Protein AF-L0K8F5-F1 (afdb_monomer)

Sequence (472 aa):
MKKFLSLSLVFLLSLVVLTGCGGNQPATNQGQPKKEADTVTAASITGKEAVFRKAVSEKGTWIVAALNDLTFDEELVIAGTFHDKGKASNEVYRKIAPYTQDDSYNVTERYTITAPKFIVKSPNAKFQGGIFAGDVYVKAKGFTIDDATVKGNVYFAKEEYKSSFTTEAGGKVTGVTKVKGKADVVTAASITGKEAVFRKAVSEKGTWIVAALNDLTFDEELVIAGTFHDKGKASNEVYRKIAPYTQDDSYNVTERYTITAPKFIVKSPNTKFQGGIFAGDVYVKAKGFTIDDATVKGNVYFAKEEYKSSFTTEAGGKVTGVTKVKGKADVVTAASITGKEAVFRKAVSEKGTWIVAALNDLTFDEELVIAGTFHDKGKASNEVYRKIAPYTQDDSYNVTERYTITAPKFIVKSPNAKFQGGIFAGDVYVKAKGFTIDDATVKGNVYFAKEEYKSSFTTEAGGKVTGVSKVK

Nearest PDB structures (foldseek):
  4z06-assembly2_B  TM=2.001E-01  e=6.310E-01  Caldicellulosiruptor bescii DSM 6725

Foldseek 3Di:
DDDDDDDDDDDDDDPPPPDDDDDDDYDDDDDDDPPPPPPQPVQQEEQDPVSVLCQQDQNHAQEHEHPEAEEDAAERERDHWAAVVRDPVHDTGHEYHQFDADRVRHTPGAYEYEHQEYEYHYELYEYERYEYEHEYEYDYANYEYANYEYNYEYEYCDVRRLVRYYYYPPGYYPDYYYYPYPLPPQPPQQEEQDPVSPLQQQDQNHAQEHEHPEAAEDAAERERDHWAAVSRDPPHDTGHEYHDFDADPVRHTDGAYEYEHQEYEAHYEQYEYDDYEYEHEYEYDYANYEYELYEYNYEYEYCDVRRLVRYYYYPNGYYPDYYYYPYLQRPPDPLQEEQDQVSQLCQQDQNHAQHHEYPEAAEDAAERERDHWAAVSRDPPHDTGHEYHQFDADPVRHTPGGYEYEHQEYEYHGELYEYDDYEYEHEYEYDYANYEYELYEYNYEYEYCDVRRVVRYYYYVNGYYPDYYYYD

pLDDT: mean 84.97, std 19.73, range [24.66, 98.69]

Radius of gyration: 35.35 Å; Cα contacts (8 Å, |Δi|>4): 1238; chains: 1; bounding box: 83×71×99 Å

Structure (mmCIF, N/CA/C/O backbone):
data_AF-L0K8F5-F1
#
_entry.id   AF-L0K8F5-F1
#
loop_
_atom_site.group_PDB
_atom_site.id
_atom_site.type_symbol
_atom_site.label_atom_id
_atom_site.label_alt_id
_atom_site.label_comp_id
_atom_site.label_asym_id
_atom_site.label_entity_id
_atom_site.label_seq_id
_atom_site.pdbx_PDB_ins_code
_atom_site.Cartn_x
_atom_site.Cartn_y
_atom_site.Cartn_z
_atom_site.occupancy
_atom_site.B_iso_or_equiv
_atom_site.auth_seq_id
_atom_site.auth_comp_id
_atom_site.auth_asym_id
_atom_site.auth_atom_id
_atom_site.pdbx_PDB_model_num
ATOM 1 N N . MET A 1 1 ? 46.676 8.777 -36.368 1.00 32.06 1 MET A N 1
ATOM 2 C CA . MET A 1 1 ? 45.720 7.971 -37.159 1.00 32.06 1 MET A CA 1
ATOM 3 C C . MET A 1 1 ? 46.067 6.500 -36.962 1.00 32.06 1 MET A C 1
ATOM 5 O O . MET A 1 1 ? 47.099 6.069 -37.457 1.00 32.06 1 MET A O 1
ATOM 9 N N . LYS A 1 2 ? 45.293 5.749 -36.172 1.00 28.39 2 LYS A N 1
ATOM 10 C CA . LYS A 1 2 ? 45.454 4.292 -36.025 1.00 28.39 2 LYS A CA 1
ATOM 11 C C . LYS A 1 2 ? 44.223 3.637 -36.650 1.00 28.39 2 LYS A C 1
ATOM 13 O O . LYS A 1 2 ? 43.108 3.924 -36.231 1.00 28.39 2 LYS A O 1
ATOM 18 N N . LYS A 1 3 ? 44.437 2.858 -37.713 1.00 29.25 3 LYS A N 1
ATOM 19 C CA . LYS A 1 3 ? 43.394 2.138 -38.453 1.00 29.25 3 LYS A CA 1
ATOM 20 C C . LYS A 1 3 ? 42.916 0.959 -37.597 1.00 29.25 3 LYS A C 1
ATOM 22 O O . LYS A 1 3 ? 43.733 0.117 -37.237 1.00 29.25 3 LYS A O 1
ATOM 27 N N . PHE A 1 4 ? 41.626 0.913 -37.268 1.00 31.33 4 PHE A N 1
ATOM 28 C CA . PHE A 1 4 ? 40.992 -0.263 -36.671 1.00 31.33 4 PHE A CA 1
ATOM 29 C C . PHE A 1 4 ? 40.824 -1.329 -37.758 1.00 31.33 4 PHE A C 1
ATOM 31 O O . PHE A 1 4 ? 40.082 -1.132 -38.718 1.00 31.33 4 PHE A O 1
ATOM 38 N N . LEU A 1 5 ? 41.555 -2.435 -37.633 1.00 28.19 5 LEU A N 1
ATOM 39 C CA . LEU A 1 5 ? 41.425 -3.598 -38.503 1.00 28.19 5 LEU A CA 1
ATOM 40 C C . LEU A 1 5 ? 40.322 -4.496 -37.915 1.00 28.19 5 LEU A C 1
ATOM 42 O O . LEU A 1 5 ? 40.576 -5.275 -37.002 1.00 28.19 5 LEU A O 1
ATOM 46 N N . SER A 1 6 ? 39.083 -4.338 -38.385 1.00 31.80 6 SER A N 1
ATOM 47 C CA . SER A 1 6 ? 37.978 -5.244 -38.043 1.00 31.80 6 SER A CA 1
ATOM 48 C C . SER A 1 6 ? 38.183 -6.573 -38.779 1.00 31.80 6 SER A C 1
ATOM 50 O O . SER A 1 6 ? 38.250 -6.583 -40.007 1.00 31.80 6 SER A O 1
ATOM 52 N N . LEU A 1 7 ? 38.336 -7.683 -38.048 1.00 33.34 7 LEU A N 1
ATOM 53 C CA . LEU A 1 7 ? 38.609 -9.010 -38.618 1.00 33.34 7 LEU A CA 1
ATOM 54 C C . LEU A 1 7 ? 37.530 -10.031 -38.199 1.00 33.34 7 LEU A C 1
ATOM 56 O O . LEU A 1 7 ? 37.705 -10.800 -37.246 1.00 33.34 7 LEU A O 1
ATOM 60 N N . SER A 1 8 ? 36.418 -10.015 -38.941 1.00 35.62 8 SER A N 1
ATOM 61 C CA . SER A 1 8 ? 35.193 -10.818 -38.770 1.00 35.62 8 SER A CA 1
ATOM 62 C C . SER A 1 8 ? 35.363 -12.322 -39.055 1.00 35.62 8 SER A C 1
ATOM 64 O O . SER A 1 8 ? 36.197 -12.726 -39.864 1.00 35.62 8 SER A O 1
ATOM 66 N N . LEU A 1 9 ? 34.553 -13.157 -38.387 1.00 37.41 9 LEU A N 1
ATOM 67 C CA . LEU A 1 9 ? 34.466 -14.618 -38.552 1.00 37.41 9 LEU A CA 1
ATOM 68 C C . LEU A 1 9 ? 33.145 -14.991 -39.264 1.00 37.41 9 LEU A C 1
ATOM 70 O O . LEU A 1 9 ? 32.086 -14.521 -38.852 1.00 37.41 9 LEU A O 1
ATOM 74 N N . VAL A 1 10 ? 33.227 -15.827 -40.309 1.00 34.16 10 VAL A N 1
ATOM 75 C CA . VAL A 1 10 ? 32.106 -16.326 -41.140 1.00 34.16 10 VAL A CA 1
ATOM 76 C C . VAL A 1 10 ? 31.280 -17.364 -40.366 1.00 34.16 10 VAL A C 1
ATOM 78 O O . VAL A 1 10 ? 31.868 -18.298 -39.821 1.00 34.16 10 VAL A O 1
ATOM 81 N N . PHE A 1 11 ? 29.945 -17.277 -40.396 1.00 39.38 11 PHE A N 1
ATOM 82 C CA . PHE A 1 11 ? 29.061 -18.407 -40.076 1.00 39.38 11 PHE A CA 1
ATOM 83 C C . PHE A 1 11 ? 28.100 -18.683 -41.229 1.00 39.38 11 PHE A C 1
ATOM 85 O O . PHE A 1 11 ? 27.258 -17.856 -41.555 1.00 39.38 11 PHE A O 1
ATOM 92 N N . LEU A 1 12 ? 28.276 -19.861 -41.830 1.00 35.03 12 LEU A N 1
ATOM 93 C CA . LEU A 1 12 ? 27.494 -20.399 -42.936 1.00 35.03 12 LEU A CA 1
ATOM 94 C C . LEU A 1 12 ? 26.280 -21.143 -42.359 1.00 35.03 12 LEU A C 1
ATOM 96 O O . LEU A 1 12 ? 26.468 -22.119 -41.629 1.00 35.03 12 LEU A O 1
ATOM 100 N N . LEU A 1 13 ? 25.056 -20.729 -42.689 1.00 37.00 13 LEU A N 1
ATOM 101 C CA . LEU A 1 13 ? 23.860 -21.546 -42.465 1.00 37.00 13 LEU A CA 1
ATOM 102 C C . LEU A 1 13 ? 23.379 -22.059 -43.823 1.00 37.00 13 LEU A C 1
ATOM 104 O O . LEU A 1 13 ? 22.570 -21.427 -44.495 1.00 37.00 13 LEU A O 1
ATOM 108 N N . SER A 1 14 ? 23.901 -23.215 -44.237 1.00 32.62 14 SER A N 1
ATOM 109 C CA . SER A 1 14 ? 23.313 -23.946 -45.357 1.00 32.62 14 SER A CA 1
ATOM 110 C C . SER A 1 14 ? 21.975 -24.520 -44.897 1.00 32.62 14 SER A C 1
ATOM 112 O O . SER A 1 14 ? 21.906 -25.398 -44.035 1.00 32.62 14 SER A O 1
ATOM 114 N N . LEU A 1 15 ? 20.894 -23.980 -45.454 1.00 34.47 15 LEU A N 1
ATOM 115 C CA . LEU A 1 15 ? 19.552 -24.516 -45.297 1.00 34.47 15 LEU A CA 1
ATOM 116 C C . LEU A 1 15 ? 19.506 -25.865 -46.033 1.00 34.47 15 LEU A C 1
ATOM 118 O O . LEU A 1 15 ? 19.235 -25.926 -47.231 1.00 34.47 15 LEU A O 1
ATOM 122 N N . VAL A 1 16 ? 19.830 -26.962 -45.344 1.00 34.06 16 VAL A N 1
ATOM 123 C CA . VAL A 1 16 ? 19.588 -28.303 -45.888 1.00 34.06 16 VAL A CA 1
ATOM 124 C C . VAL A 1 16 ? 18.085 -28.540 -45.824 1.00 34.06 16 VAL A C 1
ATOM 126 O O . VAL A 1 16 ? 17.541 -28.984 -44.813 1.00 34.06 16 VAL A O 1
ATOM 129 N N . VAL A 1 17 ? 17.403 -28.209 -46.917 1.00 33.00 17 VAL A N 1
ATOM 130 C CA . VAL A 1 17 ? 16.063 -28.716 -47.189 1.00 33.00 17 VAL A CA 1
ATOM 131 C C . VAL A 1 17 ? 16.218 -30.221 -47.393 1.00 33.00 17 VAL A C 1
ATOM 133 O O . VAL A 1 17 ? 16.761 -30.668 -48.400 1.00 33.00 17 VAL A O 1
ATOM 136 N N . LEU A 1 18 ? 15.787 -31.011 -46.409 1.00 33.53 18 LEU A N 1
ATOM 137 C CA . LEU A 1 18 ? 15.623 -32.457 -46.546 1.00 33.53 18 LEU A CA 1
ATOM 138 C C . LEU A 1 18 ? 14.453 -32.725 -47.505 1.00 33.53 18 LEU A C 1
ATOM 140 O O . LEU A 1 18 ? 13.334 -33.008 -47.084 1.00 33.53 18 LEU A O 1
ATOM 144 N N . THR A 1 19 ? 14.708 -32.616 -48.807 1.00 36.28 19 THR A N 1
ATOM 145 C CA . THR A 1 19 ? 13.893 -33.263 -49.833 1.00 36.28 19 THR A CA 1
ATOM 146 C C . THR A 1 19 ? 14.273 -34.738 -49.867 1.00 36.28 19 THR A C 1
ATOM 148 O O . THR A 1 19 ? 15.375 -35.123 -50.252 1.00 36.28 19 THR A O 1
ATOM 151 N N . GLY A 1 20 ? 13.353 -35.585 -49.410 1.00 36.91 20 GLY A N 1
ATOM 152 C CA . GLY A 1 20 ? 13.457 -37.020 -49.613 1.00 36.91 20 GLY A CA 1
ATOM 153 C C . GLY A 1 20 ? 13.320 -37.359 -51.095 1.00 36.91 20 GLY A C 1
ATOM 154 O O . GLY A 1 20 ? 12.358 -36.940 -51.727 1.00 36.91 20 GLY A O 1
ATOM 155 N N . CYS A 1 21 ? 14.260 -38.145 -51.615 1.00 35.00 21 CYS A N 1
ATOM 156 C CA . CYS A 1 21 ? 14.068 -39.043 -52.751 1.00 35.00 21 CYS A CA 1
ATOM 157 C C . CYS A 1 21 ? 15.104 -40.172 -52.656 1.00 35.00 21 CYS A C 1
ATOM 159 O O . CYS A 1 21 ? 16.285 -39.926 -52.420 1.00 35.00 21 CYS A O 1
ATOM 161 N N . GLY A 1 22 ? 14.630 -41.414 -52.771 1.00 34.22 22 GLY A N 1
ATOM 162 C CA . GLY A 1 22 ? 15.439 -42.626 -52.677 1.00 34.22 22 GLY A CA 1
ATOM 163 C C . GLY A 1 22 ? 16.281 -42.911 -53.924 1.00 34.22 22 GLY A C 1
ATOM 164 O O . GLY A 1 22 ? 15.987 -42.431 -55.015 1.00 34.22 22 GLY A O 1
ATOM 165 N N . GLY A 1 23 ? 17.308 -43.747 -53.746 1.00 29.72 23 GLY A N 1
ATOM 166 C CA . GLY A 1 23 ? 18.130 -44.305 -54.823 1.00 29.72 23 GLY A CA 1
ATOM 167 C C . GLY A 1 23 ? 19.450 -44.894 -54.308 1.00 29.72 23 GLY A C 1
ATOM 168 O O . GLY A 1 23 ? 20.193 -44.222 -53.606 1.00 29.72 23 GLY A O 1
ATOM 169 N N . ASN A 1 24 ? 19.706 -46.163 -54.631 1.00 32.47 24 ASN A N 1
ATOM 170 C CA . ASN A 1 24 ? 20.779 -47.040 -54.137 1.00 32.47 24 ASN A CA 1
ATOM 171 C C . ASN A 1 24 ? 22.193 -46.780 -54.727 1.00 32.47 24 ASN A C 1
ATOM 173 O O . ASN A 1 24 ? 22.315 -46.504 -55.917 1.00 32.47 24 ASN A O 1
ATOM 177 N N . GLN A 1 25 ? 23.219 -47.133 -53.921 1.00 33.38 25 GLN A N 1
ATOM 178 C CA . GLN A 1 25 ? 24.598 -47.607 -54.250 1.00 33.38 25 GLN A CA 1
ATOM 179 C C . GLN A 1 25 ? 25.789 -46.608 -54.419 1.00 33.38 25 GLN A C 1
ATOM 181 O O . GLN A 1 25 ? 25.560 -45.417 -54.587 1.00 33.38 25 GLN A O 1
ATOM 186 N N . PRO A 1 26 ? 27.074 -47.043 -54.227 1.00 39.16 26 PRO A N 1
ATOM 187 C CA . PRO A 1 26 ? 27.934 -46.484 -53.170 1.00 39.16 26 PRO A CA 1
ATOM 188 C C . PRO A 1 26 ? 29.347 -45.990 -53.589 1.00 39.16 26 PRO A C 1
ATOM 190 O O . PRO A 1 26 ? 29.873 -46.341 -54.637 1.00 39.16 26 PRO A O 1
ATOM 193 N N . ALA A 1 27 ? 29.976 -45.283 -52.636 1.00 31.06 27 ALA A N 1
ATOM 194 C CA . ALA A 1 27 ? 31.413 -45.065 -52.381 1.00 31.06 27 ALA A CA 1
ATOM 195 C C . ALA A 1 27 ? 32.285 -44.285 -53.395 1.00 31.06 27 ALA A C 1
ATOM 197 O O . ALA A 1 27 ? 32.564 -44.728 -54.499 1.00 31.06 27 ALA A O 1
ATOM 198 N N . THR A 1 28 ? 32.899 -43.191 -52.924 1.00 24.66 28 THR A N 1
ATOM 199 C CA . THR A 1 28 ? 34.352 -43.111 -52.639 1.00 24.66 28 THR A CA 1
ATOM 200 C C . THR A 1 28 ? 34.673 -41.823 -51.869 1.00 24.66 28 THR A C 1
ATOM 202 O O . THR A 1 28 ? 34.264 -40.730 -52.244 1.00 24.66 28 THR A O 1
ATOM 205 N N . ASN A 1 29 ? 35.405 -41.967 -50.762 1.00 32.75 29 ASN A N 1
ATOM 206 C CA . ASN A 1 29 ? 36.006 -40.870 -50.005 1.00 32.75 29 ASN A CA 1
ATOM 207 C C . ASN A 1 29 ? 37.335 -40.468 -50.658 1.00 32.75 29 ASN A C 1
ATOM 209 O O . ASN A 1 29 ? 38.213 -41.318 -50.804 1.00 32.75 29 ASN A O 1
ATOM 213 N N . GLN A 1 30 ? 37.536 -39.176 -50.920 1.00 27.94 30 GLN A N 1
ATOM 214 C CA . GLN A 1 30 ? 38.863 -38.559 -50.879 1.00 27.94 30 GLN A CA 1
ATOM 215 C C . GLN A 1 30 ? 38.801 -37.282 -50.041 1.00 27.94 30 GLN A C 1
ATOM 217 O O . GLN A 1 30 ? 37.888 -36.470 -50.168 1.00 27.94 30 GLN A O 1
ATOM 222 N N . GLY A 1 31 ? 39.739 -37.192 -49.099 1.00 37.56 31 GLY A N 1
ATOM 223 C CA . GLY A 1 31 ? 39.738 -36.233 -48.008 1.00 37.56 31 GLY A CA 1
ATOM 224 C C . GLY A 1 31 ? 40.053 -34.803 -48.430 1.00 37.56 31 GLY A C 1
ATOM 225 O O . GLY A 1 31 ? 40.933 -34.542 -49.244 1.00 37.56 31 GLY A O 1
ATOM 226 N N . GLN A 1 32 ? 39.381 -33.875 -47.757 1.00 26.03 32 GLN A N 1
ATOM 227 C CA . GLN A 1 32 ? 39.765 -32.474 -47.645 1.00 26.03 32 GLN A CA 1
ATOM 228 C C . GLN A 1 32 ? 39.726 -32.114 -46.150 1.00 26.03 32 GLN A C 1
ATOM 230 O O . GLN A 1 32 ? 38.902 -32.682 -45.424 1.00 26.03 32 GLN A O 1
ATOM 235 N N . PRO A 1 33 ? 40.607 -31.231 -45.640 1.00 25.98 33 PRO A N 1
ATOM 236 C CA . PRO A 1 33 ? 40.715 -30.993 -44.210 1.00 25.98 33 PRO A CA 1
ATOM 237 C C . PRO A 1 33 ? 39.393 -30.424 -43.708 1.00 25.98 33 PRO A C 1
ATOM 239 O O . PRO A 1 33 ? 38.963 -29.345 -44.122 1.00 25.98 33 PRO A O 1
ATOM 242 N N . LYS A 1 34 ? 38.748 -31.160 -42.804 1.00 28.14 34 LYS A N 1
ATOM 243 C CA . LYS A 1 34 ? 37.608 -30.679 -42.036 1.00 28.14 34 LYS A CA 1
ATOM 244 C C . LYS A 1 34 ? 38.109 -29.494 -41.213 1.00 28.14 34 LYS A C 1
ATOM 246 O O . LYS A 1 34 ? 38.757 -29.688 -40.189 1.00 28.14 34 LYS A O 1
ATOM 251 N N . LYS A 1 35 ? 37.845 -28.264 -41.674 1.00 33.16 35 LYS A N 1
ATOM 252 C CA . LYS A 1 35 ? 37.829 -27.099 -40.782 1.00 33.16 35 LYS A CA 1
ATOM 253 C C . LYS A 1 35 ? 36.958 -27.509 -39.601 1.00 33.16 35 LYS A C 1
ATOM 255 O O . LYS A 1 35 ? 35.814 -27.911 -39.817 1.00 33.16 35 LYS A O 1
ATOM 260 N N . GLU A 1 36 ? 37.511 -27.469 -38.393 1.00 31.83 36 GLU A N 1
ATOM 261 C CA . GLU A 1 36 ? 36.726 -27.577 -37.168 1.00 31.83 36 GLU A CA 1
ATOM 262 C C . GLU A 1 36 ? 35.616 -26.528 -37.244 1.00 31.83 36 GLU A C 1
ATOM 264 O O . GLU A 1 36 ? 35.841 -25.332 -37.067 1.00 31.83 36 GLU A O 1
ATOM 269 N N . ALA A 1 37 ? 34.416 -26.976 -37.606 1.00 34.50 37 ALA A N 1
ATOM 270 C CA . ALA A 1 37 ? 33.214 -26.208 -37.394 1.00 34.50 37 ALA A CA 1
ATOM 271 C C . ALA A 1 37 ? 33.019 -26.175 -35.880 1.00 34.50 37 ALA A C 1
ATOM 273 O O . ALA A 1 37 ? 32.789 -27.208 -35.252 1.00 34.50 37 ALA A O 1
ATOM 274 N N . ASP A 1 38 ? 33.201 -24.987 -35.316 1.00 35.50 38 ASP A N 1
ATOM 275 C CA . ASP A 1 38 ? 33.094 -24.702 -33.895 1.00 35.50 38 ASP A CA 1
ATOM 276 C C . ASP A 1 38 ? 31.719 -25.170 -33.376 1.00 35.50 38 ASP A C 1
ATOM 278 O O . ASP A 1 38 ? 30.670 -24.604 -33.708 1.00 35.50 38 ASP A O 1
ATOM 282 N N . THR A 1 39 ? 31.713 -26.250 -32.590 1.00 35.44 39 THR A N 1
ATOM 283 C CA . THR A 1 39 ? 30.531 -26.961 -32.058 1.00 35.44 39 THR A CA 1
ATOM 284 C C . THR A 1 39 ? 29.604 -26.099 -31.188 1.00 35.44 39 THR A C 1
ATOM 286 O O . THR A 1 39 ? 28.535 -26.548 -30.780 1.00 35.44 39 THR A O 1
ATOM 289 N N . VAL A 1 40 ? 29.978 -24.851 -30.906 1.00 48.41 40 VAL A N 1
ATOM 290 C CA . VAL A 1 40 ? 29.267 -23.916 -30.018 1.00 48.41 40 VAL A CA 1
ATOM 291 C C . VAL A 1 40 ? 28.122 -23.170 -30.733 1.00 48.41 40 VAL A C 1
ATOM 293 O O . VAL A 1 40 ? 27.312 -22.494 -30.103 1.00 48.41 40 VAL A O 1
ATOM 296 N N . THR A 1 41 ? 28.012 -23.301 -32.054 1.00 52.81 41 THR A N 1
ATOM 297 C CA . THR A 1 41 ? 27.264 -22.355 -32.904 1.00 52.81 41 THR A CA 1
ATOM 298 C C . THR A 1 41 ? 25.776 -22.628 -33.033 1.00 52.81 41 THR A C 1
ATOM 300 O O . THR A 1 41 ? 24.988 -21.690 -33.120 1.00 52.81 41 THR A O 1
ATOM 303 N N . ALA A 1 42 ? 25.353 -23.885 -32.910 1.00 55.62 42 ALA A N 1
ATOM 304 C CA . ALA A 1 42 ? 23.930 -24.219 -32.899 1.00 55.62 42 ALA A CA 1
ATOM 305 C C . ALA A 1 42 ? 23.218 -23.779 -31.603 1.00 55.62 42 ALA A C 1
ATOM 307 O O . ALA A 1 42 ? 22.015 -23.541 -31.609 1.00 55.62 42 ALA A O 1
ATOM 308 N N . ALA A 1 43 ? 23.935 -23.673 -30.477 1.00 59.22 43 ALA A N 1
ATOM 309 C CA . ALA A 1 43 ? 23.327 -23.358 -29.180 1.00 59.22 43 ALA A CA 1
ATOM 310 C C . ALA A 1 43 ? 23.052 -21.860 -28.981 1.00 59.22 43 ALA A C 1
ATOM 312 O O . ALA A 1 43 ? 22.251 -21.493 -28.119 1.00 59.22 43 ALA A O 1
ATOM 313 N N . SER A 1 44 ? 23.721 -21.000 -29.750 1.00 77.12 44 SER A N 1
ATOM 314 C CA . SER A 1 44 ? 23.612 -19.553 -29.613 1.00 77.12 44 SER A CA 1
ATOM 315 C C . SER A 1 44 ? 22.884 -18.862 -30.759 1.00 77.12 44 SER A C 1
ATOM 317 O O . SER A 1 44 ? 22.583 -17.679 -30.647 1.00 77.12 44 SER A O 1
ATOM 319 N N . ILE A 1 45 ? 22.544 -19.595 -31.816 1.00 88.88 45 ILE A N 1
ATOM 320 C CA . ILE A 1 45 ? 21.673 -19.152 -32.903 1.00 88.88 45 ILE A CA 1
ATOM 321 C C . ILE A 1 45 ? 20.334 -19.865 -32.714 1.00 88.88 45 ILE A C 1
ATOM 323 O O . ILE A 1 45 ? 20.271 -21.092 -32.757 1.00 88.88 45 ILE A O 1
ATOM 327 N N . THR A 1 46 ? 19.258 -19.135 -32.423 1.00 91.94 46 THR A N 1
ATOM 328 C CA . THR A 1 46 ? 18.003 -19.775 -32.007 1.00 91.94 46 THR A CA 1
ATOM 329 C C . THR A 1 46 ? 16.762 -18.953 -32.321 1.00 91.94 46 THR A C 1
ATOM 331 O O . THR A 1 46 ? 16.788 -17.730 -32.257 1.00 91.94 46 THR A O 1
ATOM 334 N N . GLY A 1 47 ? 15.652 -19.640 -32.598 1.00 91.56 47 GLY A N 1
ATOM 335 C CA . GLY A 1 47 ? 14.315 -19.042 -32.651 1.00 91.56 47 GLY A CA 1
ATOM 336 C C . GLY A 1 47 ? 13.423 -19.387 -31.451 1.00 91.56 47 GLY A C 1
ATOM 337 O O . GLY A 1 47 ? 12.202 -19.308 -31.541 1.00 91.56 47 GLY A O 1
ATOM 338 N N . LYS A 1 48 ? 14.012 -19.868 -30.343 1.00 93.44 48 LYS A N 1
ATOM 339 C CA . LYS A 1 48 ? 13.284 -20.287 -29.132 1.00 93.44 48 LYS A CA 1
ATOM 340 C C . LYS A 1 48 ? 13.668 -19.422 -27.936 1.00 93.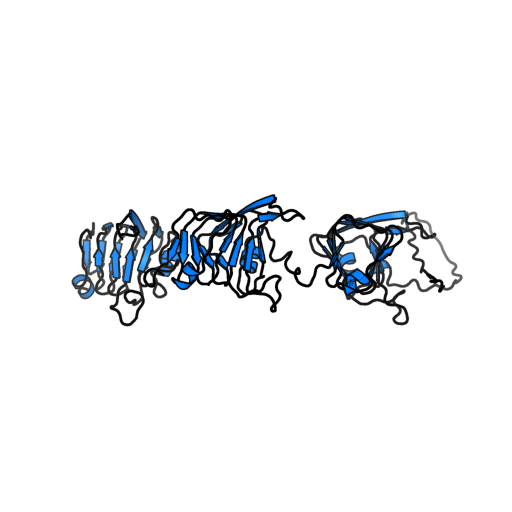44 48 LYS A C 1
ATOM 342 O O . LYS A 1 48 ? 14.829 -19.398 -27.529 1.00 93.44 48 LYS A O 1
ATOM 347 N N . GLU A 1 49 ? 12.676 -18.816 -27.294 1.00 93.19 49 GLU A N 1
ATOM 348 C CA . GLU A 1 49 ? 12.836 -17.897 -26.156 1.00 93.19 49 GLU A CA 1
ATOM 349 C C . GLU A 1 49 ? 13.648 -18.489 -24.995 1.00 93.19 49 GLU A C 1
ATOM 351 O O . GLU A 1 49 ? 14.590 -17.864 -24.508 1.00 93.19 49 GLU A O 1
ATOM 356 N N . ALA A 1 50 ? 13.345 -19.720 -24.570 1.00 91.44 50 ALA A N 1
ATOM 357 C CA . ALA A 1 50 ? 14.056 -20.371 -23.466 1.00 91.44 50 ALA A CA 1
ATOM 358 C C . ALA A 1 50 ? 15.550 -20.596 -23.771 1.00 91.44 50 ALA A C 1
ATOM 360 O O . ALA A 1 50 ? 16.406 -20.433 -22.896 1.00 91.44 50 ALA A O 1
ATOM 361 N N . VAL A 1 51 ? 15.871 -20.938 -25.023 1.00 93.19 51 VAL A N 1
ATOM 362 C CA . VAL A 1 51 ? 17.254 -21.132 -25.479 1.00 93.19 51 VAL A CA 1
ATOM 363 C C . VAL A 1 51 ? 17.962 -19.786 -25.552 1.00 93.19 51 VAL A C 1
ATOM 365 O O . VAL A 1 51 ? 19.061 -19.655 -25.014 1.00 93.19 51 VAL A O 1
ATOM 368 N N . PHE A 1 52 ? 17.305 -18.769 -26.116 1.00 95.44 52 PHE A N 1
ATOM 369 C CA . PHE A 1 52 ? 17.831 -17.410 -26.189 1.00 95.44 52 PHE A CA 1
ATOM 370 C C . PHE A 1 52 ? 18.154 -16.871 -24.792 1.00 95.44 52 PHE A C 1
ATOM 372 O O . PHE A 1 52 ? 19.279 -16.445 -24.534 1.00 95.44 52 PHE A O 1
ATOM 379 N N . ARG A 1 53 ? 17.212 -16.983 -23.845 1.00 93.69 53 ARG A N 1
ATOM 380 C CA . ARG A 1 53 ? 17.388 -16.550 -22.450 1.00 93.69 53 ARG A CA 1
ATOM 381 C C . ARG A 1 53 ? 18.590 -17.225 -21.787 1.00 93.69 53 ARG A C 1
ATOM 383 O O . ARG A 1 53 ? 19.366 -16.570 -21.093 1.00 93.69 53 ARG A O 1
ATOM 390 N N . LYS A 1 54 ? 18.772 -18.528 -22.007 1.00 92.31 54 LYS A N 1
ATOM 391 C CA . LYS A 1 54 ? 19.935 -19.259 -21.492 1.00 92.31 54 LYS A CA 1
ATOM 392 C C . LYS A 1 54 ? 21.230 -18.774 -22.145 1.00 92.31 54 LYS A C 1
ATOM 394 O O . LYS A 1 54 ? 22.205 -18.523 -21.436 1.00 92.31 54 LYS A O 1
ATOM 399 N N . ALA A 1 55 ? 21.232 -18.607 -23.465 1.00 94.12 55 ALA A N 1
ATOM 400 C CA . ALA A 1 55 ? 22.395 -18.183 -24.233 1.00 94.12 55 ALA A CA 1
ATOM 401 C C . ALA A 1 55 ? 22.860 -16.772 -23.859 1.00 94.12 55 ALA A C 1
ATOM 403 O O . ALA A 1 55 ? 24.062 -16.519 -23.872 1.00 94.12 55 ALA A O 1
ATOM 404 N N . VAL A 1 56 ? 21.954 -15.865 -23.477 1.00 94.94 56 VAL A N 1
ATOM 405 C CA . VAL A 1 56 ? 22.309 -14.502 -23.043 1.00 94.94 56 VAL A CA 1
ATOM 406 C C . VAL A 1 56 ? 22.767 -14.375 -21.586 1.00 94.94 56 VAL A C 1
ATOM 408 O O . VAL A 1 56 ? 23.302 -13.338 -21.194 1.00 94.94 56 VAL A O 1
ATOM 411 N N . SER A 1 57 ? 22.593 -15.425 -20.785 1.00 93.38 57 SER A N 1
ATOM 412 C CA . SER A 1 57 ? 22.983 -15.439 -19.373 1.00 93.38 57 SER A CA 1
ATOM 413 C C . SER A 1 57 ? 24.506 -15.488 -19.164 1.00 93.38 57 SER A C 1
ATOM 415 O O . SER A 1 57 ? 25.284 -15.677 -20.099 1.00 93.38 57 SER A O 1
ATOM 417 N N . GLU A 1 58 ? 24.933 -15.404 -17.900 1.00 93.00 58 GLU A N 1
ATOM 418 C CA . GLU A 1 58 ? 26.340 -15.514 -17.486 1.00 93.00 58 GLU A CA 1
ATOM 419 C C . GLU A 1 58 ? 27.014 -16.827 -17.915 1.00 93.00 58 GLU A C 1
ATOM 421 O O . GLU A 1 58 ? 28.212 -16.846 -18.173 1.00 93.00 58 GLU A O 1
ATOM 426 N N . LYS A 1 59 ? 26.239 -17.909 -18.061 1.00 90.25 59 LYS A N 1
ATOM 427 C CA . LYS A 1 59 ? 26.714 -19.220 -18.547 1.00 90.25 59 LYS A CA 1
ATOM 428 C C . LYS A 1 59 ? 26.580 -19.379 -20.069 1.00 90.25 59 LYS A C 1
ATOM 430 O O . LYS A 1 59 ? 26.572 -20.497 -20.576 1.00 90.25 59 LYS A O 1
ATOM 435 N N . GLY A 1 60 ? 26.354 -18.270 -20.764 1.00 91.75 60 GLY A N 1
ATOM 436 C CA . GLY A 1 60 ? 26.045 -18.202 -22.182 1.00 91.75 60 GLY A CA 1
ATOM 437 C C . GLY A 1 60 ? 27.260 -18.255 -23.107 1.00 91.75 60 GLY A C 1
ATOM 438 O O . GLY A 1 60 ? 28.288 -18.838 -22.780 1.00 91.75 60 GLY A O 1
ATOM 439 N N . THR A 1 61 ? 27.138 -17.620 -24.274 1.00 92.00 61 THR A N 1
ATOM 440 C CA . THR A 1 61 ? 28.145 -17.640 -25.354 1.00 92.00 61 THR A CA 1
ATOM 441 C C . THR A 1 61 ? 28.445 -16.246 -25.891 1.00 92.00 61 THR A C 1
ATOM 443 O O . THR A 1 61 ? 27.569 -15.397 -25.950 1.00 92.00 61 THR A O 1
ATOM 446 N N . TRP A 1 62 ? 29.665 -16.001 -26.365 1.00 92.81 62 TRP A N 1
ATOM 447 C CA . TRP A 1 62 ? 30.116 -14.668 -26.791 1.00 92.81 62 TRP A CA 1
ATOM 448 C C . TRP A 1 62 ? 29.271 -14.010 -27.915 1.00 92.81 62 TRP A C 1
ATOM 450 O O . TRP A 1 62 ? 29.129 -12.788 -27.920 1.00 92.81 62 TRP A O 1
ATOM 460 N N . ILE A 1 63 ? 28.647 -14.794 -28.805 1.00 93.38 63 ILE A N 1
ATOM 461 C CA . ILE A 1 63 ? 27.594 -14.350 -29.745 1.00 93.38 63 ILE A CA 1
ATOM 462 C C . ILE A 1 63 ? 26.294 -15.069 -29.419 1.00 93.38 63 ILE A C 1
ATOM 464 O O . ILE A 1 63 ? 26.330 -16.271 -29.157 1.00 93.38 63 ILE A O 1
ATOM 468 N N . VAL A 1 64 ? 25.171 -14.353 -29.507 1.00 95.56 64 VAL A N 1
ATOM 469 C CA . VAL A 1 64 ? 23.811 -14.908 -29.535 1.00 95.56 64 VAL A CA 1
ATOM 470 C C . VAL A 1 64 ? 23.027 -14.268 -30.679 1.00 95.56 64 VAL A C 1
ATOM 472 O O . VAL A 1 64 ? 22.969 -13.042 -30.743 1.00 95.56 64 VAL A O 1
ATOM 475 N N . ALA A 1 65 ? 22.418 -15.065 -31.554 1.00 93.88 65 ALA A N 1
ATOM 476 C CA . ALA A 1 65 ? 21.607 -14.596 -32.673 1.00 93.88 65 ALA A CA 1
ATOM 477 C C . ALA A 1 65 ? 20.169 -15.125 -32.598 1.00 93.88 65 ALA A C 1
ATOM 479 O O . ALA A 1 65 ? 19.948 -16.285 -32.237 1.00 93.88 65 ALA A O 1
ATOM 480 N N . ALA A 1 66 ? 19.201 -14.271 -32.933 1.00 95.31 66 ALA A N 1
ATOM 481 C CA . ALA A 1 66 ? 17.801 -14.670 -33.063 1.00 95.31 66 ALA A CA 1
ATOM 482 C C . ALA A 1 66 ? 17.481 -14.982 -34.532 1.00 95.31 66 ALA A C 1
ATOM 484 O O . ALA A 1 66 ? 17.988 -14.297 -35.417 1.00 95.31 66 ALA A O 1
ATOM 485 N N . LEU A 1 67 ? 16.657 -16.005 -34.771 1.00 95.00 67 LEU A N 1
ATOM 486 C CA . LEU A 1 67 ? 16.209 -16.424 -36.112 1.00 95.00 67 LEU A CA 1
ATOM 487 C C . LEU A 1 67 ? 14.767 -15.997 -36.437 1.00 95.00 67 LEU A C 1
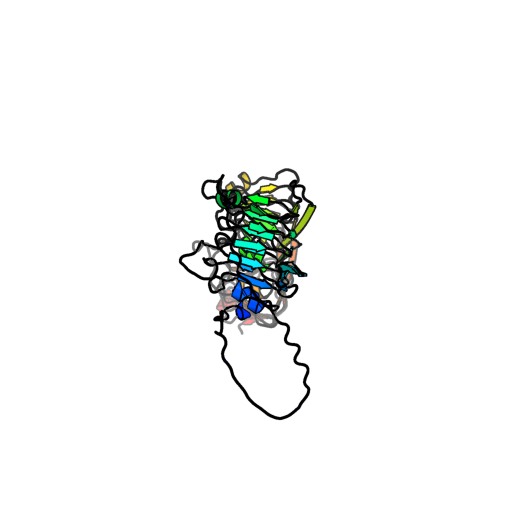ATOM 489 O O . LEU A 1 67 ? 14.227 -16.371 -37.471 1.00 95.00 67 LEU A O 1
ATOM 493 N N . ASN A 1 68 ? 14.113 -15.304 -35.512 1.00 96.69 68 ASN A N 1
ATOM 494 C CA . ASN A 1 68 ? 12.751 -14.799 -35.615 1.00 96.69 68 ASN A CA 1
ATOM 495 C C . ASN A 1 68 ? 12.519 -13.754 -34.514 1.00 96.69 68 ASN A C 1
ATOM 497 O O . ASN A 1 68 ? 13.380 -13.523 -33.656 1.00 96.69 68 ASN A O 1
ATOM 501 N N . ASP A 1 69 ? 11.336 -13.147 -34.529 1.00 98.25 69 ASP A N 1
ATOM 502 C CA . ASP A 1 69 ? 10.869 -12.314 -33.428 1.00 98.25 69 ASP A CA 1
ATOM 503 C C . ASP A 1 69 ? 10.689 -13.154 -32.153 1.00 98.25 69 ASP A C 1
ATOM 505 O O . ASP A 1 69 ? 10.184 -14.277 -32.196 1.00 98.25 69 ASP A O 1
ATOM 509 N N . LEU A 1 70 ? 11.086 -12.595 -31.008 1.00 97.06 70 LEU A N 1
ATOM 510 C CA . LEU A 1 70 ? 10.995 -13.241 -29.694 1.00 97.06 70 LEU A CA 1
ATOM 511 C C . LEU A 1 70 ? 10.289 -12.314 -28.708 1.00 97.06 70 LEU A C 1
ATOM 513 O O . LEU A 1 70 ? 10.600 -11.122 -28.663 1.00 97.06 70 LEU A O 1
ATOM 517 N N . THR A 1 71 ? 9.393 -12.849 -27.878 1.00 96.25 71 THR A N 1
ATOM 518 C CA . THR A 1 71 ? 8.670 -12.064 -26.866 1.00 96.25 71 THR A CA 1
ATOM 519 C C . THR A 1 71 ? 8.904 -12.633 -25.472 1.00 96.25 71 THR A C 1
ATOM 521 O O . THR A 1 71 ? 8.997 -13.833 -25.274 1.00 96.25 71 THR A O 1
ATOM 524 N N . PHE A 1 72 ? 9.050 -11.775 -24.470 1.00 91.81 72 PHE A N 1
ATOM 525 C CA . PHE A 1 72 ? 9.289 -12.205 -23.098 1.00 91.81 72 PHE A CA 1
ATOM 526 C C . PHE A 1 72 ? 8.401 -11.423 -22.135 1.00 91.81 72 PHE A C 1
ATOM 528 O O . PHE A 1 72 ? 8.430 -10.194 -22.122 1.00 91.81 72 PHE A O 1
ATOM 535 N N . ASP A 1 73 ? 7.692 -12.141 -21.263 1.00 85.19 73 ASP A N 1
ATOM 536 C CA . ASP A 1 73 ? 6.881 -11.539 -20.191 1.00 85.19 73 ASP A CA 1
ATOM 537 C C . ASP A 1 73 ? 7.732 -10.953 -19.051 1.00 85.19 73 ASP A C 1
ATOM 539 O O . ASP A 1 73 ? 7.264 -10.159 -18.235 1.00 85.19 73 ASP A O 1
ATOM 543 N N . GLU A 1 74 ? 9.006 -11.341 -18.984 1.00 79.06 74 GLU A N 1
ATOM 544 C CA . GLU A 1 74 ? 9.941 -10.943 -17.935 1.00 79.06 74 GLU A CA 1
ATOM 545 C C . GLU A 1 74 ? 11.158 -10.215 -18.507 1.00 79.06 74 GLU A C 1
ATOM 547 O O . GLU A 1 74 ? 11.434 -10.237 -19.707 1.00 79.06 74 GLU A O 1
ATOM 552 N N . GLU A 1 75 ? 11.932 -9.587 -17.622 1.00 89.88 75 GLU A N 1
ATOM 553 C CA . GLU A 1 75 ? 13.179 -8.936 -18.006 1.00 89.88 75 GLU A CA 1
ATOM 554 C C . GLU A 1 75 ? 14.226 -9.920 -18.553 1.00 89.88 75 GLU A C 1
ATOM 556 O O . GLU A 1 75 ? 14.412 -11.030 -18.051 1.00 89.88 75 GLU A O 1
ATOM 561 N N . LEU A 1 76 ? 14.968 -9.472 -19.564 1.00 93.69 76 LEU A N 1
ATOM 562 C CA . LEU A 1 76 ? 16.138 -10.158 -20.094 1.00 93.69 76 LEU A CA 1
ATOM 563 C C . LEU A 1 76 ? 17.402 -9.597 -19.452 1.00 93.69 76 LEU A C 1
ATOM 565 O O . LEU A 1 76 ? 17.617 -8.386 -19.425 1.00 93.69 76 LEU A O 1
ATOM 569 N N . VAL A 1 77 ? 18.273 -10.481 -18.969 1.00 94.62 77 VAL A N 1
ATOM 570 C CA . VAL A 1 77 ? 19.548 -10.100 -18.354 1.00 94.62 77 VAL A CA 1
ATOM 571 C C . VAL A 1 77 ? 20.694 -10.649 -19.188 1.00 94.62 77 VAL A C 1
ATOM 573 O O . VAL A 1 77 ? 20.875 -11.862 -19.269 1.00 94.62 77 VAL A O 1
ATOM 576 N N . ILE A 1 78 ? 21.488 -9.748 -19.766 1.00 94.75 78 ILE A N 1
ATOM 577 C CA . ILE A 1 78 ? 22.685 -10.092 -20.536 1.00 94.75 78 ILE A CA 1
ATOM 578 C C . ILE A 1 78 ? 23.889 -9.974 -19.616 1.00 94.75 78 ILE A C 1
ATOM 580 O O . ILE A 1 78 ? 24.217 -8.871 -19.166 1.00 94.75 78 ILE A O 1
ATOM 584 N N . ALA A 1 79 ? 24.502 -11.102 -19.274 1.00 92.31 79 ALA A N 1
ATOM 585 C CA . ALA A 1 79 ? 25.521 -11.172 -18.232 1.00 92.31 79 ALA A CA 1
ATOM 586 C C . ALA A 1 79 ? 26.704 -12.069 -18.613 1.00 92.31 79 ALA A C 1
ATOM 588 O O . ALA A 1 79 ? 26.648 -12.834 -19.570 1.00 92.31 79 ALA A O 1
ATOM 589 N N . GLY A 1 80 ? 27.775 -11.963 -17.823 1.00 92.94 80 GLY A N 1
ATOM 590 C CA . GLY A 1 80 ? 29.044 -12.662 -18.019 1.00 92.94 80 GLY A CA 1
ATOM 591 C C . GLY A 1 80 ? 30.042 -11.881 -18.877 1.00 92.94 80 GLY A C 1
ATOM 592 O O . GLY A 1 80 ? 29.676 -10.947 -19.599 1.00 92.94 80 GLY A O 1
ATOM 593 N N . THR A 1 81 ? 31.310 -12.273 -18.775 1.00 96.12 81 THR A N 1
ATOM 594 C CA . THR A 1 81 ? 32.438 -11.687 -19.508 1.00 96.12 81 THR A CA 1
ATOM 595 C C . THR A 1 81 ? 32.908 -12.686 -20.550 1.00 96.12 81 THR A C 1
ATOM 597 O O . THR A 1 81 ? 33.263 -13.813 -20.217 1.00 96.12 81 THR A O 1
ATOM 600 N N . PHE A 1 82 ? 32.890 -12.271 -21.811 1.00 95.00 82 PHE A N 1
ATOM 601 C CA . PHE A 1 82 ? 33.222 -13.110 -22.954 1.00 95.00 82 PHE A CA 1
ATOM 602 C C . PHE A 1 82 ? 34.281 -12.425 -23.799 1.00 95.00 82 PHE A C 1
ATOM 604 O O . PHE A 1 82 ? 34.454 -11.212 -23.708 1.00 95.00 82 PHE A O 1
ATOM 611 N N . HIS A 1 83 ? 34.982 -13.210 -24.606 1.00 93.88 83 HIS A N 1
ATOM 612 C CA . HIS A 1 83 ? 36.060 -12.730 -25.455 1.00 93.88 83 HIS A CA 1
ATOM 613 C C . HIS A 1 83 ? 35.749 -13.033 -26.915 1.00 93.88 83 HIS A C 1
ATOM 615 O O . HIS A 1 83 ? 35.078 -14.029 -27.212 1.00 93.88 83 HIS A O 1
ATOM 621 N N . ASP A 1 84 ? 36.234 -12.183 -27.818 1.00 89.25 84 ASP A N 1
ATOM 622 C CA . ASP A 1 84 ? 36.025 -12.360 -29.254 1.00 89.25 84 ASP A CA 1
ATOM 623 C C . ASP A 1 84 ? 36.482 -13.755 -29.708 1.00 89.25 84 ASP A C 1
ATOM 625 O O . ASP A 1 84 ? 37.526 -14.265 -29.283 1.00 89.25 84 ASP A O 1
ATOM 629 N N . LYS A 1 85 ? 35.675 -14.404 -30.551 1.00 85.50 85 LYS A N 1
ATOM 630 C CA . LYS A 1 85 ? 35.884 -15.789 -31.019 1.00 85.50 85 LYS A CA 1
ATOM 631 C C . LYS A 1 85 ? 35.978 -16.820 -29.886 1.00 85.50 85 LYS A C 1
ATOM 633 O O . LYS A 1 85 ? 36.552 -17.885 -30.080 1.00 85.50 85 LYS A O 1
ATOM 638 N N . GLY A 1 86 ? 35.469 -16.498 -28.694 1.00 85.69 86 GLY A N 1
ATOM 639 C CA . GLY A 1 86 ? 35.511 -17.370 -27.519 1.00 85.69 86 GLY A CA 1
ATOM 640 C C . GLY A 1 86 ? 36.914 -17.606 -26.946 1.00 85.69 86 GLY A C 1
ATOM 641 O O . GLY A 1 86 ? 37.078 -18.492 -26.111 1.00 85.69 86 GLY A O 1
ATOM 642 N N . LYS A 1 87 ? 37.933 -16.844 -27.370 1.00 87.44 87 LYS A N 1
ATOM 643 C CA . LYS A 1 87 ? 39.330 -17.053 -26.953 1.00 87.44 87 LYS A CA 1
ATOM 644 C C . LYS A 1 87 ? 39.736 -16.046 -25.890 1.00 87.44 87 LYS A C 1
ATOM 646 O O . LYS A 1 87 ? 39.753 -14.854 -26.162 1.00 87.44 87 LYS A O 1
ATOM 651 N N . ALA A 1 88 ? 40.153 -16.519 -24.716 1.00 89.38 88 ALA A N 1
ATOM 652 C CA . ALA A 1 88 ? 40.552 -15.658 -23.595 1.00 89.38 88 ALA A CA 1
ATOM 653 C C . ALA A 1 88 ? 41.702 -14.677 -23.918 1.00 89.38 88 ALA A C 1
ATOM 655 O O . ALA A 1 88 ? 41.818 -13.642 -23.271 1.00 89.38 88 ALA A O 1
ATOM 656 N N . SER A 1 89 ? 42.536 -14.981 -24.923 1.00 91.50 89 SER A N 1
ATOM 657 C CA . SER A 1 89 ? 43.596 -14.088 -25.415 1.00 91.50 89 SER A CA 1
ATOM 658 C C . SER A 1 89 ? 43.080 -12.857 -26.163 1.00 91.50 89 SER A C 1
ATOM 660 O O . SER A 1 89 ? 43.847 -11.927 -26.399 1.00 91.50 89 SER A O 1
ATOM 662 N N . ASN A 1 90 ? 41.819 -12.869 -26.597 1.00 92.06 90 ASN A N 1
ATOM 663 C CA . ASN A 1 90 ? 41.225 -11.802 -27.390 1.00 92.06 90 ASN A CA 1
ATOM 664 C C . ASN A 1 90 ? 40.542 -10.759 -26.498 1.00 92.06 90 ASN A C 1
ATOM 666 O O . ASN A 1 90 ? 40.330 -10.962 -25.301 1.00 92.06 90 ASN A O 1
ATOM 670 N N . GLU A 1 91 ? 40.170 -9.629 -27.096 1.00 93.94 91 GLU A N 1
ATOM 671 C CA . GLU A 1 91 ? 39.471 -8.557 -26.392 1.00 93.94 91 GLU A CA 1
ATOM 672 C C . GLU A 1 91 ? 38.110 -9.010 -25.850 1.00 93.94 91 GLU A C 1
ATOM 674 O O . GLU A 1 91 ? 37.438 -9.879 -26.415 1.00 93.94 91 GLU A O 1
ATOM 679 N N . VAL A 1 92 ? 37.702 -8.389 -24.741 1.00 95.75 92 VAL A N 1
ATOM 680 C CA . VAL A 1 92 ? 36.385 -8.606 -24.141 1.00 95.75 92 VAL A CA 1
ATOM 681 C C . VAL A 1 92 ? 35.312 -8.118 -25.108 1.00 95.75 92 VAL A C 1
ATOM 683 O O . VAL A 1 92 ? 35.303 -6.944 -25.483 1.00 95.75 92 VAL A O 1
ATOM 686 N N . TYR A 1 93 ? 34.406 -9.012 -25.490 1.00 94.12 93 TYR A N 1
ATOM 687 C CA . TYR A 1 93 ? 33.410 -8.772 -26.521 1.00 94.12 93 TYR A CA 1
ATOM 688 C C . TYR A 1 93 ? 32.175 -9.653 -26.327 1.00 94.12 93 TYR A C 1
ATOM 690 O O . TYR A 1 93 ? 32.278 -10.849 -26.032 1.00 94.12 93 TYR A O 1
ATOM 698 N N . ARG A 1 94 ? 30.991 -9.071 -26.537 1.00 96.62 94 ARG A N 1
ATOM 699 C CA . ARG A 1 94 ? 29.717 -9.792 -26.484 1.00 96.62 94 ARG A CA 1
ATOM 700 C C . ARG A 1 94 ? 28.761 -9.266 -27.554 1.00 96.62 94 ARG A C 1
ATOM 702 O O . ARG A 1 94 ? 28.498 -8.073 -27.572 1.00 96.62 94 ARG A O 1
ATOM 709 N N . LYS A 1 95 ? 28.182 -10.125 -28.401 1.00 96.38 95 LYS A N 1
ATOM 710 C CA . LYS A 1 95 ? 27.206 -9.722 -29.437 1.00 96.38 95 LYS A CA 1
ATOM 711 C C . LYS A 1 95 ? 25.836 -10.360 -29.225 1.00 96.38 95 LYS A C 1
ATOM 713 O O . LYS A 1 95 ? 25.745 -11.568 -29.018 1.00 96.38 95 LYS A O 1
ATOM 718 N N . ILE A 1 96 ? 24.789 -9.549 -29.350 1.00 97.81 96 ILE A N 1
ATOM 719 C CA . ILE A 1 96 ? 23.386 -9.951 -29.462 1.00 97.81 96 ILE A CA 1
ATOM 720 C C . ILE A 1 96 ? 22.880 -9.502 -30.839 1.00 97.81 96 ILE A C 1
ATOM 722 O O . ILE A 1 96 ? 22.892 -8.308 -31.135 1.00 97.81 96 ILE A O 1
ATOM 726 N N . ALA A 1 97 ? 22.484 -10.454 -31.680 1.00 96.31 97 ALA A N 1
ATOM 727 C CA . ALA A 1 97 ? 22.248 -10.267 -33.109 1.00 96.31 97 ALA A CA 1
ATOM 728 C C . ALA A 1 97 ? 20.860 -10.780 -33.540 1.00 96.31 97 ALA A C 1
ATOM 730 O O . ALA A 1 97 ? 20.735 -11.909 -34.009 1.00 96.31 97 ALA A O 1
ATOM 731 N N . PRO A 1 98 ? 19.786 -9.995 -33.376 1.00 96.75 98 PRO A N 1
ATOM 732 C CA . PRO A 1 98 ? 18.482 -10.315 -33.955 1.00 96.75 98 PRO A CA 1
ATOM 733 C C . PRO A 1 98 ? 18.430 -10.009 -35.461 1.00 96.75 98 PRO A C 1
ATOM 735 O O . PRO A 1 98 ? 17.670 -9.151 -35.902 1.00 96.75 98 PRO A O 1
ATOM 738 N N . TYR A 1 99 ? 19.272 -10.680 -36.243 1.00 95.06 99 TYR A N 1
ATOM 739 C CA . TYR A 1 99 ? 19.287 -10.599 -37.702 1.00 95.06 99 TYR A CA 1
ATOM 740 C C . TYR A 1 99 ? 19.930 -11.848 -38.311 1.00 95.06 99 TYR A C 1
ATOM 742 O O . TYR A 1 99 ? 20.759 -12.504 -37.671 1.00 95.06 99 TYR A O 1
ATOM 750 N N . THR A 1 100 ? 19.594 -12.135 -39.565 1.00 93.00 100 THR A N 1
ATOM 751 C CA . THR A 1 100 ? 20.336 -13.069 -40.425 1.00 93.00 100 THR A CA 1
ATOM 752 C C . THR A 1 100 ? 21.107 -12.310 -41.493 1.00 93.00 100 THR A C 1
ATOM 754 O O . THR A 1 100 ? 20.811 -11.155 -41.800 1.00 93.00 100 THR A O 1
ATOM 757 N N . GLN A 1 101 ? 22.108 -12.963 -42.073 1.00 87.25 101 GLN A N 1
ATOM 758 C CA . GLN A 1 101 ? 22.919 -12.407 -43.149 1.00 87.25 101 GLN A CA 1
ATOM 759 C C . GLN A 1 101 ? 23.267 -13.486 -44.177 1.00 87.25 101 GLN A C 1
ATOM 761 O O . GLN A 1 101 ? 23.211 -14.677 -43.860 1.00 87.25 101 GLN A O 1
ATOM 766 N N . ASP A 1 102 ? 23.633 -13.065 -45.383 1.00 87.25 102 ASP A N 1
ATOM 767 C CA . ASP A 1 102 ? 24.169 -13.940 -46.425 1.00 87.25 102 ASP A CA 1
ATOM 768 C C . ASP A 1 102 ? 25.686 -14.181 -46.267 1.00 87.25 102 ASP A C 1
ATOM 770 O O . ASP A 1 102 ? 26.346 -13.651 -45.365 1.00 87.25 102 ASP A O 1
ATOM 774 N N . ASP A 1 103 ? 26.254 -14.970 -47.181 1.00 83.75 103 ASP A N 1
ATOM 775 C CA . ASP A 1 103 ? 27.685 -15.308 -47.210 1.00 83.75 103 ASP A CA 1
ATOM 776 C C . ASP A 1 103 ? 28.600 -14.097 -47.464 1.00 83.75 103 ASP A C 1
ATOM 778 O O . ASP A 1 103 ? 29.800 -14.145 -47.186 1.00 83.75 103 ASP A O 1
ATOM 782 N N . SER A 1 104 ? 28.040 -13.003 -47.984 1.00 87.94 104 SER A N 1
ATOM 783 C CA . SER A 1 104 ? 28.730 -11.733 -48.220 1.00 87.94 104 SER A CA 1
ATOM 784 C C . SER A 1 104 ? 28.544 -10.737 -47.070 1.00 87.94 104 SER A C 1
ATOM 786 O O . SER A 1 104 ? 28.993 -9.598 -47.186 1.00 87.94 104 SER A O 1
ATOM 788 N N . TYR A 1 105 ? 27.957 -11.168 -45.946 1.00 79.88 105 TYR A N 1
ATOM 789 C CA . TYR A 1 105 ? 27.655 -10.355 -44.761 1.00 79.88 105 TYR A CA 1
ATOM 790 C C . TYR A 1 105 ? 26.606 -9.267 -44.988 1.00 79.88 105 TYR A C 1
ATOM 792 O O . TYR A 1 105 ? 26.505 -8.325 -44.195 1.00 79.88 105 TYR A O 1
ATOM 800 N N . ASN A 1 106 ? 25.799 -9.388 -46.038 1.00 86.88 106 ASN A N 1
ATOM 801 C CA . ASN A 1 106 ? 24.650 -8.517 -46.198 1.00 86.88 106 ASN A CA 1
ATOM 802 C C . ASN A 1 106 ? 23.552 -9.001 -45.260 1.00 86.88 106 ASN A C 1
ATOM 804 O O . ASN A 1 106 ? 23.194 -10.178 -45.274 1.00 86.88 106 ASN A O 1
ATOM 808 N N . VAL A 1 107 ? 23.007 -8.095 -44.449 1.00 91.56 107 VAL A N 1
ATOM 809 C CA . VAL A 1 107 ? 21.845 -8.394 -43.606 1.00 91.56 107 VAL A CA 1
ATOM 810 C C . VAL A 1 107 ? 20.669 -8.774 -44.508 1.00 91.56 107 VAL A C 1
ATOM 812 O O . VAL A 1 107 ? 20.266 -7.981 -45.358 1.00 91.56 107 VAL A O 1
ATOM 815 N N . THR A 1 108 ? 20.127 -9.976 -44.321 1.00 93.44 108 THR A N 1
ATOM 816 C CA . THR A 1 108 ? 19.010 -10.513 -45.112 1.00 93.44 108 THR A CA 1
ATOM 817 C C . THR A 1 108 ? 17.672 -10.328 -44.411 1.00 93.44 108 THR A C 1
ATOM 819 O O . THR A 1 108 ? 16.691 -9.977 -45.060 1.00 93.44 108 THR A O 1
ATOM 822 N N . GLU A 1 109 ? 17.631 -10.491 -43.086 1.00 94.62 109 GLU A N 1
ATOM 823 C CA . GLU A 1 109 ? 16.430 -10.287 -42.270 1.00 94.62 109 GLU A CA 1
ATOM 824 C C . GLU A 1 109 ? 16.793 -9.657 -40.927 1.00 94.62 109 GLU A C 1
ATOM 826 O O . GLU A 1 109 ? 17.900 -9.836 -40.424 1.00 94.62 109 GLU A O 1
ATOM 831 N N . ARG A 1 110 ? 15.850 -8.921 -40.334 1.00 97.38 110 ARG A N 1
ATOM 832 C CA . ARG A 1 110 ? 15.986 -8.270 -39.025 1.00 97.38 110 ARG A CA 1
ATOM 833 C C . ARG A 1 110 ? 14.786 -8.631 -38.171 1.00 97.38 110 ARG A C 1
ATOM 835 O O . ARG A 1 110 ? 13.661 -8.569 -38.658 1.00 97.38 110 ARG A O 1
ATOM 842 N N . TYR A 1 111 ? 15.021 -8.923 -36.901 1.00 98.06 111 TYR A N 1
ATOM 843 C CA . TYR A 1 111 ? 13.981 -9.367 -35.979 1.00 98.06 111 TYR A CA 1
ATOM 844 C C . TYR A 1 111 ? 13.809 -8.417 -34.797 1.00 98.06 111 TYR A C 1
ATOM 846 O O . TYR A 1 111 ? 14.692 -7.622 -34.452 1.00 98.06 111 TYR A O 1
ATOM 854 N N . THR A 1 112 ? 12.651 -8.525 -34.159 1.00 98.44 112 THR A N 1
ATOM 855 C CA . THR A 1 112 ? 12.275 -7.800 -32.952 1.00 98.44 112 THR A CA 1
ATOM 856 C C . THR A 1 112 ? 12.370 -8.707 -31.732 1.00 98.44 112 THR A C 1
ATOM 858 O O . THR A 1 112 ? 11.726 -9.749 -31.652 1.00 98.44 112 THR A O 1
ATOM 861 N N . ILE A 1 113 ? 13.133 -8.273 -30.734 1.00 98.25 113 ILE A N 1
ATOM 862 C CA . ILE A 1 113 ? 13.100 -8.843 -29.388 1.00 98.25 113 ILE A CA 1
ATOM 863 C C . ILE A 1 113 ? 12.246 -7.924 -28.515 1.00 98.25 113 ILE A C 1
ATOM 865 O O . ILE A 1 113 ? 12.617 -6.774 -28.277 1.00 98.25 113 ILE A O 1
ATOM 869 N N . THR A 1 114 ? 11.125 -8.433 -28.017 1.00 97.38 114 THR A N 1
ATOM 870 C CA . THR A 1 114 ? 10.199 -7.712 -27.137 1.00 97.38 114 THR A CA 1
ATOM 871 C C . THR A 1 114 ? 10.356 -8.204 -25.705 1.00 97.38 114 THR A C 1
ATOM 873 O O . THR A 1 114 ? 10.177 -9.387 -25.433 1.00 97.38 114 THR A O 1
ATOM 876 N N . ALA A 1 115 ? 10.683 -7.314 -24.772 1.00 90.25 115 ALA A N 1
ATOM 877 C CA . ALA A 1 115 ? 10.716 -7.627 -23.342 1.00 90.25 115 ALA A CA 1
ATOM 878 C C . ALA A 1 115 ? 10.494 -6.349 -22.521 1.00 90.25 115 ALA A C 1
ATOM 880 O O . ALA A 1 115 ? 10.944 -5.283 -22.941 1.00 90.25 115 ALA A O 1
ATOM 881 N N . PRO A 1 116 ? 9.903 -6.411 -21.313 1.00 79.50 116 PRO A N 1
ATOM 882 C CA . PRO A 1 116 ? 9.704 -5.219 -20.488 1.00 79.50 116 PRO A CA 1
ATOM 883 C C . PRO A 1 116 ? 11.022 -4.500 -20.161 1.00 79.50 116 PRO A C 1
ATOM 885 O O . PRO A 1 116 ? 11.046 -3.273 -20.064 1.00 79.50 116 PRO A O 1
ATOM 888 N N . LYS A 1 117 ? 12.126 -5.248 -19.987 1.00 88.56 117 LYS A N 1
ATOM 889 C CA . LYS A 1 117 ? 13.466 -4.688 -19.751 1.00 88.56 117 LYS A CA 1
ATOM 890 C C . LYS A 1 117 ? 14.578 -5.527 -20.369 1.00 88.56 117 LYS A C 1
ATOM 892 O O . LYS A 1 117 ? 14.534 -6.754 -20.310 1.00 88.56 117 LYS A O 1
ATOM 897 N N . PHE A 1 118 ? 15.633 -4.854 -20.817 1.00 95.12 118 PHE A N 1
ATOM 898 C CA . PHE A 1 118 ? 16.907 -5.444 -21.231 1.00 95.12 118 PHE A CA 1
ATOM 899 C C . PHE A 1 118 ? 18.047 -4.930 -20.353 1.00 95.12 118 PHE A C 1
ATOM 901 O O . PHE A 1 118 ? 18.479 -3.783 -20.467 1.00 95.12 118 PHE A O 1
ATOM 908 N N . ILE A 1 119 ? 18.528 -5.760 -19.430 1.00 95.31 119 ILE A N 1
ATOM 909 C CA . ILE A 1 119 ? 19.556 -5.394 -18.455 1.00 95.31 119 ILE A CA 1
ATOM 910 C C . ILE A 1 119 ? 20.929 -5.824 -18.966 1.00 95.31 119 ILE A C 1
ATOM 912 O O . ILE A 1 119 ? 21.258 -7.010 -18.977 1.00 95.31 119 ILE A O 1
ATOM 916 N N . VAL A 1 120 ? 21.769 -4.849 -19.305 1.00 97.50 120 VAL A N 1
ATOM 917 C CA . VAL A 1 120 ? 23.120 -5.072 -19.829 1.00 97.50 120 VAL A CA 1
ATOM 918 C C . VAL A 1 120 ? 24.126 -5.062 -18.680 1.00 97.50 120 VAL A C 1
ATOM 920 O O . VAL A 1 120 ? 24.467 -4.004 -18.150 1.00 97.50 120 VAL A O 1
ATOM 923 N N . LYS A 1 121 ? 24.599 -6.243 -18.278 1.00 96.50 121 LYS A N 1
ATOM 924 C CA . LYS A 1 121 ? 25.677 -6.432 -17.288 1.00 96.50 121 LYS A CA 1
ATOM 925 C C . LYS A 1 121 ? 26.988 -6.908 -17.915 1.00 96.50 121 LYS A C 1
ATOM 927 O O . LYS A 1 121 ? 28.021 -6.818 -17.260 1.00 96.50 121 LYS A O 1
ATOM 932 N N . SER A 1 122 ? 26.957 -7.414 -19.146 1.00 97.38 122 SER A N 1
ATOM 933 C CA . SER A 1 122 ? 28.167 -7.804 -19.872 1.00 97.38 122 SER A CA 1
ATOM 934 C C . SER A 1 122 ? 28.959 -6.576 -20.343 1.00 97.38 122 SER A C 1
ATOM 936 O O . SER A 1 122 ? 28.371 -5.694 -20.975 1.00 97.38 122 SER A O 1
ATOM 938 N N . PRO A 1 123 ? 30.273 -6.498 -20.065 1.00 96.62 123 PRO A N 1
ATOM 939 C CA . PRO A 1 123 ? 31.140 -5.466 -20.630 1.00 96.62 123 PRO A CA 1
ATOM 940 C C . PRO A 1 123 ? 31.253 -5.612 -22.152 1.00 96.62 123 PRO A C 1
ATOM 942 O O . PRO A 1 123 ? 31.245 -6.730 -22.667 1.00 96.62 123 PRO A O 1
ATOM 945 N N . ASN A 1 124 ? 31.373 -4.485 -22.859 1.00 97.25 124 ASN A N 1
ATOM 946 C CA . ASN A 1 124 ? 31.515 -4.419 -24.320 1.00 97.25 124 ASN A CA 1
ATOM 947 C C . ASN A 1 124 ? 30.415 -5.181 -25.083 1.00 97.25 124 ASN A C 1
ATOM 949 O O . ASN A 1 124 ? 30.664 -5.814 -26.113 1.00 97.25 124 ASN A O 1
ATOM 953 N N . ALA A 1 125 ? 29.197 -5.175 -24.535 1.00 97.94 125 ALA A N 1
ATOM 954 C CA . ALA A 1 125 ? 28.050 -5.787 -25.182 1.00 97.94 125 ALA A CA 1
ATOM 955 C C . ALA A 1 125 ? 27.580 -4.944 -26.372 1.00 97.94 125 ALA A C 1
ATOM 957 O O . ALA A 1 125 ? 27.378 -3.740 -26.255 1.00 97.94 125 ALA A O 1
ATOM 958 N N . LYS A 1 126 ? 27.342 -5.596 -27.503 1.00 98.12 126 LYS A N 1
ATOM 959 C CA . LYS A 1 126 ? 26.862 -5.001 -28.744 1.00 98.12 126 LYS A CA 1
ATOM 960 C C . LYS A 1 126 ? 25.500 -5.590 -29.096 1.00 98.12 126 LYS A C 1
ATOM 962 O O . LYS A 1 126 ? 25.370 -6.808 -29.220 1.00 98.12 126 LYS A O 1
ATOM 967 N N . PHE A 1 127 ? 24.498 -4.734 -29.258 1.00 98.38 127 PHE A N 1
ATOM 968 C CA . PHE A 1 127 ? 23.203 -5.083 -29.837 1.00 98.38 127 PHE A CA 1
ATOM 969 C C . PHE A 1 127 ? 23.208 -4.658 -31.304 1.00 98.38 127 PHE A C 1
ATOM 971 O O . PHE A 1 127 ? 23.349 -3.467 -31.582 1.00 98.38 127 PHE A O 1
ATOM 978 N N . GLN A 1 128 ? 23.118 -5.620 -32.224 1.00 97.75 128 GLN A N 1
ATOM 979 C CA . GLN A 1 128 ? 23.350 -5.376 -33.645 1.00 97.75 128 GLN A CA 1
ATOM 980 C C . GLN A 1 128 ? 22.188 -5.848 -34.519 1.00 97.75 128 GLN A C 1
ATOM 982 O O . GLN A 1 128 ? 21.670 -6.940 -34.312 1.00 97.75 128 GLN A O 1
ATOM 987 N N . GLY A 1 129 ? 21.830 -5.059 -35.528 1.00 94.56 129 GLY A N 1
ATOM 988 C CA . GLY A 1 129 ? 21.056 -5.509 -36.681 1.00 94.56 129 GLY A CA 1
ATOM 989 C C . GLY A 1 129 ? 19.528 -5.572 -36.542 1.00 94.56 129 GLY A C 1
ATOM 990 O O . GLY A 1 129 ? 18.857 -5.638 -37.561 1.00 94.56 129 GLY A O 1
ATOM 991 N N . GLY A 1 130 ? 18.924 -5.526 -35.356 1.00 96.94 130 GLY A N 1
ATOM 992 C CA . GLY A 1 130 ? 17.458 -5.646 -35.234 1.00 96.94 130 GLY A CA 1
ATOM 993 C C . GLY A 1 130 ? 16.814 -4.618 -34.319 1.00 96.94 130 GLY A C 1
ATOM 994 O O . GLY A 1 130 ? 17.343 -3.524 -34.106 1.00 96.94 130 GLY A O 1
ATOM 995 N N . ILE A 1 131 ? 15.638 -4.959 -33.797 1.00 98.38 131 ILE A N 1
ATOM 996 C CA . ILE A 1 131 ? 14.835 -4.077 -32.947 1.00 98.38 131 ILE A CA 1
ATOM 997 C C . ILE A 1 131 ? 14.750 -4.669 -31.543 1.00 98.38 131 ILE A C 1
ATOM 999 O O . ILE A 1 131 ? 14.435 -5.842 -31.372 1.00 98.38 131 ILE A O 1
ATOM 1003 N N . PHE A 1 132 ? 14.992 -3.856 -30.520 1.00 98.31 132 PHE A N 1
ATOM 1004 C CA . PHE A 1 132 ? 14.569 -4.173 -29.160 1.00 98.31 132 PHE A CA 1
ATOM 1005 C C . PHE A 1 132 ? 13.349 -3.323 -28.803 1.00 98.31 132 PHE A C 1
ATOM 1007 O O . PHE A 1 132 ? 13.431 -2.097 -28.858 1.00 98.31 132 PHE A O 1
ATOM 1014 N N . ALA A 1 133 ? 12.224 -3.948 -28.458 1.00 94.88 133 ALA A N 1
ATOM 1015 C CA . ALA A 1 133 ? 11.009 -3.273 -28.007 1.00 94.88 133 ALA A CA 1
ATOM 1016 C C . ALA A 1 133 ? 10.883 -3.386 -26.482 1.00 94.88 133 ALA A C 1
ATOM 1018 O O . ALA A 1 133 ? 10.595 -4.459 -25.950 1.00 94.88 133 ALA A O 1
ATOM 1019 N N . GLY A 1 134 ? 11.124 -2.269 -25.793 1.00 89.06 134 GLY A N 1
ATOM 1020 C CA . GLY A 1 134 ? 11.213 -2.183 -24.337 1.00 89.06 134 GLY A CA 1
ATOM 1021 C C . GLY A 1 134 ? 12.340 -1.261 -23.867 1.00 89.06 134 GLY A C 1
ATOM 1022 O O . GLY A 1 134 ? 13.091 -0.701 -24.667 1.00 89.06 134 GLY A O 1
ATOM 1023 N N . ASP A 1 135 ? 12.496 -1.135 -22.548 1.00 92.56 135 ASP A N 1
ATOM 1024 C CA . ASP A 1 135 ? 13.527 -0.281 -21.953 1.00 92.56 135 ASP A CA 1
ATOM 1025 C C . ASP A 1 135 ? 14.854 -1.022 -21.721 1.00 92.56 135 ASP A C 1
ATOM 1027 O O . ASP A 1 135 ? 14.899 -2.137 -21.197 1.00 92.56 135 ASP A O 1
ATOM 1031 N N . VAL A 1 136 ? 15.972 -0.363 -22.015 1.00 96.88 136 VAL A N 1
ATOM 1032 C CA . VAL A 1 136 ? 17.331 -0.869 -21.795 1.00 96.88 136 VAL A CA 1
ATOM 1033 C C . VAL A 1 136 ? 17.936 -0.258 -20.531 1.00 96.88 136 VAL A C 1
ATOM 1035 O O . VAL A 1 136 ? 17.911 0.953 -20.321 1.00 96.88 136 VAL A O 1
ATOM 1038 N N . TYR A 1 137 ? 18.543 -1.096 -19.693 1.00 94.12 137 TYR A N 1
ATOM 1039 C CA . TYR A 1 137 ? 19.203 -0.714 -18.445 1.00 94.12 137 TYR A CA 1
ATOM 1040 C C . TYR A 1 137 ? 20.669 -1.145 -18.461 1.00 94.12 137 TYR A C 1
ATOM 1042 O O . TYR A 1 137 ? 20.998 -2.313 -18.246 1.00 94.12 137 TYR A O 1
ATOM 1050 N N . VAL A 1 138 ? 21.567 -0.188 -18.657 1.00 96.56 138 VAL A N 1
ATOM 1051 C CA . VAL A 1 138 ? 23.003 -0.409 -18.813 1.00 96.56 138 VAL A CA 1
ATOM 1052 C C . VAL A 1 138 ? 23.721 -0.327 -17.466 1.00 96.56 138 VAL A C 1
ATOM 1054 O O . VAL A 1 138 ? 23.679 0.688 -16.761 1.00 96.56 138 VAL A O 1
ATOM 1057 N N . LYS A 1 139 ? 24.393 -1.423 -17.102 1.00 93.75 139 LYS A N 1
ATOM 1058 C CA . LYS A 1 139 ? 25.134 -1.625 -15.845 1.00 93.75 139 LYS A CA 1
ATOM 1059 C C . LYS A 1 139 ? 26.593 -2.051 -16.074 1.00 93.75 139 LYS A C 1
ATOM 1061 O O . LYS A 1 139 ? 27.236 -2.520 -15.139 1.00 93.75 139 LYS A O 1
ATOM 1066 N N . ALA A 1 140 ? 27.109 -1.889 -17.291 1.00 94.44 140 ALA A N 1
ATOM 1067 C CA . ALA A 1 140 ? 28.486 -2.196 -17.667 1.00 94.44 140 ALA A CA 1
ATOM 1068 C C . ALA A 1 140 ? 29.022 -1.171 -18.679 1.00 94.44 140 ALA A C 1
ATOM 1070 O O . ALA A 1 140 ? 28.250 -0.421 -19.275 1.00 94.44 140 ALA A O 1
ATOM 1071 N N . LYS A 1 141 ? 30.350 -1.118 -18.840 1.00 96.62 141 LYS A N 1
ATOM 1072 C CA . LYS A 1 141 ? 31.020 -0.222 -19.796 1.00 96.62 141 LYS A CA 1
ATOM 1073 C C . LYS A 1 141 ? 30.968 -0.780 -21.217 1.00 96.62 141 LYS A C 1
ATOM 1075 O O . LYS A 1 141 ? 30.966 -1.999 -21.390 1.00 96.62 141 LYS A O 1
ATOM 1080 N N . GLY A 1 142 ? 30.986 0.117 -22.202 1.00 96.75 142 GLY A N 1
ATOM 1081 C CA . GLY A 1 142 ? 31.160 -0.237 -23.614 1.00 96.75 142 GLY A CA 1
ATOM 1082 C C . GLY A 1 142 ? 29.916 -0.818 -24.283 1.00 96.75 142 GLY A C 1
ATOM 1083 O O . GLY A 1 142 ? 30.047 -1.618 -25.200 1.00 96.75 142 GLY A O 1
ATOM 1084 N N . PHE A 1 143 ? 28.709 -0.498 -23.803 1.00 98.38 143 PHE A N 1
ATOM 1085 C CA . PHE A 1 143 ? 27.497 -0.948 -24.490 1.00 98.38 143 PHE A CA 1
ATOM 1086 C C . PHE A 1 143 ? 27.343 -0.215 -25.832 1.00 98.38 143 PHE A C 1
ATOM 1088 O O . PHE A 1 143 ? 27.416 1.013 -25.866 1.00 98.38 143 PHE A O 1
ATOM 1095 N N . THR A 1 144 ? 27.089 -0.954 -26.910 1.00 98.38 144 THR A N 1
ATOM 1096 C CA . THR A 1 144 ? 26.958 -0.401 -28.264 1.00 98.38 144 THR A CA 1
ATOM 1097 C C . THR A 1 144 ? 25.651 -0.834 -28.921 1.00 98.38 144 THR A C 1
ATOM 1099 O O . THR A 1 144 ? 25.299 -2.015 -28.889 1.00 98.38 144 THR A O 1
ATOM 1102 N N . ILE A 1 145 ? 24.955 0.109 -29.559 1.00 98.25 145 ILE A N 1
ATOM 1103 C CA . ILE A 1 145 ? 23.842 -0.165 -30.484 1.00 98.25 145 ILE A CA 1
ATOM 1104 C C . ILE A 1 145 ? 24.362 0.055 -31.903 1.00 98.25 145 ILE A C 1
ATOM 1106 O O . ILE A 1 145 ? 24.706 1.178 -32.259 1.00 98.25 145 ILE A O 1
ATOM 1110 N N . ASP A 1 146 ? 24.433 -1.005 -32.697 1.00 97.50 146 ASP A N 1
ATOM 1111 C CA . ASP A 1 146 ? 25.084 -1.017 -34.011 1.00 97.50 146 ASP A CA 1
ATOM 1112 C C . ASP A 1 146 ? 24.073 -1.405 -35.093 1.00 97.50 146 ASP A C 1
ATOM 1114 O O . ASP A 1 146 ? 23.575 -2.530 -35.082 1.00 97.50 146 ASP A O 1
ATOM 1118 N N . ASP A 1 147 ? 23.713 -0.479 -35.987 1.00 97.00 147 ASP A N 1
ATOM 1119 C CA . ASP A 1 147 ? 22.721 -0.732 -37.049 1.00 97.00 147 ASP A CA 1
ATOM 1120 C C . ASP A 1 147 ? 21.430 -1.395 -36.505 1.00 97.00 147 ASP A C 1
ATOM 1122 O O . ASP A 1 147 ? 20.915 -2.395 -37.004 1.00 97.00 147 ASP A O 1
ATOM 1126 N N . ALA A 1 148 ? 20.958 -0.889 -35.365 1.00 98.00 148 ALA A N 1
ATOM 1127 C CA . ALA A 1 148 ? 19.855 -1.457 -34.600 1.00 98.00 148 ALA A CA 1
ATOM 1128 C C . ALA A 1 148 ? 18.986 -0.358 -33.986 1.00 98.00 148 ALA A C 1
ATOM 1130 O O . ALA A 1 148 ? 19.428 0.777 -33.801 1.00 98.00 148 ALA A O 1
ATOM 1131 N N . THR A 1 149 ? 17.745 -0.687 -33.632 1.00 97.81 149 THR A N 1
ATOM 1132 C CA . THR A 1 149 ? 16.813 0.264 -33.009 1.00 97.81 149 THR A CA 1
ATOM 1133 C C . THR A 1 149 ? 16.343 -0.218 -31.643 1.00 97.81 149 THR A C 1
ATOM 1135 O O . THR A 1 149 ? 15.809 -1.313 -31.513 1.00 97.81 149 THR A O 1
ATOM 1138 N N . VAL A 1 150 ? 16.449 0.634 -30.627 1.00 98.00 150 VAL A N 1
ATOM 1139 C CA . VAL A 1 150 ? 15.751 0.468 -29.346 1.00 98.00 150 VAL A CA 1
ATOM 1140 C C . VAL A 1 150 ? 14.461 1.285 -29.387 1.00 98.00 150 VAL A C 1
ATOM 1142 O O . VAL A 1 150 ? 14.495 2.518 -29.363 1.00 98.00 150 VAL A O 1
ATOM 1145 N N . LYS A 1 151 ? 13.321 0.592 -29.450 1.00 93.75 151 LYS A N 1
ATOM 1146 C CA . LYS A 1 151 ? 11.974 1.143 -29.275 1.00 93.75 151 LYS A CA 1
ATOM 1147 C C . LYS A 1 151 ? 11.638 1.221 -27.782 1.00 93.75 151 LYS A C 1
ATOM 1149 O O . LYS A 1 151 ? 10.923 0.375 -27.252 1.00 93.75 151 LYS A O 1
ATOM 1154 N N . GLY A 1 152 ? 12.201 2.220 -27.113 1.00 85.88 152 GLY A N 1
ATOM 1155 C CA . GLY A 1 152 ? 12.078 2.439 -25.672 1.00 85.88 152 GLY A CA 1
ATOM 1156 C C . GLY A 1 152 ? 13.187 3.346 -25.152 1.00 85.88 152 GLY A C 1
ATOM 1157 O O . GLY A 1 152 ? 13.873 4.013 -25.933 1.00 85.88 152 GLY A O 1
ATOM 1158 N N . ASN A 1 153 ? 13.364 3.390 -23.837 1.00 90.75 153 ASN A N 1
ATOM 1159 C CA . ASN A 1 153 ? 14.351 4.246 -23.183 1.00 90.75 153 ASN A CA 1
ATOM 1160 C C . ASN A 1 153 ? 15.669 3.503 -22.928 1.00 90.75 153 ASN A C 1
ATOM 1162 O O . ASN A 1 153 ? 15.678 2.295 -22.714 1.00 90.75 153 ASN A O 1
ATOM 1166 N N . VAL A 1 154 ? 16.788 4.230 -22.875 1.00 95.44 154 VAL A N 1
ATOM 1167 C CA . VAL A 1 154 ? 18.096 3.711 -22.448 1.00 95.44 154 VAL A CA 1
ATOM 1168 C C . VAL A 1 154 ? 18.542 4.422 -21.171 1.00 95.44 154 VAL A C 1
ATOM 1170 O O . VAL A 1 154 ? 18.789 5.632 -21.135 1.00 95.44 154 VAL A O 1
ATOM 1173 N N . TYR A 1 155 ? 18.683 3.645 -20.104 1.00 91.81 155 TYR A N 1
ATOM 1174 C CA . TYR A 1 155 ? 19.055 4.111 -18.776 1.00 91.81 155 TYR A CA 1
ATOM 1175 C C . TYR A 1 155 ? 20.427 3.595 -18.367 1.00 91.81 155 TYR A C 1
ATOM 1177 O O . TYR A 1 155 ? 20.670 2.393 -18.377 1.00 91.81 155 TYR A O 1
ATOM 1185 N N . PHE A 1 156 ? 21.300 4.481 -17.894 1.00 91.88 156 PHE A N 1
ATOM 1186 C CA . PHE A 1 156 ? 22.618 4.096 -17.378 1.00 91.88 156 PHE A CA 1
ATOM 1187 C C . PHE A 1 156 ? 22.641 4.154 -15.859 1.00 91.88 156 PHE A C 1
ATOM 1189 O O . PHE A 1 156 ? 22.298 5.182 -15.284 1.00 91.88 156 PHE A O 1
ATOM 1196 N N . ALA A 1 157 ? 23.094 3.087 -15.201 1.00 82.69 157 ALA A N 1
ATOM 1197 C CA . ALA A 1 157 ? 23.193 3.052 -13.738 1.00 82.69 157 ALA A CA 1
ATOM 1198 C C . ALA A 1 157 ? 24.267 4.000 -13.168 1.00 82.69 157 ALA A C 1
ATOM 1200 O O . ALA A 1 157 ? 24.261 4.298 -11.972 1.00 82.69 157 ALA A O 1
ATOM 1201 N N . LYS A 1 158 ? 25.212 4.445 -14.004 1.00 83.44 158 LYS A N 1
ATOM 1202 C CA . LYS A 1 158 ? 26.282 5.386 -13.662 1.00 83.44 158 LYS A CA 1
ATOM 1203 C C . LYS A 1 158 ? 26.685 6.198 -14.892 1.00 83.44 158 LYS A C 1
ATOM 1205 O O . LYS A 1 158 ? 26.577 5.698 -16.010 1.00 83.44 158 LYS A O 1
ATOM 1210 N N . GLU A 1 159 ? 27.234 7.393 -14.668 1.00 84.88 159 GLU A N 1
ATOM 1211 C CA . GLU A 1 159 ? 27.787 8.232 -15.743 1.00 84.88 159 GLU A CA 1
ATOM 1212 C C . GLU A 1 159 ? 28.885 7.506 -16.518 1.00 84.88 159 GLU A C 1
ATOM 1214 O O . GLU A 1 159 ? 28.851 7.509 -17.738 1.00 84.88 159 GLU A O 1
ATOM 1219 N N . GLU A 1 160 ? 29.755 6.746 -15.845 1.00 88.38 160 GLU A N 1
ATOM 1220 C CA . GLU A 1 160 ? 30.808 5.968 -16.518 1.00 88.38 160 GLU A CA 1
ATOM 1221 C C . GLU A 1 160 ? 30.282 4.966 -17.568 1.00 88.38 160 GLU A C 1
ATOM 1223 O O . GLU A 1 160 ? 30.978 4.655 -18.536 1.00 88.38 160 GLU A O 1
ATOM 1228 N N . TYR A 1 161 ? 29.057 4.457 -17.406 1.00 94.75 161 TYR A N 1
ATOM 1229 C CA . TYR A 1 161 ? 28.435 3.564 -18.387 1.00 94.75 161 TYR A CA 1
ATOM 1230 C C . TYR A 1 161 ? 27.852 4.349 -19.562 1.00 94.75 161 TYR A C 1
ATOM 1232 O O . TYR A 1 161 ? 27.960 3.899 -20.695 1.00 94.75 161 TYR A O 1
ATOM 1240 N N . LYS A 1 162 ? 27.295 5.540 -19.309 1.00 94.00 162 LYS A N 1
ATOM 1241 C CA . LYS A 1 162 ? 26.821 6.440 -20.369 1.00 94.00 162 LYS A CA 1
ATOM 1242 C C . LYS A 1 162 ? 27.978 7.010 -21.180 1.00 94.00 162 LYS A C 1
ATOM 1244 O O . LYS A 1 162 ? 27.900 7.051 -22.396 1.00 94.00 162 LYS A O 1
ATOM 1249 N N . SER A 1 163 ? 29.065 7.416 -20.530 1.00 94.31 163 SER A N 1
ATOM 1250 C CA . SER A 1 163 ? 30.243 7.959 -21.214 1.00 94.31 163 SER A CA 1
ATOM 1251 C C . SER A 1 163 ? 30.938 6.933 -22.110 1.00 94.31 163 SER A C 1
ATOM 1253 O O . SER A 1 163 ? 31.642 7.320 -23.031 1.00 94.31 163 SER A O 1
ATOM 1255 N N . SER A 1 164 ? 30.761 5.636 -21.837 1.00 96.31 164 SER A N 1
ATOM 1256 C CA . SER A 1 164 ? 31.296 4.546 -22.665 1.00 96.31 164 SER A CA 1
ATOM 1257 C C . SER A 1 164 ? 30.265 3.943 -23.622 1.00 96.31 164 SER A C 1
ATOM 1259 O O . SER A 1 164 ? 30.575 2.969 -24.300 1.00 96.31 164 SER A O 1
ATOM 1261 N N . PHE A 1 165 ? 29.048 4.485 -23.667 1.00 97.44 165 PHE A N 1
ATOM 1262 C CA . PHE A 1 165 ? 28.002 4.030 -24.572 1.00 97.44 165 PHE A CA 1
ATOM 1263 C C . PHE A 1 165 ? 28.172 4.640 -25.959 1.00 97.44 165 PHE A C 1
ATOM 1265 O O . PHE A 1 165 ? 28.408 5.842 -26.082 1.00 97.44 165 PHE A O 1
ATOM 1272 N N . THR A 1 166 ? 28.001 3.824 -26.997 1.00 96.62 166 THR A N 1
ATOM 1273 C CA . THR A 1 166 ? 28.113 4.270 -28.390 1.00 96.62 166 THR A CA 1
ATOM 1274 C C . THR A 1 166 ? 26.940 3.799 -29.248 1.00 96.62 166 THR A C 1
ATOM 1276 O O . THR A 1 166 ? 26.332 2.755 -29.010 1.00 96.62 166 THR A O 1
ATOM 1279 N N . THR A 1 167 ? 26.627 4.579 -30.282 1.00 95.81 167 THR A N 1
ATOM 1280 C CA . THR A 1 167 ? 25.752 4.167 -31.385 1.00 95.81 167 THR A CA 1
ATOM 1281 C C . THR A 1 167 ? 26.574 4.139 -32.668 1.00 95.81 167 THR A C 1
ATOM 1283 O O . THR A 1 167 ? 27.234 5.124 -32.995 1.00 95.81 167 THR A O 1
ATOM 1286 N N . GLU A 1 168 ? 26.541 3.025 -33.389 1.00 94.38 168 GLU A N 1
ATOM 1287 C CA . GLU A 1 168 ? 27.315 2.781 -34.611 1.00 94.38 168 GLU A CA 1
ATOM 1288 C C . GLU A 1 168 ? 26.377 2.469 -35.785 1.00 94.38 168 GLU A C 1
ATOM 1290 O O . GLU A 1 168 ? 25.231 2.070 -35.579 1.00 94.38 168 GLU A O 1
ATOM 1295 N N . ALA A 1 169 ? 26.846 2.712 -37.015 1.00 93.19 169 ALA A N 1
ATOM 1296 C CA . ALA A 1 169 ? 26.166 2.351 -38.266 1.00 93.19 169 ALA A CA 1
ATOM 1297 C C . ALA A 1 169 ? 24.652 2.675 -38.319 1.00 93.19 169 ALA A C 1
ATOM 1299 O O . ALA A 1 169 ? 23.856 1.899 -38.833 1.00 93.19 169 ALA A O 1
ATOM 1300 N N . GLY A 1 170 ? 24.238 3.828 -37.780 1.00 89.69 170 GLY A N 1
ATOM 1301 C CA . GLY A 1 170 ? 22.828 4.247 -37.774 1.00 89.69 170 GLY A CA 1
ATOM 1302 C C . GLY A 1 170 ? 21.995 3.739 -36.590 1.00 89.69 170 GLY A C 1
ATOM 1303 O O . GLY A 1 170 ? 20.773 3.879 -36.608 1.00 89.69 170 GLY A O 1
ATOM 1304 N N . GLY A 1 171 ? 22.632 3.193 -35.548 1.00 96.56 171 GLY A N 1
ATOM 1305 C CA . GLY A 1 171 ? 21.976 2.785 -34.308 1.00 96.56 171 GLY A CA 1
ATOM 1306 C C . GLY A 1 171 ? 21.107 3.894 -33.699 1.00 96.56 171 GLY A C 1
ATOM 1307 O O . GLY A 1 171 ? 21.545 5.037 -33.561 1.00 96.56 171 GLY A O 1
ATOM 1308 N N . LYS A 1 172 ? 19.867 3.558 -33.324 1.00 93.81 172 LYS A N 1
ATOM 1309 C CA . LYS A 1 172 ? 18.839 4.523 -32.905 1.00 93.81 172 LYS A CA 1
ATOM 1310 C C . LYS A 1 172 ? 18.170 4.130 -31.589 1.00 93.81 172 LYS A C 1
ATOM 1312 O O . LYS A 1 172 ? 17.857 2.967 -31.357 1.00 93.81 172 LYS A O 1
ATOM 1317 N N . VAL A 1 173 ? 17.871 5.126 -30.759 1.00 95.50 173 VAL A N 1
ATOM 1318 C CA . VAL A 1 173 ? 17.006 5.008 -29.574 1.00 95.50 173 VAL A CA 1
ATOM 1319 C C . VAL A 1 173 ? 15.804 5.921 -29.790 1.00 95.50 173 VAL A C 1
ATOM 1321 O O . VAL A 1 173 ? 15.986 7.089 -30.129 1.00 95.50 173 VAL A O 1
ATOM 1324 N N . THR A 1 174 ? 14.581 5.406 -29.656 1.00 88.88 174 THR A N 1
ATOM 1325 C CA . THR A 1 174 ? 13.367 6.218 -29.865 1.00 88.88 174 THR A CA 1
ATOM 1326 C C . THR A 1 174 ? 12.919 6.966 -28.613 1.00 88.88 174 THR A C 1
ATOM 1328 O O . THR A 1 174 ? 12.219 7.963 -28.739 1.00 88.88 174 THR A O 1
ATOM 1331 N N . GLY A 1 175 ? 13.272 6.472 -27.424 1.00 80.12 175 GLY A N 1
ATOM 1332 C CA . GLY A 1 175 ? 12.967 7.101 -26.140 1.00 80.12 175 GLY A CA 1
ATOM 1333 C C . GLY A 1 175 ? 14.139 7.899 -25.567 1.00 80.12 175 GLY A C 1
ATOM 1334 O O . GLY A 1 175 ? 15.076 8.290 -26.267 1.00 80.12 175 GLY A O 1
ATOM 1335 N N . VAL A 1 176 ? 14.107 8.139 -24.256 1.00 82.81 176 VAL A N 1
ATOM 1336 C CA . VAL A 1 176 ? 15.124 8.948 -23.577 1.00 82.81 176 VAL A CA 1
ATOM 1337 C C . VAL A 1 176 ? 16.416 8.171 -23.350 1.00 82.81 176 VAL A C 1
ATOM 1339 O O . VAL A 1 176 ? 16.400 6.998 -22.988 1.00 82.81 176 VAL A O 1
ATOM 1342 N N . THR A 1 177 ? 17.552 8.855 -23.483 1.00 90.81 177 THR A N 1
ATOM 1343 C CA . THR A 1 177 ? 18.883 8.320 -23.159 1.00 90.81 177 THR A CA 1
ATOM 1344 C C . THR A 1 177 ? 19.473 9.119 -21.999 1.00 90.81 177 THR A C 1
ATOM 1346 O O . THR A 1 177 ? 19.925 10.251 -22.185 1.00 90.81 177 THR A O 1
ATOM 1349 N N . LYS A 1 178 ? 19.461 8.579 -20.773 1.00 84.94 178 LYS A N 1
ATOM 1350 C CA . LYS A 1 178 ? 19.928 9.324 -19.585 1.00 84.94 178 LYS A CA 1
ATOM 1351 C C . LYS A 1 178 ? 20.588 8.454 -18.528 1.00 84.94 178 LYS A C 1
ATOM 1353 O O . LYS A 1 178 ? 20.299 7.267 -18.391 1.00 84.94 178 LYS A O 1
ATOM 1358 N N . VAL A 1 179 ? 21.462 9.070 -17.731 1.00 81.31 179 VAL A N 1
ATOM 1359 C CA . VAL A 1 179 ? 21.921 8.432 -16.497 1.00 81.31 179 VAL A CA 1
ATOM 1360 C C . VAL A 1 179 ? 20.762 8.407 -15.535 1.00 81.31 179 VAL A C 1
ATOM 1362 O O . VAL A 1 179 ? 20.258 9.433 -15.081 1.00 81.31 179 VAL A O 1
ATOM 1365 N N . LYS A 1 180 ? 20.356 7.192 -15.218 1.00 63.84 180 LYS A N 1
ATOM 1366 C CA . LYS A 1 180 ? 19.482 6.903 -14.110 1.00 63.84 180 LYS A CA 1
ATOM 1367 C C . LYS A 1 180 ? 20.401 6.938 -12.895 1.00 63.84 180 LYS A C 1
ATOM 1369 O O . LYS A 1 180 ? 21.022 5.938 -12.541 1.00 63.84 180 LYS A O 1
ATOM 1374 N N . GLY A 1 181 ? 20.606 8.147 -12.354 1.00 44.66 181 GLY A N 1
ATOM 1375 C CA . GLY A 1 181 ? 21.434 8.355 -11.165 1.00 44.66 181 GLY A CA 1
ATOM 1376 C C . GLY A 1 181 ? 21.032 7.352 -10.085 1.00 44.66 181 GLY A C 1
ATOM 1377 O O . GLY A 1 181 ? 19.915 6.845 -10.119 1.00 44.66 181 GLY A O 1
ATOM 1378 N N . LYS A 1 182 ? 21.909 7.060 -9.116 1.00 40.53 182 LYS A N 1
ATOM 1379 C CA . LYS A 1 182 ? 21.699 6.077 -8.020 1.00 40.53 182 LYS A CA 1
ATOM 1380 C C . LYS A 1 182 ? 20.334 6.126 -7.288 1.00 40.53 182 LYS A C 1
ATOM 1382 O O . LYS A 1 182 ? 20.069 5.273 -6.454 1.00 40.53 182 LYS A O 1
ATOM 1387 N N . ALA A 1 183 ? 19.486 7.095 -7.594 1.00 36.00 183 ALA A N 1
ATOM 1388 C CA . ALA A 1 183 ? 18.109 7.239 -7.180 1.00 36.00 183 ALA A CA 1
ATOM 1389 C C . ALA A 1 183 ? 17.097 6.807 -8.258 1.00 36.00 183 ALA A C 1
ATOM 1391 O O . ALA A 1 183 ? 16.234 7.603 -8.601 1.00 36.00 183 ALA A O 1
ATOM 1392 N N . ASP A 1 184 ? 17.178 5.586 -8.800 1.00 36.12 184 ASP A N 1
ATOM 1393 C CA . ASP A 1 184 ? 16.007 5.008 -9.479 1.00 36.12 184 ASP A CA 1
ATOM 1394 C C . ASP A 1 184 ? 16.081 3.474 -9.696 1.00 36.12 184 ASP A C 1
ATOM 1396 O O . ASP A 1 184 ? 15.753 2.925 -10.746 1.00 36.12 184 ASP A O 1
ATOM 1400 N N . VAL A 1 185 ? 16.488 2.724 -8.669 1.00 36.53 185 VAL A N 1
ATOM 1401 C CA . VAL A 1 185 ? 16.170 1.278 -8.575 1.00 36.53 185 VAL A CA 1
ATOM 1402 C C . VAL A 1 185 ? 14.722 1.073 -8.076 1.00 36.53 185 VAL A C 1
ATOM 1404 O O . VAL A 1 185 ? 14.323 -0.015 -7.681 1.00 36.53 185 VAL A O 1
ATOM 1407 N N . VAL A 1 186 ? 13.891 2.1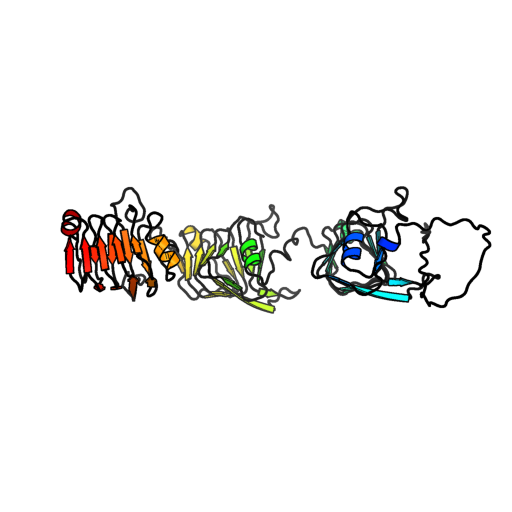18 -8.101 1.00 45.56 186 VAL A N 1
ATOM 1408 C CA . VAL A 1 186 ? 12.599 2.143 -7.400 1.00 45.56 186 VAL A CA 1
ATOM 1409 C C . VAL A 1 186 ? 11.412 1.862 -8.334 1.00 45.56 186 VAL A C 1
ATOM 1411 O O . VAL A 1 186 ? 10.313 1.562 -7.881 1.00 45.56 186 VAL A O 1
ATOM 1414 N N . THR A 1 187 ? 11.625 1.823 -9.646 1.00 47.53 187 THR A N 1
ATOM 1415 C CA . THR A 1 187 ? 10.547 1.966 -10.640 1.00 47.53 187 THR A CA 1
ATOM 1416 C C . THR A 1 187 ? 9.694 0.729 -10.946 1.00 47.53 187 THR A C 1
ATOM 1418 O O . THR A 1 187 ? 8.689 0.885 -11.617 1.00 47.53 187 THR A O 1
ATOM 1421 N N . ALA A 1 188 ? 10.007 -0.479 -10.454 1.00 48.22 188 ALA A N 1
ATOM 1422 C CA . ALA A 1 188 ? 9.121 -1.646 -10.673 1.00 48.22 188 ALA A CA 1
ATOM 1423 C C . ALA A 1 188 ? 8.469 -2.203 -9.403 1.00 48.22 188 ALA A C 1
ATOM 1425 O O . ALA A 1 188 ? 7.320 -2.622 -9.435 1.00 48.22 188 ALA A O 1
ATOM 1426 N N . ALA A 1 189 ? 9.186 -2.226 -8.275 1.00 53.25 189 ALA A N 1
ATOM 1427 C CA . ALA A 1 189 ? 8.638 -2.794 -7.042 1.00 53.25 189 ALA A CA 1
ATOM 1428 C C . ALA A 1 189 ? 7.740 -1.814 -6.274 1.00 53.25 189 ALA A C 1
ATOM 1430 O O . ALA A 1 189 ? 6.976 -2.243 -5.418 1.00 53.25 189 ALA A O 1
ATOM 1431 N N . SER A 1 190 ? 7.854 -0.512 -6.549 1.00 67.69 190 SER A N 1
ATOM 1432 C CA . SER A 1 190 ? 7.132 0.520 -5.806 1.00 67.69 190 SER A CA 1
ATOM 1433 C C . SER A 1 190 ? 6.084 1.263 -6.624 1.00 67.69 190 SER A C 1
ATOM 1435 O O . SER A 1 190 ? 5.217 1.888 -6.034 1.00 67.69 190 SER A O 1
ATOM 1437 N N . ILE A 1 191 ? 6.147 1.177 -7.954 1.00 82.31 191 ILE A N 1
ATOM 1438 C CA . ILE A 1 191 ? 5.122 1.677 -8.867 1.00 82.31 191 ILE A CA 1
ATOM 1439 C C . ILE A 1 191 ? 4.343 0.451 -9.323 1.00 82.31 191 ILE A C 1
ATOM 1441 O O . ILE A 1 191 ? 4.912 -0.436 -9.959 1.00 82.31 191 ILE A O 1
ATOM 1445 N N . THR A 1 192 ? 3.084 0.326 -8.918 1.00 84.75 192 THR A N 1
ATOM 1446 C CA . THR A 1 192 ? 2.352 -0.927 -9.108 1.00 84.75 192 THR A CA 1
ATOM 1447 C C . THR A 1 192 ? 0.847 -0.723 -9.174 1.00 84.75 192 THR A C 1
ATOM 1449 O O . THR A 1 192 ? 0.306 0.146 -8.501 1.00 84.75 192 THR A O 1
ATOM 1452 N N . GLY A 1 193 ? 0.174 -1.571 -9.952 1.00 84.50 193 GLY A N 1
ATOM 1453 C CA . GLY A 1 193 ? -1.280 -1.733 -9.904 1.00 84.50 193 GLY A CA 1
ATOM 1454 C C . GLY A 1 193 ? -1.737 -2.999 -9.169 1.00 84.50 193 GLY A C 1
ATOM 1455 O O . GLY A 1 193 ? -2.854 -3.463 -9.375 1.00 84.50 193 GLY A O 1
ATOM 1456 N N . LYS A 1 194 ? -0.850 -3.628 -8.378 1.00 85.19 194 LYS A N 1
ATOM 1457 C CA . LYS A 1 194 ? -1.122 -4.879 -7.650 1.00 85.19 194 LYS A CA 1
ATOM 1458 C C . LYS A 1 194 ? -1.071 -4.652 -6.140 1.00 85.19 194 LYS A C 1
ATOM 1460 O O . LYS A 1 194 ? -0.029 -4.282 -5.597 1.00 85.19 194 LYS A O 1
ATOM 1465 N N . GLU A 1 195 ? -2.152 -4.993 -5.445 1.00 86.19 195 GLU A N 1
ATOM 1466 C CA . GLU A 1 195 ? -2.318 -4.812 -3.994 1.00 86.19 195 GLU A CA 1
ATOM 1467 C C . GLU A 1 195 ? -1.191 -5.439 -3.161 1.00 86.19 195 GLU A C 1
ATOM 1469 O O . GLU A 1 195 ? -0.604 -4.781 -2.301 1.00 86.19 195 GLU A O 1
ATOM 1474 N N . ALA A 1 196 ? -0.831 -6.699 -3.431 1.00 83.31 196 ALA A N 1
ATOM 1475 C CA . ALA A 1 196 ? 0.214 -7.400 -2.679 1.00 83.31 196 ALA A CA 1
ATOM 1476 C C . ALA A 1 196 ? 1.590 -6.721 -2.806 1.00 83.31 196 ALA A C 1
ATOM 1478 O O . ALA A 1 196 ? 2.354 -6.643 -1.839 1.00 83.31 196 ALA A O 1
ATOM 1479 N N . VAL A 1 197 ? 1.896 -6.193 -3.995 1.00 86.12 197 VAL A N 1
ATOM 1480 C CA . VAL A 1 197 ? 3.140 -5.460 -4.257 1.00 86.12 197 VAL A CA 1
ATOM 1481 C C . VAL A 1 197 ? 3.105 -4.117 -3.536 1.00 86.12 197 VAL A C 1
ATOM 1483 O O . VAL A 1 197 ? 4.067 -3.782 -2.845 1.00 86.12 197 VAL A O 1
ATOM 1486 N N . PHE A 1 198 ? 1.980 -3.401 -3.605 1.00 93.44 198 PHE A N 1
ATOM 1487 C CA . PHE A 1 198 ? 1.792 -2.128 -2.913 1.00 93.44 198 PHE A CA 1
ATOM 1488 C C . PHE A 1 198 ? 1.949 -2.292 -1.395 1.00 93.44 198 PHE A C 1
ATOM 1490 O O . PHE A 1 198 ? 2.743 -1.585 -0.774 1.00 93.44 198 PHE A O 1
ATOM 1497 N N . ARG A 1 199 ? 1.283 -3.292 -0.800 1.00 90.25 199 ARG A N 1
ATOM 1498 C CA . ARG A 1 199 ? 1.371 -3.621 0.635 1.00 90.25 199 ARG A CA 1
ATOM 1499 C C . ARG A 1 199 ? 2.812 -3.894 1.067 1.00 90.25 199 ARG A C 1
ATOM 1501 O O . ARG A 1 199 ? 3.256 -3.406 2.105 1.00 90.25 199 ARG A O 1
ATOM 1508 N N . LYS A 1 200 ? 3.572 -4.639 0.261 1.00 87.88 200 LYS A N 1
ATOM 1509 C CA . LYS A 1 200 ? 4.996 -4.885 0.519 1.00 87.88 200 LYS A CA 1
ATOM 1510 C C . LYS A 1 200 ? 5.815 -3.598 0.415 1.00 87.88 200 LYS A C 1
ATOM 1512 O O . LYS A 1 200 ? 6.653 -3.344 1.280 1.00 87.88 200 LYS A O 1
ATOM 1517 N N . ALA A 1 201 ? 5.560 -2.783 -0.604 1.00 91.12 201 ALA A N 1
ATOM 1518 C CA . ALA A 1 201 ? 6.280 -1.542 -0.850 1.00 91.12 201 ALA A CA 1
ATOM 1519 C C . ALA A 1 201 ? 6.069 -0.507 0.262 1.00 91.12 201 ALA A C 1
ATOM 1521 O O . ALA A 1 201 ? 7.012 0.214 0.578 1.00 91.12 201 ALA A O 1
ATOM 1522 N N . VAL A 1 202 ? 4.891 -0.452 0.895 1.00 94.56 202 VAL A N 1
ATOM 1523 C CA . VAL A 1 202 ? 4.603 0.469 2.015 1.00 94.56 202 VAL A CA 1
ATOM 1524 C C . VAL A 1 202 ? 5.118 0.015 3.388 1.00 94.56 202 VAL A C 1
ATOM 1526 O O . VAL A 1 202 ? 5.154 0.809 4.326 1.00 94.56 202 VAL A O 1
ATOM 1529 N N . SER A 1 203 ? 5.558 -1.239 3.503 1.00 91.12 203 SER A N 1
ATOM 1530 C CA . SER A 1 203 ? 6.065 -1.819 4.752 1.00 91.12 203 SER A CA 1
ATOM 1531 C C . SER A 1 203 ? 7.457 -1.300 5.159 1.00 91.12 203 SER A C 1
ATOM 1533 O O . SER A 1 203 ? 8.136 -0.612 4.395 1.00 91.12 203 SER A O 1
ATOM 1535 N N . GLU A 1 204 ? 7.930 -1.718 6.341 1.00 89.69 204 GLU A N 1
ATOM 1536 C CA . GLU A 1 204 ? 9.270 -1.396 6.870 1.00 89.69 204 GLU A CA 1
ATOM 1537 C C . GLU A 1 204 ? 10.421 -1.795 5.937 1.00 89.69 204 GLU A C 1
ATOM 1539 O O . GLU A 1 204 ? 11.456 -1.136 5.919 1.00 89.69 204 GLU A O 1
ATOM 1544 N N . LYS A 1 205 ? 10.238 -2.854 5.138 1.00 85.81 205 LYS A N 1
ATOM 1545 C CA . LYS A 1 205 ? 11.223 -3.342 4.153 1.00 85.81 205 LYS A CA 1
ATOM 1546 C C . LYS A 1 205 ? 11.004 -2.750 2.754 1.00 85.81 205 LYS A C 1
ATOM 1548 O O . LYS A 1 205 ? 11.500 -3.291 1.768 1.00 85.81 205 LYS A O 1
ATOM 1553 N N . GLY A 1 206 ? 10.180 -1.712 2.674 1.00 89.00 206 GLY A N 1
ATOM 1554 C CA . GLY A 1 206 ? 9.716 -1.081 1.452 1.00 89.00 206 GLY A CA 1
ATOM 1555 C C . GLY A 1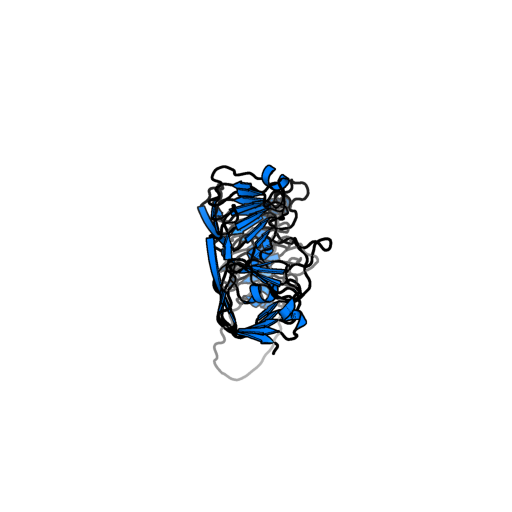 206 ? 10.719 -0.127 0.804 1.00 89.00 206 GLY A C 1
ATOM 1556 O O . GLY A 1 206 ? 11.932 -0.288 0.914 1.00 89.00 206 GLY A O 1
ATOM 1557 N N . THR A 1 207 ? 10.199 0.885 0.111 1.00 89.31 207 THR A N 1
ATOM 1558 C CA . THR A 1 207 ? 10.984 1.885 -0.634 1.00 89.31 207 THR A CA 1
ATOM 1559 C C . THR A 1 207 ? 10.555 3.306 -0.302 1.00 89.31 207 THR A C 1
ATOM 1561 O O . THR A 1 207 ? 9.395 3.545 -0.011 1.00 89.31 207 THR A O 1
ATOM 1564 N N . TRP A 1 208 ? 11.458 4.281 -0.412 1.00 91.88 208 TRP A N 1
ATOM 1565 C CA . TRP A 1 208 ? 11.178 5.676 -0.033 1.00 91.88 208 TRP A CA 1
ATOM 1566 C C . TRP A 1 208 ? 9.982 6.319 -0.768 1.00 91.88 208 TRP A C 1
ATOM 1568 O O . TRP A 1 208 ? 9.283 7.140 -0.183 1.00 91.88 208 TRP A O 1
ATOM 1578 N N . ILE A 1 209 ? 9.714 5.921 -2.015 1.00 92.06 209 ILE A N 1
ATOM 1579 C CA . ILE A 1 209 ? 8.529 6.307 -2.791 1.00 92.06 209 ILE A CA 1
ATOM 1580 C C . ILE A 1 209 ? 7.741 5.055 -3.173 1.00 92.06 209 ILE A C 1
ATOM 1582 O O . ILE A 1 209 ? 8.349 4.012 -3.415 1.00 92.06 209 ILE A O 1
ATOM 1586 N N . VAL A 1 210 ? 6.412 5.159 -3.195 1.00 94.56 210 VAL A N 1
ATOM 1587 C CA . VAL A 1 210 ? 5.469 4.132 -3.662 1.00 94.56 210 VAL A CA 1
ATOM 1588 C C . VAL A 1 210 ? 4.362 4.823 -4.450 1.00 94.56 210 VAL A C 1
ATOM 1590 O O . VAL A 1 210 ? 3.785 5.782 -3.944 1.00 94.56 210 VAL A O 1
ATOM 1593 N N . ALA A 1 211 ? 4.056 4.352 -5.654 1.00 91.88 211 ALA A N 1
ATOM 1594 C CA . ALA A 1 211 ? 3.004 4.885 -6.505 1.00 91.88 211 ALA A CA 1
ATOM 1595 C C . ALA A 1 211 ? 2.003 3.802 -6.929 1.00 91.88 211 ALA A C 1
ATOM 1597 O O . ALA A 1 211 ? 2.387 2.659 -7.194 1.00 91.88 211 ALA A O 1
ATOM 1598 N N . ALA A 1 212 ? 0.723 4.168 -6.988 1.00 93.06 212 ALA A N 1
ATOM 1599 C CA . ALA A 1 212 ? -0.321 3.310 -7.544 1.00 93.06 212 ALA A CA 1
ATOM 1600 C C . ALA A 1 212 ? -0.551 3.669 -9.019 1.00 93.06 212 ALA A C 1
ATOM 1602 O O . ALA A 1 212 ? -0.468 4.843 -9.372 1.00 93.06 212 ALA A O 1
ATOM 1603 N N . LEU A 1 213 ? -0.814 2.664 -9.857 1.00 90.62 213 LEU A N 1
ATOM 1604 C CA . LEU A 1 213 ? -1.129 2.826 -11.290 1.00 90.62 213 LEU A CA 1
ATOM 1605 C C . LEU A 1 213 ? -2.619 2.630 -11.610 1.00 90.62 213 LEU A C 1
ATOM 1607 O O . LEU A 1 213 ? -3.011 2.618 -12.770 1.00 90.62 213 LEU A O 1
ATOM 1611 N N . ASN A 1 214 ? -3.425 2.369 -10.589 1.00 90.62 214 ASN A N 1
ATOM 1612 C CA . ASN A 1 214 ? -4.862 2.165 -10.656 1.00 90.62 214 ASN A CA 1
ATOM 1613 C C . ASN A 1 214 ? -5.444 2.313 -9.244 1.00 90.62 214 ASN A C 1
ATOM 1615 O O . ASN A 1 214 ? -4.709 2.475 -8.260 1.00 90.62 214 ASN A O 1
ATOM 1619 N N . ASP A 1 215 ? -6.766 2.229 -9.151 1.00 96.88 215 ASP A N 1
ATOM 1620 C CA . ASP A 1 215 ? -7.445 2.103 -7.869 1.00 96.88 215 ASP A CA 1
ATOM 1621 C C . ASP A 1 215 ? -7.076 0.773 -7.197 1.00 96.88 215 ASP A C 1
ATOM 1623 O O . ASP A 1 215 ? -7.019 -0.276 -7.842 1.00 96.88 215 ASP A O 1
ATOM 1627 N N . LEU A 1 216 ? -6.839 0.816 -5.886 1.00 94.88 216 LEU A N 1
ATOM 1628 C CA . LEU A 1 216 ? -6.484 -0.349 -5.074 1.00 94.88 216 LEU A CA 1
ATOM 1629 C C . LEU A 1 216 ? -7.435 -0.455 -3.887 1.00 94.88 216 LEU A C 1
ATOM 1631 O O . LEU A 1 216 ? -7.665 0.538 -3.196 1.00 94.88 216 LEU A O 1
ATOM 1635 N N . THR A 1 217 ? -7.940 -1.655 -3.605 1.00 94.38 217 THR A N 1
ATOM 1636 C CA . THR A 1 217 ? -8.824 -1.906 -2.459 1.00 94.38 217 THR A CA 1
ATOM 1637 C C . THR A 1 217 ? -8.186 -2.917 -1.519 1.00 94.38 217 THR A C 1
ATOM 1639 O O . THR A 1 217 ? -7.536 -3.858 -1.942 1.00 94.38 217 THR A O 1
ATOM 1642 N N . PHE A 1 218 ? -8.322 -2.717 -0.214 1.00 90.06 218 PHE A N 1
ATOM 1643 C CA . PHE A 1 218 ? -7.756 -3.610 0.786 1.00 90.06 218 PHE A CA 1
ATOM 1644 C C . PHE A 1 218 ? -8.795 -3.913 1.861 1.00 90.06 218 PHE A C 1
ATOM 1646 O O . PHE A 1 218 ? -9.321 -2.998 2.486 1.00 90.06 218 PHE A O 1
ATOM 1653 N N . ASP A 1 219 ? -9.018 -5.195 2.155 1.00 85.50 219 ASP A N 1
ATOM 1654 C CA . ASP A 1 219 ? -9.940 -5.630 3.223 1.00 85.50 219 ASP A CA 1
ATOM 1655 C C . ASP A 1 219 ? -9.388 -5.426 4.644 1.00 85.50 219 ASP A C 1
ATOM 1657 O O . ASP A 1 219 ? -10.111 -5.547 5.644 1.00 85.50 219 ASP A O 1
ATOM 1661 N N . GLU A 1 220 ? -8.090 -5.138 4.727 1.00 82.44 220 GLU A N 1
ATOM 1662 C CA . GLU A 1 220 ? -7.316 -4.963 5.948 1.00 82.44 220 GLU A CA 1
ATOM 1663 C C . GLU A 1 220 ? -6.621 -3.604 5.973 1.00 82.44 220 GLU A C 1
ATOM 1665 O O . GLU A 1 220 ? -6.387 -2.973 4.942 1.00 82.44 220 GLU A O 1
ATOM 1670 N N . GLU A 1 221 ? -6.204 -3.188 7.168 1.00 88.44 221 GLU A N 1
ATOM 1671 C CA . GLU A 1 221 ? -5.416 -1.974 7.348 1.00 88.44 221 GLU A CA 1
ATOM 1672 C C . GLU A 1 221 ? -4.099 -1.984 6.552 1.00 88.44 221 GLU A C 1
ATOM 1674 O O . GLU A 1 221 ? -3.439 -3.015 6.377 1.00 88.44 221 GLU A O 1
ATOM 1679 N N . LEU A 1 222 ? -3.699 -0.802 6.088 1.00 93.69 222 LEU A N 1
ATOM 1680 C CA . LEU A 1 222 ? -2.398 -0.529 5.492 1.00 93.69 222 LEU A CA 1
ATOM 1681 C C . LEU A 1 222 ? -1.489 0.112 6.535 1.00 93.69 222 LEU A C 1
ATOM 1683 O O . LEU A 1 222 ? -1.837 1.120 7.148 1.00 93.69 222 LEU A O 1
ATOM 1687 N N . VAL A 1 223 ? -0.298 -0.454 6.716 1.00 93.56 223 VAL A N 1
ATOM 1688 C CA . VAL A 1 223 ? 0.700 0.057 7.660 1.00 93.56 223 VAL A CA 1
ATOM 1689 C C . VAL A 1 223 ? 1.869 0.636 6.878 1.00 93.56 223 VAL A C 1
ATOM 1691 O O . VAL A 1 223 ? 2.612 -0.101 6.234 1.00 93.56 223 VAL A O 1
ATOM 1694 N N . ILE A 1 224 ? 2.036 1.955 6.963 1.00 96.94 224 ILE A N 1
ATOM 1695 C CA . ILE A 1 224 ? 3.120 2.694 6.315 1.00 96.94 224 ILE A CA 1
ATOM 1696 C C . ILE A 1 224 ? 4.252 2.840 7.317 1.00 96.94 224 ILE A C 1
ATOM 1698 O O . ILE A 1 224 ? 4.120 3.576 8.297 1.00 96.94 224 ILE A O 1
ATOM 1702 N N . ALA A 1 225 ? 5.344 2.113 7.121 1.00 92.12 225 ALA A N 1
ATOM 1703 C CA . ALA A 1 225 ? 6.375 1.970 8.144 1.00 92.12 225 ALA A CA 1
ATOM 1704 C C . ALA A 1 225 ? 7.795 1.963 7.568 1.00 92.12 225 ALA A C 1
ATOM 1706 O O . ALA A 1 225 ? 7.990 1.895 6.358 1.00 92.12 225 ALA A O 1
ATOM 1707 N N . GLY A 1 226 ? 8.773 2.025 8.473 1.00 92.81 226 GLY A N 1
ATOM 1708 C CA . GLY A 1 226 ? 10.202 2.161 8.188 1.00 92.81 226 GLY A CA 1
ATOM 1709 C C . GLY A 1 226 ? 10.655 3.619 8.099 1.00 92.81 226 GLY A C 1
ATOM 1710 O O . GLY A 1 226 ? 9.837 4.535 8.097 1.00 92.81 226 GLY A O 1
ATOM 1711 N N . THR A 1 227 ? 11.969 3.823 8.047 1.00 94.69 227 THR A N 1
ATOM 1712 C CA . THR A 1 227 ? 12.597 5.144 7.917 1.00 94.69 227 THR A CA 1
ATOM 1713 C C . THR A 1 227 ? 13.352 5.179 6.604 1.00 94.69 227 THR A C 1
ATOM 1715 O O . THR A 1 227 ? 14.234 4.357 6.364 1.00 94.69 227 THR A O 1
ATOM 1718 N N . PHE A 1 228 ? 12.983 6.121 5.746 1.00 93.75 228 PHE A N 1
ATOM 1719 C CA . PHE A 1 228 ? 13.526 6.247 4.403 1.00 93.75 228 PHE A CA 1
ATOM 1720 C C . PHE A 1 228 ? 14.045 7.653 4.189 1.00 93.75 228 PHE A C 1
ATOM 1722 O O . PHE A 1 228 ? 13.646 8.577 4.889 1.00 93.75 228 PHE A O 1
ATOM 1729 N N . HIS A 1 229 ? 14.936 7.792 3.220 1.00 91.69 229 HIS A N 1
ATOM 1730 C CA . HIS A 1 229 ? 15.545 9.064 2.880 1.00 91.69 229 HIS A CA 1
ATOM 1731 C C . HIS A 1 229 ? 15.196 9.429 1.446 1.00 91.69 229 HIS A C 1
ATOM 1733 O O . HIS A 1 229 ? 15.047 8.531 0.605 1.00 91.69 229 HIS A O 1
ATOM 1739 N N . ASP A 1 230 ? 15.087 10.728 1.166 1.00 85.25 230 ASP A N 1
ATOM 1740 C CA . ASP A 1 230 ? 14.781 11.216 -0.174 1.00 85.25 230 ASP A CA 1
ATOM 1741 C C . ASP A 1 230 ? 15.726 10.582 -1.199 1.00 85.25 230 ASP A C 1
ATOM 1743 O O . ASP A 1 230 ? 16.927 10.395 -0.957 1.00 85.25 230 ASP A O 1
ATOM 1747 N N . LYS A 1 231 ? 15.164 10.191 -2.346 1.00 80.88 231 LYS A N 1
ATOM 1748 C CA . LYS A 1 231 ? 15.902 9.527 -3.428 1.00 80.88 231 LYS A CA 1
ATOM 1749 C C . LYS A 1 231 ? 16.588 8.216 -3.007 1.00 80.88 231 LYS A C 1
ATOM 1751 O O . LYS A 1 231 ? 17.451 7.717 -3.730 1.00 80.88 231 LYS A O 1
ATOM 1756 N N . GLY A 1 232 ? 16.212 7.643 -1.861 1.00 81.38 232 GLY A N 1
ATOM 1757 C CA . GLY A 1 232 ? 16.792 6.424 -1.299 1.00 81.38 232 GLY A CA 1
ATOM 1758 C C . GLY A 1 232 ? 18.237 6.587 -0.823 1.00 81.38 232 GLY A C 1
ATOM 1759 O O . GLY A 1 232 ? 18.954 5.592 -0.722 1.00 81.38 232 GLY A O 1
ATOM 1760 N N . LYS A 1 233 ? 18.700 7.818 -0.575 1.00 79.38 233 LYS A N 1
ATOM 1761 C CA . LYS A 1 233 ? 20.088 8.105 -0.188 1.00 79.38 233 LYS A CA 1
ATOM 1762 C C . LYS A 1 233 ? 20.166 8.455 1.290 1.00 79.38 233 LYS A C 1
ATOM 1764 O O . LYS A 1 233 ? 19.628 9.473 1.684 1.00 79.38 233 LYS A O 1
ATOM 1769 N N . ALA A 1 234 ? 20.910 7.686 2.083 1.00 83.69 234 ALA A N 1
ATOM 1770 C CA . ALA A 1 234 ? 21.056 7.934 3.525 1.00 83.69 234 ALA A CA 1
ATOM 1771 C C . ALA A 1 234 ? 21.608 9.333 3.883 1.00 83.69 234 ALA A C 1
ATOM 1773 O O . ALA A 1 234 ? 21.375 9.814 4.983 1.00 83.69 234 ALA A O 1
ATOM 1774 N N . SER A 1 235 ? 22.323 9.987 2.958 1.00 86.69 235 SER A N 1
ATOM 1775 C CA . SER A 1 235 ? 22.800 11.369 3.109 1.00 86.69 235 SER A CA 1
ATOM 1776 C C . SER A 1 235 ? 21.699 12.427 3.003 1.00 86.69 235 SER A C 1
ATOM 1778 O O . SER A 1 235 ? 21.939 13.580 3.341 1.00 86.69 235 SER A O 1
ATOM 1780 N N . ASN A 1 236 ? 20.539 12.070 2.453 1.00 88.88 236 ASN A N 1
ATOM 1781 C CA . ASN A 1 236 ? 19.425 12.986 2.258 1.00 88.88 236 ASN A CA 1
ATOM 1782 C C . ASN A 1 236 ? 18.514 12.994 3.489 1.00 88.88 236 ASN A C 1
ATOM 1784 O O . ASN A 1 236 ? 18.584 12.117 4.351 1.00 88.88 236 ASN A O 1
ATOM 1788 N N . GLU A 1 237 ? 17.620 13.974 3.550 1.00 93.44 237 GLU A N 1
ATOM 1789 C CA . GLU A 1 237 ? 16.633 14.076 4.619 1.00 93.44 237 GLU A CA 1
ATOM 1790 C C . GLU A 1 237 ? 15.697 12.867 4.659 1.00 93.44 237 GLU A C 1
ATOM 1792 O O . GLU A 1 237 ? 15.423 12.218 3.642 1.00 93.44 237 GLU A O 1
ATOM 1797 N N . VAL A 1 238 ? 15.199 12.576 5.861 1.00 95.81 238 VAL A N 1
ATOM 1798 C CA . VAL A 1 238 ? 14.193 11.538 6.073 1.00 95.81 238 VAL A CA 1
ATOM 1799 C C . VAL A 1 238 ? 12.916 11.941 5.346 1.00 95.81 238 VAL A C 1
ATOM 1801 O O . VAL A 1 238 ? 12.351 12.996 5.628 1.00 95.81 238 VAL A O 1
ATOM 1804 N N . TYR A 1 239 ? 12.464 11.102 4.422 1.00 94.38 239 TYR A N 1
ATOM 1805 C CA . TYR A 1 239 ? 11.336 11.386 3.550 1.00 94.38 239 TYR A CA 1
ATOM 1806 C C . TYR A 1 239 ? 10.687 10.098 3.051 1.00 94.38 239 TYR A C 1
ATOM 1808 O O . TYR A 1 239 ? 11.367 9.134 2.675 1.00 94.38 239 TYR A O 1
ATOM 1816 N N . ARG A 1 240 ? 9.354 10.096 3.009 1.00 96.62 240 ARG A N 1
ATOM 1817 C CA . ARG A 1 240 ? 8.555 8.982 2.503 1.00 96.62 240 ARG A CA 1
ATOM 1818 C C . ARG A 1 240 ? 7.411 9.513 1.645 1.00 96.62 240 ARG A C 1
ATOM 1820 O O . ARG A 1 240 ? 6.674 10.373 2.099 1.00 96.62 240 ARG A O 1
ATOM 1827 N N . LYS A 1 241 ? 7.206 8.985 0.436 1.00 96.12 241 LYS A N 1
ATOM 1828 C CA . LYS A 1 241 ? 6.119 9.417 -0.463 1.00 96.12 241 LYS A CA 1
ATOM 1829 C C . LYS A 1 241 ? 5.208 8.269 -0.877 1.00 96.12 241 LYS A C 1
ATOM 1831 O O . LYS A 1 241 ? 5.687 7.220 -1.303 1.00 96.12 241 LYS A O 1
ATOM 1836 N N . ILE A 1 242 ? 3.901 8.500 -0.788 1.00 97.50 242 ILE A N 1
ATOM 1837 C CA . ILE A 1 242 ? 2.834 7.634 -1.292 1.00 97.50 242 ILE A CA 1
ATOM 1838 C C . ILE A 1 242 ? 2.058 8.425 -2.350 1.00 97.50 242 ILE A C 1
ATOM 1840 O O . ILE A 1 242 ? 1.522 9.489 -2.049 1.00 97.50 242 ILE A O 1
ATOM 1844 N N . ALA A 1 243 ? 2.047 7.931 -3.584 1.00 95.75 243 ALA A N 1
ATOM 1845 C CA . ALA A 1 243 ? 1.634 8.667 -4.775 1.00 95.75 243 ALA A CA 1
ATOM 1846 C C . ALA A 1 243 ? 0.619 7.871 -5.615 1.00 95.75 243 ALA A C 1
ATOM 1848 O O . ALA A 1 243 ? 0.998 7.224 -6.589 1.00 95.75 243 ALA A O 1
ATOM 1849 N N . PRO A 1 244 ? -0.672 7.858 -5.257 1.00 96.25 244 PRO A N 1
ATOM 1850 C CA . PRO A 1 244 ? -1.718 7.292 -6.109 1.00 96.25 244 PRO A CA 1
ATOM 1851 C C . PRO A 1 244 ? -2.046 8.213 -7.295 1.00 96.25 244 PRO A C 1
ATOM 1853 O O . PRO A 1 244 ? -3.154 8.730 -7.402 1.00 96.25 244 PRO A O 1
ATOM 1856 N N . TYR A 1 245 ? -1.066 8.458 -8.162 1.00 93.56 245 TYR A N 1
ATOM 1857 C CA . TYR A 1 245 ? -1.220 9.252 -9.377 1.00 93.56 245 TYR A CA 1
ATOM 1858 C C . TYR A 1 245 ? -0.114 8.917 -10.389 1.00 93.56 245 TYR A C 1
ATOM 1860 O O . TYR A 1 245 ? 0.989 8.514 -10.003 1.00 93.56 245 TYR A O 1
ATOM 1868 N N . THR A 1 246 ? -0.387 9.123 -11.677 1.00 86.88 246 THR A N 1
ATOM 1869 C CA . THR A 1 246 ? 0.630 9.144 -12.742 1.00 86.88 246 THR A CA 1
ATOM 1870 C C . THR A 1 246 ? 0.911 10.567 -13.189 1.00 86.88 246 THR A C 1
ATOM 1872 O O . THR A 1 246 ? 0.112 11.478 -12.982 1.00 86.88 246 THR A O 1
ATOM 1875 N N . GLN A 1 247 ? 2.061 10.761 -13.821 1.00 82.81 247 GLN A N 1
ATOM 1876 C CA . GLN A 1 247 ? 2.471 12.048 -14.363 1.00 82.81 247 GLN A CA 1
ATOM 1877 C C . GLN A 1 247 ? 3.202 11.865 -15.691 1.00 82.81 247 GLN A C 1
ATOM 1879 O O . GLN A 1 247 ? 3.734 10.786 -15.964 1.00 82.81 247 GLN A O 1
ATOM 1884 N N . ASP A 1 248 ? 3.242 12.925 -16.488 1.00 72.94 248 ASP A N 1
ATOM 1885 C CA . ASP A 1 248 ? 4.049 12.989 -17.702 1.00 72.94 248 ASP A CA 1
ATOM 1886 C C . ASP A 1 248 ? 5.529 13.316 -17.400 1.00 72.94 248 ASP A C 1
ATOM 1888 O O . ASP A 1 248 ? 5.941 13.506 -16.249 1.00 72.94 248 ASP A O 1
ATOM 1892 N N . ASP A 1 249 ? 6.348 13.397 -18.451 1.00 70.19 249 ASP A N 1
ATOM 1893 C CA . ASP A 1 249 ? 7.774 13.737 -18.349 1.00 70.19 249 ASP A CA 1
ATOM 1894 C C . ASP A 1 249 ? 8.039 15.171 -17.852 1.00 70.19 249 ASP A C 1
ATOM 1896 O O . ASP A 1 249 ? 9.153 15.481 -17.420 1.00 70.19 249 ASP A O 1
ATOM 1900 N N . SER A 1 250 ? 7.026 16.040 -17.893 1.00 75.00 250 SER A N 1
ATOM 1901 C CA . SER A 1 250 ? 7.070 17.410 -17.371 1.00 75.00 250 SER A CA 1
ATOM 1902 C C . SER A 1 250 ? 6.552 17.510 -15.933 1.00 75.00 250 SER A C 1
ATOM 1904 O O . SER A 1 250 ? 6.471 18.615 -15.402 1.00 75.00 250 SER A O 1
ATOM 1906 N N . TYR A 1 251 ? 6.269 16.377 -15.279 1.00 75.69 251 TYR A N 1
ATOM 1907 C CA . TYR A 1 251 ? 5.720 16.286 -13.921 1.00 75.69 251 TYR A CA 1
ATOM 1908 C C . TYR A 1 251 ? 4.285 16.805 -13.779 1.00 75.69 251 TYR A C 1
ATOM 1910 O O . TYR A 1 251 ? 3.829 17.036 -12.656 1.00 75.69 251 TYR A O 1
ATOM 1918 N N . ASN A 1 252 ? 3.545 16.943 -14.879 1.00 81.00 252 ASN A N 1
ATOM 1919 C CA . ASN A 1 252 ? 2.119 17.228 -14.798 1.00 81.00 252 ASN A CA 1
ATOM 1920 C C . ASN A 1 252 ? 1.388 15.949 -14.412 1.00 81.00 252 ASN A C 1
ATOM 1922 O O . ASN A 1 252 ? 1.607 14.902 -15.021 1.00 81.00 252 ASN A O 1
ATOM 1926 N N . VAL A 1 253 ? 0.505 16.028 -13.417 1.00 87.00 253 VAL A N 1
ATOM 1927 C CA . VAL A 1 253 ? -0.349 14.896 -13.041 1.00 87.00 253 VAL A CA 1
ATOM 1928 C C . VAL A 1 253 ? -1.277 14.566 -14.210 1.00 87.00 253 VAL A C 1
ATOM 1930 O O . VAL A 1 253 ? -2.030 15.428 -14.659 1.00 87.00 253 VAL A O 1
ATOM 1933 N N . THR A 1 254 ? -1.225 13.326 -14.692 1.00 87.88 254 THR A N 1
ATOM 1934 C CA . THR A 1 254 ? -2.042 12.841 -15.813 1.00 87.88 254 THR A CA 1
ATOM 1935 C C . THR A 1 254 ? -3.266 12.071 -15.340 1.00 87.88 254 THR A C 1
ATOM 1937 O O . THR A 1 254 ? -4.342 12.237 -15.905 1.00 87.88 254 THR A O 1
ATOM 1940 N N . GLU A 1 255 ? -3.132 11.277 -14.277 1.00 90.00 255 GLU A N 1
ATOM 1941 C CA . GLU A 1 255 ? -4.231 10.512 -13.680 1.00 90.00 255 GLU A CA 1
ATOM 1942 C C . GLU A 1 255 ? -4.074 10.452 -12.164 1.00 90.00 255 GLU A C 1
ATOM 1944 O O . GLU A 1 255 ? -2.964 10.545 -11.642 1.00 90.00 255 GLU A O 1
ATOM 1949 N N . ARG A 1 256 ? -5.190 10.281 -11.453 1.00 96.19 256 ARG A N 1
ATOM 1950 C CA . ARG A 1 256 ? -5.251 10.164 -9.992 1.00 96.19 256 ARG A CA 1
ATOM 1951 C C . ARG A 1 256 ? -6.074 8.940 -9.632 1.00 96.19 256 ARG A C 1
ATOM 1953 O O . ARG A 1 256 ? -7.110 8.706 -10.247 1.00 96.19 256 ARG A O 1
ATOM 1960 N N . TYR A 1 257 ? -5.652 8.224 -8.601 1.00 97.19 257 TYR A N 1
ATOM 1961 C CA . TYR A 1 257 ? -6.276 6.973 -8.184 1.00 97.19 257 TYR A CA 1
ATOM 1962 C C . TYR A 1 257 ? -6.743 7.017 -6.733 1.00 97.19 257 TYR A C 1
ATOM 1964 O O . TYR A 1 257 ? -6.314 7.849 -5.922 1.00 97.19 257 TYR A O 1
ATOM 1972 N N . THR A 1 258 ? -7.624 6.082 -6.405 1.00 98.19 258 THR A N 1
ATOM 1973 C CA . THR A 1 258 ? -8.177 5.863 -5.075 1.00 98.19 258 THR A CA 1
ATOM 1974 C C . THR A 1 258 ? -7.551 4.631 -4.436 1.00 98.19 258 THR A C 1
ATOM 1976 O O . THR A 1 258 ? -7.616 3.525 -4.964 1.00 98.19 258 THR A O 1
ATOM 1979 N N . ILE A 1 259 ? -6.983 4.810 -3.248 1.00 98.25 259 ILE A N 1
ATOM 1980 C CA . ILE A 1 259 ? -6.623 3.709 -2.356 1.00 98.25 259 ILE A CA 1
ATOM 1981 C C . ILE A 1 259 ? -7.730 3.581 -1.312 1.00 98.25 259 ILE A C 1
ATOM 1983 O O . ILE A 1 259 ? -7.928 4.489 -0.505 1.00 98.25 259 ILE A O 1
ATOM 1987 N N . THR A 1 260 ? -8.423 2.449 -1.298 1.00 97.19 260 THR A N 1
ATOM 1988 C CA . THR A 1 260 ? -9.491 2.136 -0.344 1.00 97.19 260 THR A CA 1
ATOM 1989 C C . THR A 1 260 ? -8.984 1.129 0.677 1.00 97.19 260 THR A C 1
ATOM 1991 O O . THR A 1 260 ? -8.576 0.029 0.316 1.00 97.19 260 THR A O 1
ATOM 1994 N N . ALA A 1 261 ? -9.004 1.478 1.961 1.00 90.69 261 ALA A N 1
ATOM 1995 C CA . ALA A 1 261 ? -8.692 0.543 3.043 1.00 90.69 261 ALA A CA 1
ATOM 1996 C C . ALA A 1 261 ? -9.378 0.987 4.342 1.00 90.69 261 ALA A C 1
ATOM 1998 O O . ALA A 1 261 ? -9.490 2.189 4.574 1.00 90.69 261 ALA A O 1
ATOM 1999 N N . PRO A 1 262 ? -9.745 0.072 5.261 1.00 81.12 262 PRO A N 1
ATOM 2000 C CA . PRO A 1 262 ? -10.339 0.452 6.541 1.00 81.12 262 PRO A CA 1
ATOM 2001 C C . PRO A 1 262 ? -9.489 1.451 7.333 1.00 81.12 262 PRO A C 1
ATOM 2003 O O . PRO A 1 262 ? -10.030 2.347 7.980 1.00 81.12 262 PRO A O 1
ATOM 2006 N N . LYS A 1 263 ? -8.154 1.285 7.311 1.00 88.44 263 LYS A N 1
ATOM 2007 C CA . LYS A 1 263 ? -7.208 2.160 8.020 1.00 88.44 263 LYS A CA 1
ATOM 2008 C C . LYS A 1 263 ? -5.912 2.362 7.248 1.00 88.44 263 LYS A C 1
ATOM 2010 O O . LYS A 1 263 ? -5.357 1.405 6.713 1.00 88.44 263 LYS A O 1
ATOM 2015 N N . PHE A 1 264 ? -5.377 3.576 7.314 1.00 95.12 264 PHE A N 1
ATOM 2016 C CA . PHE A 1 264 ? -4.030 3.935 6.871 1.00 95.12 264 PHE A CA 1
ATOM 2017 C C . PHE A 1 264 ? -3.188 4.368 8.072 1.00 95.12 264 PHE A C 1
ATOM 2019 O O . PHE A 1 264 ? -3.331 5.474 8.594 1.00 95.12 264 PHE A O 1
ATOM 2026 N N . ILE A 1 265 ? -2.332 3.475 8.567 1.00 94.94 265 ILE A N 1
ATOM 2027 C CA . ILE A 1 265 ? -1.538 3.695 9.778 1.00 94.94 265 ILE A CA 1
ATOM 2028 C C . ILE A 1 265 ? -0.163 4.237 9.398 1.00 94.94 265 ILE A C 1
ATOM 2030 O O . ILE A 1 265 ? 0.698 3.496 8.924 1.00 94.94 265 ILE A O 1
ATOM 2034 N N . VAL A 1 266 ? 0.075 5.515 9.679 1.00 97.88 266 VAL A N 1
ATOM 2035 C CA . VAL A 1 266 ? 1.330 6.206 9.365 1.00 97.88 266 VAL A CA 1
ATOM 2036 C C . VAL A 1 266 ? 2.301 6.071 10.535 1.00 97.88 266 VAL A C 1
ATOM 2038 O O . VAL A 1 266 ? 2.184 6.774 11.537 1.00 97.88 266 VAL A O 1
ATOM 2041 N N . LYS A 1 267 ? 3.261 5.153 10.421 1.00 96.50 267 LYS A N 1
ATOM 2042 C CA . LYS A 1 267 ? 4.393 4.987 11.351 1.00 96.50 267 LYS A CA 1
ATOM 2043 C C . LYS A 1 267 ? 5.710 5.527 10.790 1.00 96.50 267 LYS A C 1
ATOM 2045 O O . LYS A 1 267 ? 6.631 5.766 11.563 1.00 96.50 267 LYS A O 1
ATOM 2050 N N . SER A 1 268 ? 5.813 5.693 9.472 1.00 97.62 268 SER A N 1
ATOM 2051 C CA . SER A 1 268 ? 6.991 6.278 8.829 1.00 97.62 268 SER A CA 1
ATOM 2052 C C . SER A 1 268 ? 7.022 7.799 9.057 1.00 97.62 268 SER A C 1
ATOM 2054 O O . SER A 1 268 ? 6.025 8.467 8.762 1.00 97.62 268 SER A O 1
ATOM 2056 N N . PRO A 1 269 ? 8.132 8.371 9.554 1.00 97.06 269 PRO A N 1
ATOM 2057 C CA . PRO A 1 269 ? 8.296 9.821 9.663 1.00 97.06 269 PRO A CA 1
ATOM 2058 C C . PRO A 1 269 ? 8.294 10.492 8.285 1.00 97.06 269 PRO A C 1
ATOM 2060 O O . PRO A 1 269 ? 8.662 9.862 7.290 1.00 97.06 269 PRO A O 1
ATOM 2063 N N . ASN A 1 270 ? 7.893 11.765 8.244 1.00 97.69 270 ASN A N 1
ATOM 2064 C CA . ASN A 1 270 ? 7.899 12.619 7.050 1.00 97.69 270 ASN A CA 1
ATOM 2065 C C . ASN A 1 270 ? 7.199 11.968 5.844 1.00 97.69 270 ASN A C 1
ATOM 2067 O O . ASN A 1 270 ? 7.706 11.979 4.720 1.00 97.69 270 ASN A O 1
ATOM 2071 N N . THR A 1 271 ? 6.057 11.321 6.105 1.00 98.31 271 THR A N 1
ATOM 2072 C CA . THR A 1 271 ? 5.257 10.670 5.065 1.00 98.31 271 THR A CA 1
ATOM 2073 C C . THR A 1 271 ? 4.380 11.695 4.360 1.00 98.31 271 THR A C 1
ATOM 2075 O O . THR A 1 271 ? 3.485 12.266 4.973 1.00 98.31 271 THR A O 1
ATOM 2078 N N . LYS A 1 272 ? 4.575 11.864 3.056 1.00 98.19 272 LYS A N 1
ATOM 2079 C CA . LYS A 1 272 ? 3.723 12.647 2.166 1.00 98.19 272 LYS A CA 1
ATOM 2080 C C . LYS A 1 272 ? 2.766 11.729 1.400 1.00 98.19 272 LYS A C 1
ATOM 2082 O O . LYS A 1 272 ? 3.209 10.824 0.690 1.00 98.19 272 LYS A O 1
ATOM 2087 N N . PHE A 1 273 ? 1.465 11.968 1.531 1.00 98.19 273 PHE A N 1
ATOM 2088 C CA . PHE A 1 273 ? 0.424 11.392 0.681 1.00 98.19 273 PHE A CA 1
ATOM 2089 C C . PHE A 1 273 ? 0.052 12.418 -0.388 1.00 98.19 273 PHE A C 1
ATOM 2091 O O . PHE A 1 273 ? -0.438 13.495 -0.047 1.00 98.19 273 PHE A O 1
ATOM 2098 N N . GLN A 1 274 ? 0.331 12.106 -1.655 1.00 97.06 274 GLN A N 1
ATOM 2099 C CA . GLN A 1 274 ? 0.251 13.084 -2.735 1.00 97.06 274 GLN A CA 1
ATOM 2100 C C . GLN A 1 274 ? -0.616 12.621 -3.897 1.00 97.06 274 GLN A C 1
ATOM 2102 O O . GLN A 1 274 ? -0.505 11.483 -4.341 1.00 97.06 274 GLN A O 1
ATOM 2107 N N . GLY A 1 275 ? -1.411 13.537 -4.435 1.00 94.19 275 GLY A N 1
ATOM 2108 C CA . GLY A 1 275 ? -1.972 13.444 -5.770 1.00 94.19 275 GLY A CA 1
ATOM 2109 C C . GLY A 1 275 ? -3.236 12.599 -5.963 1.00 94.19 275 GLY A C 1
ATOM 2110 O O . GLY A 1 275 ? -3.795 12.642 -7.048 1.00 94.19 275 GLY A O 1
ATOM 2111 N N . GLY A 1 276 ? -3.738 11.845 -4.989 1.00 96.56 276 GLY A N 1
ATOM 2112 C CA . GLY A 1 276 ? -4.944 11.026 -5.199 1.00 96.56 276 GLY A CA 1
ATOM 2113 C C . GLY A 1 276 ? -5.863 10.980 -3.994 1.00 96.56 276 GLY A C 1
ATOM 2114 O O . GLY A 1 276 ? -5.884 11.902 -3.177 1.00 96.56 276 GLY A O 1
ATOM 2115 N N . ILE A 1 277 ? -6.660 9.919 -3.896 1.00 98.31 277 ILE A N 1
ATOM 2116 C CA . ILE A 1 277 ? -7.676 9.772 -2.853 1.00 98.31 277 ILE A CA 1
ATOM 2117 C C . ILE A 1 277 ? -7.309 8.604 -1.944 1.00 98.31 277 ILE A C 1
ATOM 2119 O O . ILE A 1 277 ? -7.001 7.513 -2.413 1.00 98.31 277 ILE A O 1
ATOM 2123 N N . PHE A 1 278 ? -7.377 8.811 -0.633 1.00 98.31 278 PHE A N 1
ATOM 2124 C CA . PHE A 1 278 ? -7.486 7.710 0.317 1.00 98.31 278 PHE A CA 1
ATOM 2125 C C . PHE A 1 278 ? -8.925 7.632 0.829 1.00 98.31 278 PHE A C 1
ATOM 2127 O O . PHE A 1 278 ? -9.428 8.615 1.369 1.00 98.31 278 PHE A O 1
ATOM 2134 N N . ALA A 1 279 ? -9.593 6.493 0.651 1.00 94.31 279 ALA A N 1
ATOM 2135 C CA . ALA A 1 279 ? -10.935 6.232 1.165 1.00 94.31 279 ALA A CA 1
ATOM 2136 C C . ALA A 1 279 ? -10.852 5.329 2.404 1.00 94.31 279 ALA A C 1
ATOM 2138 O O . ALA A 1 279 ? -10.551 4.138 2.300 1.00 94.31 279 ALA A O 1
ATOM 2139 N N . GLY A 1 280 ? -11.100 5.922 3.572 1.00 89.12 280 GLY A N 1
ATOM 2140 C CA . GLY A 1 280 ? -10.921 5.304 4.884 1.00 89.12 280 GLY A CA 1
ATOM 2141 C C . GLY A 1 280 ? -10.318 6.268 5.906 1.00 89.12 280 GLY A C 1
ATOM 2142 O O . GLY A 1 280 ? -10.029 7.427 5.605 1.00 89.12 280 GLY A O 1
ATOM 2143 N N . ASP A 1 281 ? -10.075 5.772 7.120 1.00 91.88 281 ASP A N 1
ATOM 2144 C CA . ASP A 1 281 ? -9.512 6.579 8.206 1.00 91.88 281 ASP A CA 1
ATOM 2145 C C . ASP A 1 281 ? -7.979 6.503 8.268 1.00 91.88 281 ASP A C 1
ATOM 2147 O O . ASP A 1 281 ? -7.370 5.433 8.182 1.00 91.88 281 ASP A O 1
ATOM 2151 N N . VAL A 1 282 ? -7.333 7.638 8.519 1.00 97.12 282 VAL A N 1
ATOM 2152 C CA . VAL A 1 282 ? -5.882 7.753 8.695 1.00 97.12 282 VAL A CA 1
ATOM 2153 C C . VAL A 1 282 ? -5.534 7.833 10.181 1.00 97.12 282 VAL A C 1
ATOM 2155 O O . VAL A 1 282 ? -6.104 8.620 10.933 1.00 97.12 282 VAL A O 1
ATOM 2158 N N . TYR A 1 283 ? -4.548 7.046 10.612 1.00 94.00 283 TYR A N 1
ATOM 2159 C CA . TYR A 1 283 ? -4.046 7.021 11.987 1.00 94.00 283 TYR A CA 1
ATOM 2160 C C . TYR A 1 283 ? -2.553 7.344 12.009 1.00 94.00 283 TYR A C 1
ATOM 2162 O O . TYR A 1 283 ? -1.709 6.511 11.674 1.00 94.00 283 TYR A O 1
ATOM 2170 N N . VAL A 1 284 ? -2.216 8.546 12.455 1.00 96.75 284 VAL A N 1
ATOM 2171 C CA . VAL A 1 284 ? -0.861 9.091 12.441 1.00 96.75 284 VAL A CA 1
ATOM 2172 C C . VAL A 1 284 ? -0.146 8.807 13.761 1.00 96.75 284 VAL A C 1
ATOM 2174 O O . VAL A 1 284 ? -0.584 9.205 14.846 1.00 96.75 284 VAL A O 1
ATOM 2177 N N . LYS A 1 285 ? 0.981 8.099 13.661 1.00 94.56 285 LYS A N 1
ATOM 2178 C CA . LYS A 1 285 ? 1.855 7.668 14.764 1.00 94.56 285 LYS A CA 1
ATOM 2179 C C . LYS A 1 285 ? 3.312 8.116 14.570 1.00 94.56 285 LYS A C 1
ATOM 2181 O O . LYS A 1 285 ? 4.205 7.566 15.209 1.00 94.56 285 LYS A O 1
ATOM 2186 N N . ALA A 1 286 ? 3.553 9.088 13.693 1.00 95.06 286 ALA A N 1
ATOM 2187 C CA . ALA A 1 286 ? 4.866 9.654 13.409 1.00 95.06 286 ALA A CA 1
ATOM 2188 C C . ALA A 1 286 ? 4.757 11.154 13.096 1.00 95.06 286 ALA A C 1
ATOM 2190 O O . ALA A 1 286 ? 3.668 11.653 12.816 1.00 95.06 286 ALA A O 1
ATOM 2191 N N . LYS A 1 287 ? 5.885 11.870 13.170 1.00 97.31 287 LYS A N 1
ATOM 2192 C CA . LYS A 1 287 ? 5.959 13.304 12.847 1.00 97.31 287 LYS A CA 1
ATOM 2193 C C . LYS A 1 287 ? 6.011 13.541 11.336 1.00 97.31 287 LYS A C 1
ATOM 2195 O O . LYS A 1 287 ? 6.513 12.687 10.604 1.00 97.31 287 LYS A O 1
ATOM 2200 N N . GLY A 1 288 ? 5.534 14.708 10.906 1.00 97.06 288 GLY A N 1
ATOM 2201 C CA . GLY A 1 288 ? 5.671 15.200 9.532 1.00 97.06 288 GLY A CA 1
ATOM 2202 C C . GLY A 1 288 ? 4.767 14.499 8.520 1.00 97.06 288 GLY A C 1
ATOM 2203 O O . GLY A 1 288 ? 5.174 14.285 7.384 1.00 97.06 288 GLY A O 1
ATOM 2204 N N . PHE A 1 289 ? 3.572 14.055 8.921 1.00 98.44 289 PHE A N 1
ATOM 2205 C CA . PHE A 1 289 ? 2.607 13.561 7.937 1.00 98.44 289 PHE A CA 1
ATOM 2206 C C . PHE A 1 289 ? 2.053 14.741 7.127 1.00 98.44 289 PHE A C 1
ATOM 2208 O O . PHE A 1 289 ? 1.607 15.725 7.715 1.00 98.44 289 PHE A O 1
ATOM 2215 N N . THR A 1 290 ? 2.058 14.630 5.801 1.00 98.38 290 THR A N 1
ATOM 2216 C CA . THR A 1 290 ? 1.611 15.693 4.894 1.00 98.38 290 THR A CA 1
ATOM 2217 C C . THR A 1 290 ? 0.609 15.155 3.882 1.00 98.38 290 THR A C 1
ATOM 2219 O O . THR A 1 290 ? 0.831 14.095 3.293 1.00 98.38 290 THR A O 1
ATOM 2222 N N . ILE A 1 291 ? -0.473 15.898 3.651 1.00 98.38 291 ILE A N 1
ATOM 2223 C CA . ILE A 1 291 ? -1.414 15.668 2.546 1.00 98.38 291 ILE A CA 1
ATOM 2224 C C . ILE A 1 291 ? -1.203 16.783 1.523 1.00 98.38 291 ILE A C 1
ATOM 2226 O O . ILE A 1 291 ? -1.403 17.950 1.845 1.00 98.38 291 ILE A O 1
ATOM 2230 N N . ASP A 1 292 ? -0.798 16.425 0.312 1.00 97.19 292 ASP A N 1
ATOM 2231 C CA . ASP A 1 292 ? -0.393 17.363 -0.741 1.00 97.19 292 ASP A CA 1
ATOM 2232 C C . ASP A 1 292 ? -1.188 17.069 -2.014 1.00 97.19 292 ASP A C 1
ATOM 2234 O O . ASP A 1 292 ? -1.104 15.963 -2.546 1.00 97.19 292 ASP A O 1
ATOM 2238 N N . ASP A 1 293 ? -2.013 18.010 -2.474 1.00 96.62 293 ASP A N 1
ATOM 2239 C CA . ASP A 1 293 ? -2.848 17.837 -3.672 1.00 96.62 293 ASP A CA 1
ATOM 2240 C C . ASP A 1 293 ? -3.622 16.497 -3.692 1.00 96.62 293 ASP A C 1
ATOM 2242 O O . ASP A 1 293 ? -3.701 15.775 -4.687 1.00 96.62 293 ASP A O 1
ATOM 2246 N N . ALA A 1 294 ? -4.116 16.099 -2.519 1.00 97.81 294 ALA A N 1
ATOM 2247 C CA . ALA A 1 294 ? -4.713 14.797 -2.263 1.00 97.81 294 ALA A CA 1
ATOM 2248 C C . ALA A 1 294 ? -5.916 14.922 -1.331 1.00 97.81 294 ALA A C 1
ATOM 2250 O O . ALA A 1 294 ? -6.015 15.856 -0.537 1.00 97.81 294 ALA A O 1
ATOM 2251 N N . THR A 1 295 ? -6.826 13.951 -1.382 1.00 97.81 295 THR A N 1
ATOM 2252 C CA . THR A 1 295 ? -8.011 13.925 -0.515 1.00 97.81 295 THR A CA 1
ATOM 2253 C C . THR A 1 295 ? -8.040 12.679 0.359 1.00 97.81 295 THR A C 1
ATOM 2255 O O . THR A 1 295 ? -8.016 11.559 -0.140 1.00 97.81 295 THR A O 1
ATOM 2258 N N . VAL A 1 296 ? -8.192 12.860 1.666 1.00 97.94 296 VAL A N 1
ATOM 2259 C CA . VAL A 1 296 ? -8.608 11.796 2.587 1.00 97.94 296 VAL A CA 1
ATOM 2260 C C . VAL A 1 296 ? -10.128 11.855 2.733 1.00 97.94 296 VAL A C 1
ATOM 2262 O O . VAL A 1 296 ? -10.669 12.775 3.350 1.00 97.94 296 VAL A O 1
ATOM 2265 N N . LYS A 1 297 ? -10.818 10.870 2.150 1.00 93.69 297 LYS A N 1
ATOM 2266 C CA . LYS A 1 297 ? -12.248 10.605 2.341 1.00 93.69 297 LYS A CA 1
ATOM 2267 C C . LYS A 1 297 ? -12.450 9.774 3.612 1.00 93.69 297 LYS A C 1
ATOM 2269 O O . LYS A 1 297 ? -12.649 8.563 3.549 1.00 93.69 297 LYS A O 1
ATOM 2274 N N . GLY A 1 298 ? -12.347 10.439 4.756 1.00 86.88 298 GLY A N 1
ATOM 2275 C CA . GLY A 1 298 ? -12.433 9.841 6.088 1.00 86.88 298 GLY A CA 1
ATOM 2276 C C . GLY A 1 298 ? -11.827 10.757 7.145 1.00 86.88 298 GLY A C 1
ATOM 2277 O O . GLY A 1 298 ? -11.626 11.951 6.900 1.00 86.88 298 GLY A O 1
ATOM 2278 N N . ASN A 1 299 ? -11.547 10.210 8.322 1.00 90.94 299 ASN A N 1
ATOM 2279 C CA . ASN A 1 299 ? -11.007 10.959 9.454 1.00 90.94 299 ASN A CA 1
ATOM 2280 C C . ASN A 1 299 ? -9.478 10.861 9.526 1.00 90.94 299 ASN A C 1
ATOM 2282 O O . ASN A 1 299 ? -8.887 9.876 9.088 1.00 90.94 299 ASN A O 1
ATOM 2286 N N . VAL A 1 300 ? -8.827 11.852 10.139 1.00 95.56 300 VAL A N 1
ATOM 2287 C CA . VAL A 1 300 ? -7.392 11.830 10.459 1.00 95.56 300 VAL A CA 1
ATOM 2288 C C . VAL A 1 300 ? -7.206 11.925 11.972 1.00 95.56 300 VAL A C 1
ATOM 2290 O O . VAL A 1 300 ? -7.481 12.945 12.609 1.00 95.56 300 VAL A O 1
ATOM 2293 N N . TYR A 1 301 ? -6.698 10.846 12.559 1.00 91.44 301 TYR A N 1
ATOM 2294 C CA . TYR A 1 301 ? -6.448 10.731 13.989 1.00 91.44 301 TYR A CA 1
ATOM 2295 C C . TYR A 1 301 ? -4.958 10.756 14.296 1.00 91.44 301 TYR A C 1
ATOM 2297 O O . TYR A 1 301 ? -4.183 10.011 13.701 1.00 91.44 301 TYR A O 1
ATOM 2305 N N . PHE A 1 302 ? -4.559 11.527 15.301 1.00 92.12 302 PHE A N 1
ATOM 2306 C CA . PHE A 1 302 ? -3.176 11.562 15.780 1.00 92.12 302 PHE A CA 1
ATOM 2307 C C . PHE A 1 302 ? -3.058 10.853 17.119 1.00 92.12 302 PHE A C 1
ATOM 2309 O O . PHE A 1 302 ? -3.820 11.136 18.039 1.00 92.12 302 PHE A O 1
ATOM 2316 N N . ALA A 1 303 ? -2.077 9.962 17.260 1.00 84.00 303 ALA A N 1
ATOM 2317 C CA . ALA A 1 303 ? -1.839 9.262 18.524 1.00 84.00 303 ALA A CA 1
ATOM 2318 C C . ALA A 1 303 ? -1.299 10.177 19.641 1.00 84.00 303 ALA A C 1
ATOM 2320 O O . ALA A 1 303 ? -1.327 9.800 20.812 1.00 84.00 303 ALA A O 1
ATOM 2321 N N . LYS A 1 304 ? -0.765 11.351 19.284 1.00 85.31 304 LYS A N 1
ATOM 2322 C CA . LYS A 1 304 ? -0.220 12.355 20.202 1.00 85.31 304 LYS A CA 1
ATOM 2323 C C . LYS A 1 304 ? -0.353 13.753 19.600 1.00 85.31 304 LYS A C 1
ATOM 2325 O O . LYS A 1 304 ? -0.303 13.890 18.378 1.00 85.31 304 LYS A O 1
ATOM 2330 N N . GLU A 1 305 ? -0.411 14.772 20.458 1.00 86.94 305 GLU A N 1
ATOM 2331 C CA . GLU A 1 305 ? -0.400 16.181 20.032 1.00 86.94 305 GLU A CA 1
ATOM 2332 C C . GLU A 1 305 ? 0.843 16.513 19.209 1.00 86.94 305 GLU A C 1
ATOM 2334 O O . GLU A 1 305 ? 0.716 17.118 18.156 1.00 86.94 305 GLU A O 1
ATOM 2339 N N . GLU A 1 306 ? 2.016 15.983 19.578 1.00 90.56 306 GLU A N 1
ATOM 2340 C CA . GLU A 1 306 ? 3.252 16.209 18.813 1.00 90.56 306 GLU A CA 1
ATOM 2341 C C . GLU A 1 306 ? 3.165 15.784 17.335 1.00 90.56 306 GLU A C 1
ATOM 2343 O O . GLU A 1 306 ? 3.840 16.369 16.492 1.00 90.56 306 GLU A O 1
ATOM 2348 N N . TYR A 1 307 ? 2.348 14.777 17.003 1.00 95.19 307 TYR A N 1
ATOM 2349 C CA . TYR A 1 307 ? 2.157 14.343 15.618 1.00 95.19 307 TYR A CA 1
ATOM 2350 C C . TYR A 1 307 ? 1.200 15.279 14.881 1.00 95.19 307 TYR A C 1
ATOM 2352 O O . TYR A 1 307 ? 1.476 15.639 13.738 1.00 95.19 307 TYR A O 1
ATOM 2360 N N . LYS A 1 308 ? 0.129 15.725 15.553 1.00 94.69 308 LYS A N 1
ATOM 2361 C CA . LYS A 1 308 ? -0.819 16.707 15.011 1.00 94.69 308 LYS A CA 1
ATOM 2362 C C . LYS A 1 308 ? -0.157 18.061 14.780 1.00 94.69 308 LYS A C 1
ATOM 2364 O O . LYS A 1 308 ? -0.364 18.652 13.733 1.00 94.69 308 LYS A O 1
ATOM 2369 N N . SER A 1 309 ? 0.674 18.533 15.707 1.00 95.12 309 SER A N 1
ATOM 2370 C CA . SER A 1 309 ? 1.390 19.805 15.547 1.00 95.12 309 SER A CA 1
ATOM 2371 C C . SER A 1 309 ? 2.353 19.794 14.357 1.00 95.12 309 SER A C 1
ATOM 2373 O O . SER A 1 309 ? 2.645 20.843 13.803 1.00 95.12 309 SER A O 1
ATOM 2375 N N . SER A 1 310 ? 2.848 18.616 13.965 1.00 96.62 310 SER A N 1
ATOM 2376 C CA . SER A 1 310 ? 3.722 18.444 12.797 1.00 96.62 310 SER A CA 1
ATOM 2377 C C . SER A 1 310 ? 2.982 18.104 11.499 1.00 96.62 310 SER A C 1
ATOM 2379 O O . SER A 1 310 ? 3.628 17.872 10.482 1.00 96.62 310 SER A O 1
ATOM 2381 N N . PHE A 1 311 ? 1.656 17.973 11.547 1.00 97.50 311 PHE A N 1
ATOM 2382 C CA . PHE A 1 311 ? 0.850 17.613 10.389 1.00 97.50 311 PHE A CA 1
ATOM 2383 C C . PHE A 1 311 ? 0.580 18.832 9.520 1.00 97.50 311 PHE A C 1
ATOM 2385 O O . PHE A 1 311 ? 0.222 19.893 10.030 1.00 97.50 311 PHE A O 1
ATOM 2392 N N . THR A 1 312 ? 0.702 18.659 8.209 1.00 96.81 312 THR A N 1
ATOM 2393 C CA . THR A 1 312 ? 0.461 19.727 7.241 1.00 96.81 312 THR A CA 1
ATOM 2394 C C . THR A 1 312 ? -0.467 19.274 6.120 1.00 96.81 312 THR A C 1
ATOM 2396 O O . THR A 1 312 ? -0.454 18.124 5.678 1.00 96.81 312 THR A O 1
ATOM 2399 N N . THR A 1 313 ? -1.279 20.207 5.635 1.00 95.44 313 THR A N 1
ATOM 2400 C CA . THR A 1 313 ? -2.003 20.087 4.367 1.00 95.44 313 THR A CA 1
ATOM 2401 C C . THR A 1 313 ? -1.436 21.132 3.414 1.00 95.44 313 THR A C 1
ATOM 2403 O O . THR A 1 313 ? -1.510 22.325 3.706 1.00 95.44 313 THR A O 1
ATOM 2406 N N . GLU A 1 314 ? -0.833 20.688 2.318 1.00 92.88 314 GLU A N 1
ATOM 2407 C CA . GLU A 1 314 ? -0.283 21.548 1.264 1.00 92.88 314 GLU A CA 1
ATOM 2408 C C . GLU A 1 314 ? -1.348 21.828 0.187 1.00 92.88 314 GLU A C 1
ATOM 2410 O O . GLU A 1 314 ? -2.509 21.438 0.339 1.00 92.88 314 GLU A O 1
ATOM 2415 N N . ALA A 1 315 ? -0.995 22.569 -0.869 1.00 89.56 315 ALA A N 1
ATOM 2416 C CA . ALA A 1 315 ? -1.946 23.041 -1.878 1.00 89.56 315 ALA A CA 1
ATOM 2417 C C . ALA A 1 315 ? -2.803 21.888 -2.438 1.00 89.56 315 ALA A C 1
ATOM 2419 O O . ALA A 1 315 ? -2.279 20.872 -2.875 1.00 89.56 315 ALA A O 1
ATOM 2420 N N . GLY A 1 316 ? -4.132 22.029 -2.382 1.00 89.62 316 GLY A N 1
ATOM 2421 C CA . GLY A 1 316 ? -5.081 20.995 -2.823 1.00 89.62 316 GLY A CA 1
ATOM 2422 C C . GLY A 1 316 ? -5.300 19.835 -1.837 1.00 89.62 316 GLY A C 1
ATOM 2423 O O . GLY A 1 316 ? -6.171 18.997 -2.069 1.00 89.62 316 GLY A O 1
ATOM 2424 N N . GLY A 1 317 ? -4.570 19.787 -0.719 1.00 96.62 317 GLY A N 1
ATOM 2425 C CA . GLY A 1 317 ? -4.758 18.808 0.347 1.00 96.62 317 GLY A CA 1
ATOM 2426 C C . GLY A 1 317 ? -6.093 18.989 1.079 1.00 96.62 317 GLY A C 1
ATOM 2427 O O . GLY A 1 317 ? -6.397 20.074 1.574 1.00 96.62 317 GLY A O 1
ATOM 2428 N N . LYS A 1 318 ? -6.893 17.922 1.185 1.00 95.56 318 LYS A N 1
ATOM 2429 C CA . LYS A 1 318 ? -8.222 17.945 1.817 1.00 95.56 318 LYS A CA 1
ATOM 2430 C C . LYS A 1 318 ? -8.466 16.724 2.704 1.00 95.56 318 LYS A C 1
ATOM 2432 O O . LYS A 1 318 ? -8.142 15.599 2.339 1.00 95.56 318 LYS A O 1
ATOM 2437 N N . VAL A 1 319 ? -9.124 16.938 3.841 1.00 95.44 319 VAL A N 1
ATOM 2438 C CA . VAL A 1 319 ? -9.694 15.884 4.698 1.00 95.44 319 VAL A CA 1
ATOM 2439 C C . VAL A 1 319 ? -11.199 16.119 4.775 1.00 95.44 319 VAL A C 1
ATOM 2441 O O . VAL A 1 319 ? -11.621 17.244 5.029 1.00 95.44 319 VAL A O 1
ATOM 2444 N N . THR A 1 320 ? -12.019 15.100 4.509 1.00 89.31 320 THR A N 1
ATOM 2445 C CA . THR A 1 320 ? -13.487 15.254 4.539 1.00 89.31 320 THR A CA 1
ATOM 2446 C C . THR A 1 320 ? -14.096 15.010 5.916 1.00 89.31 320 THR A C 1
ATOM 2448 O O . THR A 1 320 ? -15.196 15.487 6.171 1.00 89.31 320 THR A O 1
ATOM 2451 N N . GLY A 1 321 ? -13.428 14.232 6.769 1.00 80.69 321 GLY A N 1
ATOM 2452 C CA . GLY A 1 321 ? -13.861 13.925 8.130 1.00 80.69 321 GLY A CA 1
ATOM 2453 C C . GLY A 1 321 ? -13.154 14.768 9.192 1.00 80.69 321 GLY A C 1
ATOM 2454 O O . GLY A 1 321 ? -12.581 15.824 8.916 1.00 80.69 321 GLY A O 1
ATOM 2455 N N . VAL A 1 322 ? -13.177 14.288 10.435 1.00 82.69 322 VAL A N 1
ATOM 2456 C CA . VAL A 1 322 ? -12.579 14.999 11.570 1.00 82.69 322 VAL A CA 1
ATOM 2457 C C . VAL A 1 322 ? -11.059 14.866 11.587 1.00 82.69 322 VAL A C 1
ATOM 2459 O O . VAL A 1 322 ? -10.505 13.818 11.261 1.00 82.69 322 VAL A O 1
ATOM 2462 N N . THR A 1 323 ? -10.381 15.920 12.039 1.00 91.50 323 THR A N 1
ATOM 2463 C CA . THR A 1 323 ? -8.929 15.939 12.259 1.00 91.50 323 THR A CA 1
ATOM 2464 C C . THR A 1 323 ? -8.659 16.227 13.735 1.00 91.50 323 THR A C 1
ATOM 2466 O O . THR A 1 323 ? -8.799 17.365 14.184 1.00 91.50 323 THR A O 1
ATOM 2469 N N . LYS A 1 324 ? -8.297 15.211 14.532 1.00 86.25 324 LYS A N 1
ATOM 2470 C CA . LYS A 1 324 ? -8.115 15.376 15.990 1.00 86.25 324 LYS A CA 1
ATOM 2471 C C . LYS A 1 324 ? -7.041 14.478 16.589 1.00 86.25 324 LYS A C 1
ATOM 2473 O O . LYS A 1 324 ? -6.713 13.419 16.057 1.00 86.25 324 LYS A O 1
ATOM 2478 N N . VAL A 1 325 ? -6.506 14.889 17.738 1.00 80.69 325 VAL A N 1
ATOM 2479 C CA . VAL A 1 325 ? -5.714 13.979 18.569 1.00 80.69 325 VAL A CA 1
ATOM 2480 C C . VAL A 1 325 ? -6.661 13.002 19.229 1.00 80.69 325 VAL A C 1
ATOM 2482 O O . VAL A 1 325 ? -7.581 13.390 19.945 1.00 80.69 325 VAL A O 1
ATOM 2485 N N . LYS A 1 326 ? -6.409 11.721 19.001 1.00 66.62 326 LYS A N 1
ATOM 2486 C CA . LYS A 1 326 ? -7.042 10.649 19.747 1.00 66.62 326 LYS A CA 1
ATOM 2487 C C . LYS A 1 326 ? -6.246 10.534 21.044 1.00 66.62 326 LYS A C 1
ATOM 2489 O O . LYS A 1 326 ? -5.178 9.926 21.075 1.00 66.62 326 LYS A O 1
ATOM 2494 N N . GLY A 1 327 ? -6.699 11.252 22.077 1.00 43.34 327 GLY A N 1
ATOM 2495 C CA . GLY A 1 327 ? -6.049 11.276 23.387 1.00 43.34 327 GLY A CA 1
ATOM 2496 C C . GLY A 1 327 ? -5.834 9.860 23.926 1.00 43.34 327 GLY A C 1
ATOM 2497 O O . GLY A 1 327 ? -6.475 8.908 23.485 1.00 43.34 327 GLY A O 1
ATOM 2498 N N . LYS A 1 328 ? -4.944 9.708 24.913 1.00 38.56 328 LYS A N 1
ATOM 2499 C CA . LYS A 1 328 ? -4.537 8.423 25.529 1.00 38.56 328 LYS A CA 1
ATOM 2500 C C . LYS A 1 328 ? -5.695 7.537 26.053 1.00 38.56 328 LYS A C 1
ATOM 2502 O O . LYS A 1 328 ? -5.427 6.442 26.533 1.00 38.56 328 LYS A O 1
ATOM 2507 N N . ALA A 1 329 ? -6.946 7.994 25.971 1.00 33.00 329 ALA A N 1
ATOM 2508 C CA . ALA A 1 329 ? -8.164 7.267 26.312 1.00 33.00 329 ALA A CA 1
ATOM 2509 C C . ALA A 1 329 ? -8.891 6.622 25.114 1.00 33.00 329 ALA A C 1
ATOM 2511 O O . ALA A 1 329 ? -9.869 5.920 25.331 1.00 33.00 329 ALA A O 1
ATOM 2512 N N . ASP A 1 330 ? -8.431 6.807 23.873 1.00 32.66 330 ASP A N 1
ATOM 2513 C CA . ASP A 1 330 ? -9.195 6.369 22.699 1.00 32.66 330 ASP A CA 1
ATOM 2514 C C . ASP A 1 330 ? -8.343 5.578 21.680 1.00 32.66 330 ASP A C 1
ATOM 2516 O O . ASP A 1 330 ? -8.624 5.482 20.489 1.00 32.66 330 ASP A O 1
ATOM 2520 N N . VAL A 1 331 ? -7.296 4.900 22.162 1.00 34.00 331 VAL A N 1
ATOM 2521 C CA . VAL A 1 331 ? -6.717 3.732 21.471 1.00 34.00 331 VAL A CA 1
ATOM 2522 C C . VAL A 1 331 ? -7.462 2.480 21.938 1.00 34.00 331 VAL A C 1
ATOM 2524 O O . VAL A 1 331 ? -6.879 1.542 22.472 1.00 34.00 331 VAL A O 1
ATOM 2527 N N . VAL A 1 332 ? -8.779 2.451 21.740 1.00 38.25 332 VAL A N 1
ATOM 2528 C CA . VAL A 1 332 ? -9.494 1.179 21.631 1.00 38.25 332 VAL A CA 1
ATOM 2529 C C . VAL A 1 332 ? -9.187 0.704 20.215 1.00 38.25 332 VAL A C 1
ATOM 2531 O O . VAL A 1 332 ? -9.720 1.194 19.222 1.00 38.25 332 VAL A O 1
ATOM 2534 N N . THR A 1 333 ? -8.147 -0.118 20.121 1.00 40.44 333 THR A N 1
ATOM 2535 C CA . THR A 1 333 ? -7.592 -0.666 18.884 1.00 40.44 333 THR A CA 1
ATOM 2536 C C . THR A 1 333 ? -8.687 -1.184 17.955 1.00 40.44 333 THR A C 1
ATOM 2538 O O . THR A 1 333 ? -9.699 -1.700 18.414 1.00 40.44 333 THR A O 1
ATOM 2541 N N . ALA A 1 334 ? -8.448 -1.123 16.645 1.00 46.34 334 ALA A N 1
ATOM 2542 C CA . ALA A 1 334 ? -9.304 -1.695 15.598 1.00 46.34 334 ALA A CA 1
ATOM 2543 C C . ALA A 1 334 ? -9.793 -3.138 15.864 1.00 46.34 334 ALA A C 1
ATOM 2545 O O . ALA A 1 334 ? -10.759 -3.577 15.259 1.00 46.34 334 ALA A O 1
ATOM 2546 N N . ALA A 1 335 ? -9.118 -3.877 16.750 1.00 51.12 335 ALA A N 1
ATOM 2547 C CA . ALA A 1 335 ? -9.491 -5.228 17.147 1.00 51.12 335 ALA A CA 1
ATOM 2548 C C . ALA A 1 335 ? -10.731 -5.296 18.057 1.00 51.12 335 ALA A C 1
ATOM 2550 O O . ALA A 1 335 ? -11.385 -6.328 18.096 1.00 51.12 335 ALA A O 1
ATOM 2551 N N . SER A 1 336 ? -11.050 -4.231 18.793 1.00 64.19 336 SER A N 1
ATOM 2552 C CA . SER A 1 336 ? -12.124 -4.199 19.796 1.00 64.19 336 SER A CA 1
ATOM 2553 C C . SER A 1 336 ? -13.374 -3.455 19.342 1.00 64.19 336 SER A C 1
ATOM 2555 O O . SER A 1 336 ? -14.337 -3.446 20.084 1.00 64.19 336 SER A O 1
ATOM 2557 N N . ILE A 1 337 ? -13.388 -2.827 18.167 1.00 78.31 337 ILE A N 1
ATOM 2558 C CA . ILE A 1 337 ? -14.589 -2.212 17.582 1.00 78.31 337 ILE A CA 1
ATOM 2559 C C . ILE A 1 337 ? -14.702 -2.759 16.167 1.00 78.31 337 ILE A C 1
ATOM 2561 O O . ILE A 1 337 ? -13.807 -2.525 15.354 1.00 78.31 337 ILE A O 1
ATOM 2565 N N . THR A 1 338 ? -15.731 -3.550 15.880 1.00 81.00 338 THR A N 1
ATOM 2566 C CA . THR A 1 338 ? -15.776 -4.318 14.633 1.00 81.00 338 THR A CA 1
ATOM 2567 C C . THR A 1 338 ? -17.193 -4.637 14.180 1.00 81.00 338 THR A C 1
ATOM 2569 O O . THR A 1 338 ? -18.083 -4.819 15.003 1.00 81.00 338 THR A O 1
ATOM 2572 N N . GLY A 1 339 ? -17.379 -4.740 12.864 1.00 81.19 339 GLY A N 1
ATOM 2573 C CA . GLY A 1 339 ? -18.571 -5.324 12.247 1.00 81.19 339 GLY A CA 1
ATOM 2574 C C . GLY A 1 339 ? -18.318 -6.686 11.588 1.00 81.19 339 GLY A C 1
ATOM 2575 O O . GLY A 1 339 ? -19.095 -7.110 10.740 1.00 81.19 339 GLY A O 1
ATOM 2576 N N . LYS A 1 340 ? -17.189 -7.343 11.906 1.00 84.25 340 LYS A N 1
ATOM 2577 C CA . LYS A 1 340 ? -16.810 -8.664 11.377 1.00 84.25 340 LYS A CA 1
ATOM 2578 C C . LYS A 1 340 ? -16.870 -9.712 12.493 1.00 84.25 340 LYS A C 1
ATOM 2580 O O . LYS A 1 340 ? -16.142 -9.606 13.481 1.00 84.25 340 LYS A O 1
ATOM 2585 N N . GLU A 1 341 ? -17.649 -10.771 12.297 1.00 85.44 341 GLU A N 1
ATOM 2586 C CA . GLU A 1 341 ? -17.880 -11.848 13.277 1.00 85.44 341 GLU A CA 1
ATOM 2587 C C . GLU A 1 341 ? -16.586 -12.488 13.801 1.00 85.44 341 GLU A C 1
ATOM 2589 O O . GLU A 1 341 ? -16.380 -12.592 15.012 1.00 85.44 341 GLU A O 1
ATOM 2594 N N . ALA A 1 342 ? -15.663 -12.863 12.908 1.00 82.31 342 ALA A N 1
ATOM 2595 C CA . ALA A 1 342 ? -14.398 -13.496 13.291 1.00 82.31 342 ALA A CA 1
ATOM 2596 C C . ALA A 1 342 ? -13.530 -12.590 14.187 1.00 82.31 342 ALA A C 1
ATOM 2598 O O . ALA A 1 342 ? -12.891 -13.055 15.136 1.00 82.31 342 ALA A O 1
ATOM 2599 N N . VAL A 1 343 ? -13.531 -11.281 13.914 1.00 83.38 343 VAL A N 1
ATOM 2600 C CA . VAL A 1 343 ? -12.801 -10.291 14.716 1.00 83.38 343 VAL A CA 1
ATOM 2601 C C . VAL A 1 343 ? -13.470 -10.135 16.077 1.00 83.38 343 VAL A C 1
ATOM 2603 O O . VAL A 1 343 ? -12.778 -10.155 17.095 1.00 83.38 343 VAL A O 1
ATOM 2606 N N . PHE A 1 344 ? -14.802 -10.065 16.110 1.00 92.44 344 PHE A N 1
ATOM 2607 C CA . PHE A 1 344 ? -15.570 -9.957 17.347 1.00 92.44 344 PHE A CA 1
ATOM 2608 C C . PHE A 1 344 ? -15.345 -11.176 18.253 1.00 92.44 344 PHE A C 1
ATOM 2610 O O . PHE A 1 344 ? -15.005 -11.019 19.426 1.00 92.44 344 PHE A O 1
ATOM 2617 N N . ARG A 1 345 ? -15.424 -12.394 17.696 1.00 90.62 345 ARG A N 1
ATOM 2618 C CA . ARG A 1 345 ? -15.163 -13.663 18.404 1.00 90.62 345 ARG A CA 1
ATOM 2619 C C . ARG A 1 345 ? -13.767 -13.682 19.026 1.00 90.62 345 ARG A C 1
ATOM 2621 O O . ARG A 1 345 ? -13.600 -14.042 20.191 1.00 90.62 345 ARG A O 1
ATOM 2628 N N . LYS A 1 346 ? -12.754 -13.228 18.284 1.00 87.44 346 LYS A N 1
ATOM 2629 C CA . LYS A 1 346 ? -11.387 -13.096 18.804 1.00 87.44 346 LYS A CA 1
ATOM 2630 C C . LYS A 1 346 ? -11.302 -12.055 19.923 1.00 87.44 346 LYS A C 1
ATOM 2632 O O . LYS A 1 346 ? -10.637 -12.302 20.929 1.00 87.44 346 LYS A O 1
ATOM 2637 N N . ALA A 1 347 ? -11.978 -10.920 19.772 1.00 89.25 347 ALA A N 1
ATOM 2638 C CA . ALA A 1 347 ? -11.954 -9.823 20.731 1.00 89.25 347 ALA A CA 1
ATOM 2639 C C . ALA A 1 347 ? -12.616 -10.174 22.070 1.00 89.25 347 ALA A C 1
ATOM 2641 O O . ALA A 1 347 ? -12.132 -9.722 23.108 1.00 89.25 347 ALA A O 1
ATOM 2642 N N . VAL A 1 348 ? -13.670 -11.001 22.075 1.00 93.88 348 VAL A N 1
ATOM 2643 C CA . VAL A 1 348 ? -14.329 -11.446 23.317 1.00 93.88 348 VAL A CA 1
ATOM 2644 C C . VAL A 1 348 ? -13.58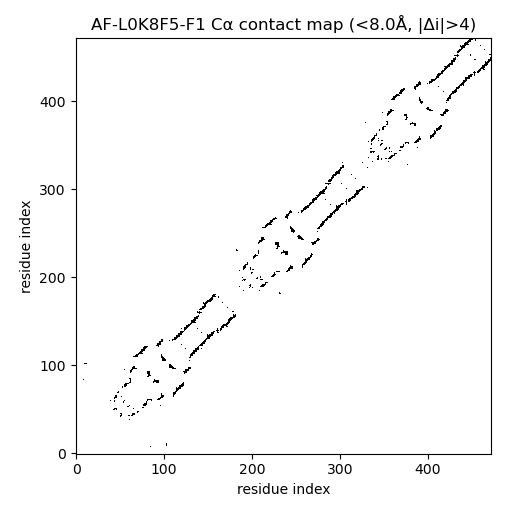3 -12.573 24.043 1.00 93.88 348 VAL A C 1
ATOM 2646 O O . VAL A 1 348 ? -13.809 -12.755 25.239 1.00 93.88 348 VAL A O 1
ATOM 2649 N N . SER A 1 349 ? -12.654 -13.264 23.374 1.00 91.38 349 SER A N 1
ATOM 2650 C CA . SER A 1 349 ? -11.865 -14.369 23.941 1.00 91.38 349 SER A CA 1
ATOM 2651 C C . SER A 1 349 ? -10.874 -13.943 25.042 1.00 91.38 349 SER A C 1
ATOM 2653 O O . SER A 1 349 ? -10.635 -12.754 25.265 1.00 91.38 349 SER A O 1
ATOM 2655 N N . GLU A 1 350 ? -10.213 -14.926 25.668 1.00 90.69 350 GLU A N 1
ATOM 2656 C CA . GLU A 1 350 ? -9.154 -14.723 26.677 1.00 90.69 350 GLU A CA 1
ATOM 2657 C C . GLU A 1 350 ? -7.969 -13.891 26.169 1.00 90.69 350 GLU A C 1
ATOM 2659 O O . GLU A 1 350 ? -7.309 -13.212 26.949 1.00 90.69 350 GLU A O 1
ATOM 2664 N N . LYS A 1 351 ? -7.711 -13.907 24.855 1.00 86.12 351 LYS A N 1
ATOM 2665 C CA . LYS A 1 351 ? -6.656 -13.112 24.197 1.00 86.12 351 LYS A CA 1
ATOM 2666 C C . LYS A 1 351 ? -7.156 -11.735 23.734 1.00 86.12 351 LYS A C 1
ATOM 2668 O O . LYS A 1 351 ? -6.496 -11.075 22.934 1.00 86.12 351 LYS A O 1
ATOM 2673 N N . GLY A 1 352 ? -8.360 -11.364 24.160 1.00 87.50 352 GLY A N 1
ATOM 2674 C CA . GLY A 1 352 ? -9.109 -10.198 23.719 1.00 87.50 352 GLY A CA 1
ATOM 2675 C C . GLY A 1 352 ? -8.719 -8.883 24.393 1.00 87.50 352 GLY A C 1
ATOM 2676 O O . GLY A 1 352 ? -7.582 -8.688 24.809 1.00 87.50 352 GLY A O 1
ATOM 2677 N N . THR A 1 353 ? -9.683 -7.961 24.509 1.00 88.19 353 THR A N 1
ATOM 2678 C CA . THR A 1 353 ? -9.476 -6.620 25.098 1.00 88.19 353 THR A CA 1
ATOM 2679 C C . THR A 1 353 ? -10.622 -6.210 26.022 1.00 88.19 353 THR A C 1
ATOM 2681 O O . THR A 1 353 ? -11.766 -6.576 25.785 1.00 88.19 353 THR A O 1
ATOM 2684 N N . TRP A 1 354 ? -10.323 -5.416 27.053 1.00 89.12 354 TRP A N 1
ATOM 2685 C CA . TRP A 1 354 ? -11.248 -5.015 28.123 1.00 89.12 354 TRP A CA 1
ATOM 2686 C C . TRP A 1 354 ? -12.602 -4.430 27.655 1.00 89.12 354 TRP A C 1
ATOM 2688 O O . TRP A 1 354 ? -13.599 -4.631 28.346 1.00 89.12 354 TRP A O 1
ATOM 2698 N N . ILE A 1 355 ? -12.673 -3.789 26.481 1.00 91.00 355 ILE A N 1
ATOM 2699 C CA . ILE A 1 355 ? -13.932 -3.430 25.801 1.00 91.00 355 ILE A CA 1
ATOM 2700 C C . ILE A 1 355 ? -13.982 -4.107 24.433 1.00 91.00 355 ILE A C 1
ATOM 2702 O O . ILE A 1 355 ? -12.972 -4.164 23.731 1.00 91.00 355 ILE A O 1
ATOM 2706 N N . VAL A 1 356 ? -15.169 -4.563 24.039 1.00 93.25 356 VAL A N 1
ATOM 2707 C CA . VAL A 1 356 ? -15.490 -5.006 22.680 1.00 93.25 356 VAL A CA 1
ATOM 2708 C C . VAL A 1 356 ? -16.798 -4.350 22.237 1.00 93.25 356 VAL A C 1
ATOM 2710 O O . VAL A 1 356 ? -17.791 -4.463 22.942 1.00 93.25 356 VAL A O 1
ATOM 2713 N N . ALA A 1 357 ? -16.826 -3.679 21.091 1.00 91.31 357 ALA A N 1
ATOM 2714 C CA . ALA A 1 357 ? -17.996 -3.015 20.535 1.00 91.31 357 ALA A CA 1
ATOM 2715 C C . ALA A 1 357 ? -18.331 -3.537 19.133 1.00 91.31 357 ALA A C 1
ATOM 2717 O O . ALA A 1 357 ? -17.429 -3.848 18.347 1.00 91.31 357 ALA A O 1
ATOM 2718 N N . ALA A 1 358 ? -19.626 -3.629 18.835 1.00 90.56 358 ALA A N 1
ATOM 2719 C CA . ALA A 1 358 ? -20.120 -3.982 17.506 1.00 90.56 358 ALA A CA 1
ATOM 2720 C C . ALA A 1 358 ? -20.477 -2.712 16.719 1.00 90.56 358 ALA A C 1
ATOM 2722 O O . ALA A 1 358 ? -20.939 -1.737 17.308 1.00 90.56 358 ALA A O 1
ATOM 2723 N N . LEU A 1 359 ? -20.242 -2.729 15.405 1.00 88.31 359 LEU A N 1
ATOM 2724 C CA . LEU A 1 359 ? -20.590 -1.638 14.477 1.00 88.31 359 LEU A CA 1
ATOM 2725 C C . LEU A 1 359 ? -21.821 -1.943 13.612 1.00 88.31 359 LEU A C 1
ATOM 2727 O O . LEU A 1 359 ? -22.188 -1.145 12.761 1.00 88.31 359 LEU A O 1
ATOM 2731 N N . ASN A 1 360 ? -22.380 -3.137 13.757 1.00 84.19 360 ASN A N 1
ATOM 2732 C CA . ASN A 1 360 ? -23.539 -3.639 13.039 1.00 84.19 360 ASN A CA 1
ATOM 2733 C C . ASN A 1 360 ? -24.111 -4.832 13.815 1.00 84.19 360 ASN A C 1
ATOM 2735 O O . ASN A 1 360 ? -23.545 -5.270 14.826 1.00 84.19 360 ASN A O 1
ATOM 2739 N N . ASP A 1 361 ? -25.226 -5.362 13.324 1.00 93.38 361 ASP A N 1
ATOM 2740 C CA . ASP A 1 361 ? -25.746 -6.639 13.790 1.00 93.38 361 ASP A CA 1
ATOM 2741 C C . ASP A 1 361 ? -24.768 -7.770 13.443 1.00 93.38 361 ASP A C 1
ATOM 2743 O O . ASP A 1 361 ? -24.213 -7.821 12.343 1.00 93.38 361 ASP A O 1
ATOM 2747 N N . LEU A 1 362 ? -24.571 -8.693 14.385 1.00 94.50 362 LEU A N 1
ATOM 2748 C CA . LEU A 1 362 ? -23.686 -9.848 14.236 1.00 94.50 362 LEU A CA 1
ATOM 2749 C C . LEU A 1 362 ? -24.462 -11.127 14.522 1.00 94.50 362 LEU A C 1
ATOM 2751 O O . LEU A 1 362 ? -25.168 -11.206 15.529 1.00 94.50 362 LEU A O 1
ATOM 2755 N N . THR A 1 363 ? -24.292 -12.144 13.682 1.00 96.56 363 THR A N 1
ATOM 2756 C CA . THR A 1 363 ? -24.906 -13.461 13.879 1.00 96.56 363 THR A CA 1
ATOM 2757 C C . THR A 1 363 ? -23.819 -14.514 14.023 1.00 96.56 363 THR A C 1
ATOM 2759 O O . THR A 1 363 ? -22.765 -14.427 13.414 1.00 96.56 363 THR A O 1
ATOM 2762 N N . PHE A 1 364 ? -24.029 -15.498 14.885 1.00 95.12 364 PHE A N 1
ATOM 2763 C CA . PHE A 1 364 ? -23.087 -16.585 15.087 1.00 95.12 364 PHE A CA 1
ATOM 2764 C C . PHE A 1 364 ? -23.835 -17.911 15.086 1.00 95.12 364 PHE A C 1
ATOM 2766 O O . PHE A 1 364 ? -24.751 -18.101 15.886 1.00 95.12 364 PHE A O 1
ATOM 2773 N N . ASP A 1 365 ? -23.386 -18.846 14.252 1.00 94.62 365 ASP A N 1
ATOM 2774 C CA . ASP A 1 365 ? -23.919 -20.216 14.224 1.00 94.62 365 ASP A CA 1
ATOM 2775 C C . ASP A 1 365 ? -23.481 -21.036 15.449 1.00 94.62 365 ASP A C 1
ATOM 2777 O O . ASP A 1 365 ? -24.109 -22.021 15.833 1.00 94.62 365 ASP A O 1
ATOM 2781 N N . GLU A 1 366 ? -22.399 -20.607 16.099 1.00 93.19 366 GLU A N 1
ATOM 2782 C CA . GLU A 1 366 ? -21.820 -21.245 17.275 1.00 93.19 366 GLU A CA 1
ATOM 2783 C C . GLU A 1 366 ? -21.986 -20.396 18.535 1.00 93.19 366 GLU A C 1
ATOM 2785 O O . GLU A 1 366 ? -22.204 -19.184 18.485 1.00 93.19 366 GLU A O 1
ATOM 2790 N N . GLU A 1 367 ? -21.747 -21.017 19.692 1.00 95.69 367 GLU A N 1
ATOM 2791 C CA . GLU A 1 367 ? -21.673 -20.294 20.956 1.00 95.69 367 GLU A CA 1
ATOM 2792 C C . GLU A 1 367 ? -20.619 -19.174 20.943 1.00 95.69 367 GLU A C 1
ATOM 2794 O O . GLU A 1 367 ? -19.547 -19.274 20.333 1.00 95.69 367 GLU A O 1
ATOM 2799 N N . LEU A 1 368 ? -20.944 -18.091 21.643 1.00 97.00 368 LEU A N 1
ATOM 2800 C CA . LEU A 1 368 ? -20.084 -16.945 21.887 1.00 97.00 368 LEU A CA 1
ATOM 2801 C C . LEU A 1 368 ? -19.566 -17.026 23.323 1.00 97.00 368 LEU A C 1
ATOM 2803 O O . LEU A 1 368 ? -20.349 -17.165 24.260 1.00 97.00 368 LEU A O 1
ATOM 2807 N N . VAL A 1 369 ? -18.254 -16.915 23.525 1.00 97.38 369 VAL A N 1
ATOM 2808 C CA . VAL A 1 369 ? -17.643 -17.021 24.858 1.00 97.38 369 VAL A CA 1
ATOM 2809 C C . VAL A 1 369 ? -16.893 -15.737 25.184 1.00 97.38 369 VAL A C 1
ATOM 2811 O O . VAL A 1 369 ? -15.914 -15.413 24.513 1.00 97.38 369 VAL A O 1
ATOM 2814 N N . ILE A 1 370 ? -17.315 -15.030 26.238 1.00 96.69 370 ILE A N 1
ATOM 2815 C CA . ILE A 1 370 ? -16.532 -13.932 26.816 1.00 96.69 370 ILE A CA 1
ATOM 2816 C C . ILE A 1 370 ? -15.677 -14.465 27.963 1.00 96.69 370 ILE A C 1
ATOM 2818 O O . ILE A 1 370 ? -16.197 -15.015 28.938 1.00 96.69 370 ILE A O 1
ATOM 2822 N N . ALA A 1 371 ? -14.359 -14.348 27.827 1.00 94.56 371 ALA A N 1
ATOM 2823 C CA . ALA A 1 371 ? -13.410 -14.944 28.759 1.00 94.56 371 ALA A CA 1
ATOM 2824 C C . ALA A 1 371 ? -12.167 -14.072 28.988 1.00 94.56 371 ALA A C 1
ATOM 2826 O O . ALA A 1 371 ? -11.883 -13.138 28.239 1.00 94.56 371 ALA A O 1
ATOM 2827 N N . GLY A 1 372 ? -11.428 -14.411 30.047 1.00 93.69 372 GLY A N 1
ATOM 2828 C CA . GLY A 1 372 ? -10.236 -13.708 30.519 1.00 93.69 372 GLY A CA 1
ATOM 2829 C C . GLY A 1 372 ? -10.534 -12.626 31.560 1.00 93.69 372 GLY A C 1
ATOM 2830 O O . GLY A 1 372 ? -11.674 -12.175 31.713 1.00 93.69 372 GLY A O 1
ATOM 2831 N N . THR A 1 373 ? -9.486 -12.218 32.274 1.00 94.56 373 THR A N 1
ATOM 2832 C CA . THR A 1 373 ? -9.527 -11.184 33.316 1.00 94.56 373 THR A CA 1
ATOM 2833 C C . THR A 1 373 ? -8.883 -9.919 32.777 1.00 94.56 373 THR A C 1
ATOM 2835 O O . THR A 1 373 ? -7.715 -9.921 32.395 1.00 94.56 373 THR A O 1
ATOM 2838 N N . PHE A 1 374 ? -9.659 -8.843 32.725 1.00 92.44 374 PHE A N 1
ATOM 2839 C CA . PHE A 1 374 ? -9.239 -7.562 32.175 1.00 92.44 374 PHE A CA 1
ATOM 2840 C C . PHE A 1 374 ? -9.505 -6.463 33.184 1.00 92.44 374 PHE A C 1
ATOM 2842 O O . PHE A 1 374 ? -10.352 -6.618 34.056 1.00 92.44 374 PHE A O 1
ATOM 2849 N N . HIS A 1 375 ? -8.772 -5.366 33.055 1.00 91.00 375 HIS A N 1
ATOM 2850 C CA . HIS A 1 375 ? -8.851 -4.242 33.973 1.00 91.00 375 HIS A CA 1
ATOM 2851 C C . HIS A 1 375 ? -9.276 -2.982 33.226 1.00 91.00 375 HIS A C 1
ATOM 2853 O O . HIS A 1 375 ? -8.951 -2.831 32.041 1.00 91.00 375 HIS A O 1
ATOM 2859 N N . ASP A 1 376 ? -9.980 -2.079 33.911 1.00 84.19 376 ASP A N 1
ATOM 2860 C CA . ASP A 1 376 ? -10.444 -0.821 33.319 1.00 84.19 376 ASP A CA 1
ATOM 2861 C C . ASP A 1 376 ? -9.283 -0.058 32.661 1.00 84.19 376 ASP A C 1
ATOM 2863 O O . ASP A 1 376 ? -8.166 0.012 33.187 1.00 84.19 376 ASP A O 1
ATOM 2867 N N . LYS A 1 377 ? -9.533 0.492 31.469 1.00 78.94 377 LYS A N 1
ATOM 2868 C CA . LYS A 1 377 ? -8.532 1.172 30.623 1.00 78.94 377 LYS A CA 1
ATOM 2869 C C . LYS A 1 377 ? -7.298 0.313 30.303 1.00 78.94 377 LYS A C 1
ATOM 2871 O O . LYS A 1 377 ? -6.253 0.856 29.943 1.00 78.94 377 LYS A O 1
ATOM 2876 N N . GLY A 1 378 ? -7.396 -1.010 30.442 1.00 80.31 378 GLY A N 1
ATOM 2877 C CA . GLY A 1 378 ? -6.303 -1.956 30.214 1.00 80.31 378 GLY A CA 1
ATOM 2878 C C . GLY A 1 378 ? -5.150 -1.848 31.218 1.00 80.31 378 GLY A C 1
ATOM 2879 O O . GLY A 1 378 ? -4.046 -2.293 30.911 1.00 80.31 378 GLY A O 1
ATOM 2880 N N . LYS A 1 379 ? -5.360 -1.234 32.390 1.00 78.38 379 LYS A N 1
ATOM 2881 C CA . LYS A 1 379 ? -4.308 -1.028 33.398 1.00 78.38 379 LYS A CA 1
ATOM 2882 C C . LYS A 1 379 ? -4.462 -2.012 34.547 1.00 78.38 379 LYS A C 1
ATOM 2884 O O . LYS A 1 379 ? -5.458 -1.953 35.247 1.00 78.38 379 LYS A O 1
ATOM 2889 N N . ALA A 1 380 ? -3.451 -2.839 34.808 1.00 85.88 380 ALA A N 1
ATOM 2890 C CA . ALA A 1 380 ? -3.495 -3.840 35.883 1.00 85.88 380 ALA A CA 1
ATOM 2891 C C . ALA A 1 380 ? -3.742 -3.259 37.294 1.00 85.88 380 ALA A C 1
ATOM 2893 O O . ALA A 1 380 ? -4.227 -3.967 38.166 1.00 85.88 380 ALA A O 1
ATOM 2894 N N . SER A 1 381 ? -3.430 -1.975 37.515 1.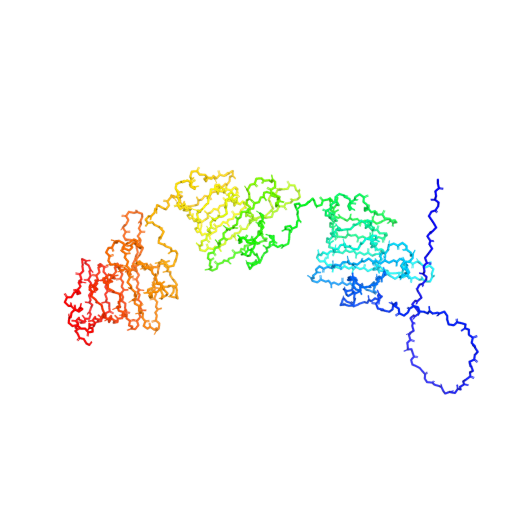00 87.00 381 SER A N 1
ATOM 2895 C CA . SER A 1 381 ? -3.719 -1.259 38.766 1.00 87.00 381 SER A CA 1
ATOM 2896 C C . SER A 1 381 ? -5.201 -0.940 38.975 1.00 87.00 381 SER A C 1
ATOM 2898 O O . SER A 1 381 ? -5.587 -0.554 40.071 1.00 87.00 381 SER A O 1
ATOM 2900 N N . ASN A 1 382 ? -6.005 -1.006 37.915 1.00 88.81 382 ASN A N 1
ATOM 2901 C CA . ASN A 1 382 ? -7.417 -0.665 37.961 1.00 88.81 382 ASN A CA 1
ATOM 2902 C C . ASN A 1 382 ? -8.260 -1.894 38.311 1.00 88.81 382 ASN A C 1
ATOM 2904 O O . ASN A 1 382 ? -7.801 -3.035 38.248 1.00 88.81 382 ASN A O 1
ATOM 2908 N N . GLU A 1 383 ? -9.523 -1.658 38.642 1.00 93.19 383 GLU A N 1
ATOM 2909 C CA . GLU A 1 383 ? -10.473 -2.724 38.934 1.00 93.19 383 GLU A CA 1
ATOM 2910 C C . GLU A 1 383 ? -10.685 -3.653 37.737 1.00 93.19 383 GLU A C 1
ATOM 2912 O O . GLU A 1 383 ? -10.570 -3.257 36.571 1.00 93.19 383 GLU A O 1
ATOM 2917 N N . VAL A 1 384 ? -11.006 -4.909 38.050 1.00 94.88 384 VAL A N 1
ATOM 2918 C CA . VAL A 1 384 ? -11.367 -5.911 37.051 1.00 94.88 384 VAL A CA 1
ATOM 2919 C C . VAL A 1 384 ? -12.673 -5.490 36.388 1.00 94.88 384 VAL A C 1
ATOM 2921 O O . VAL A 1 384 ? -13.695 -5.351 37.057 1.00 94.88 384 VAL A O 1
ATOM 2924 N N . TYR A 1 385 ? -12.631 -5.303 35.074 1.00 93.19 385 TYR A N 1
ATOM 2925 C CA . TYR A 1 385 ? -13.738 -4.802 34.276 1.00 93.19 385 TYR A CA 1
ATOM 2926 C C . TYR A 1 385 ? -13.669 -5.356 32.855 1.00 93.19 385 TYR A C 1
ATOM 2928 O O . TYR A 1 385 ? -12.608 -5.378 32.216 1.00 93.19 385 TYR A O 1
ATOM 2936 N N . ARG A 1 386 ? -14.824 -5.767 32.332 1.00 95.69 386 ARG A N 1
ATOM 2937 C CA . ARG A 1 386 ? -14.960 -6.256 30.962 1.00 95.69 386 ARG A CA 1
ATOM 2938 C C . ARG A 1 386 ? -16.283 -5.780 30.374 1.00 95.69 386 ARG A C 1
ATOM 2940 O O . ARG A 1 386 ? -17.309 -5.949 31.012 1.00 95.69 386 ARG A O 1
ATOM 2947 N N . LYS A 1 387 ? -16.302 -5.245 29.150 1.00 95.38 387 LYS A N 1
ATOM 2948 C CA . LYS A 1 387 ? -17.547 -4.793 28.502 1.00 95.38 387 LYS A CA 1
ATOM 2949 C C . LYS A 1 387 ? -17.714 -5.302 27.072 1.00 95.38 387 LYS A C 1
ATOM 2951 O O . LYS A 1 387 ? -16.775 -5.247 26.283 1.00 95.38 387 LYS A O 1
ATOM 2956 N N . ILE A 1 388 ? -18.936 -5.713 26.739 1.00 96.88 388 ILE A N 1
ATOM 2957 C CA . ILE A 1 388 ? -19.456 -5.845 25.376 1.00 96.88 388 ILE A CA 1
ATOM 2958 C C . ILE A 1 388 ? -20.467 -4.716 25.124 1.00 96.88 388 ILE A C 1
ATOM 2960 O O . ILE A 1 388 ? -21.382 -4.518 25.919 1.00 96.88 388 ILE A O 1
ATOM 2964 N N . ALA A 1 389 ? -20.287 -3.982 24.029 1.00 95.75 389 ALA A N 1
ATOM 2965 C CA . ALA A 1 389 ? -21.019 -2.770 23.678 1.00 95.75 389 ALA A CA 1
ATOM 2966 C C . ALA A 1 389 ? -21.524 -2.821 22.221 1.00 95.75 389 ALA A C 1
ATOM 2968 O O . ALA A 1 389 ? -20.883 -2.271 21.326 1.00 95.75 389 ALA A O 1
ATOM 2969 N N . PRO A 1 390 ? -22.640 -3.503 21.925 1.00 95.62 390 PRO A N 1
ATOM 2970 C CA . PRO A 1 390 ? -23.283 -3.463 20.612 1.00 95.62 390 PRO A CA 1
ATOM 2971 C C . PRO A 1 390 ? -24.010 -2.131 20.377 1.00 95.62 390 PRO A C 1
ATOM 2973 O O . PRO A 1 390 ? -25.224 -2.094 20.210 1.00 95.62 390 PRO A O 1
ATOM 2976 N N . TYR A 1 391 ? -23.270 -1.027 20.399 1.00 90.31 391 TYR A N 1
ATOM 2977 C CA . TYR A 1 391 ? -23.776 0.303 20.092 1.00 90.31 391 TYR A CA 1
ATOM 2978 C C . TYR A 1 391 ? -22.637 1.221 19.639 1.00 90.31 391 TYR A C 1
ATOM 2980 O O . TYR A 1 391 ? -21.475 1.034 20.016 1.00 90.31 391 TYR A O 1
ATOM 2988 N N . THR A 1 392 ? -22.978 2.240 18.858 1.00 82.81 392 THR A N 1
ATOM 2989 C CA . THR A 1 392 ? -22.099 3.373 18.544 1.00 82.81 392 THR A CA 1
ATOM 2990 C C . THR A 1 392 ? -22.512 4.599 19.342 1.00 82.81 392 THR A C 1
ATOM 2992 O O . THR A 1 392 ? -23.641 4.702 19.821 1.00 82.81 392 THR A O 1
ATOM 2995 N N . GLN A 1 393 ? -21.581 5.533 19.500 1.00 79.81 393 GLN A N 1
ATOM 2996 C CA . GLN A 1 393 ? -21.812 6.787 20.204 1.00 79.81 393 GLN A CA 1
ATOM 2997 C C . GLN A 1 393 ? -21.132 7.946 19.477 1.00 79.81 393 GLN A C 1
ATOM 2999 O O . GLN A 1 393 ? -20.163 7.734 18.741 1.00 79.81 393 GLN A O 1
ATOM 3004 N N . ASP A 1 394 ? -21.634 9.155 19.697 1.00 65.81 394 ASP A N 1
ATOM 3005 C CA . ASP A 1 394 ? -21.004 10.385 19.229 1.00 65.81 394 ASP A CA 1
ATOM 3006 C C . ASP A 1 394 ? -19.839 10.818 20.144 1.00 65.81 394 ASP A C 1
ATOM 3008 O O . ASP A 1 394 ? -19.501 10.168 21.139 1.00 65.81 394 ASP A O 1
ATOM 3012 N N . ASP A 1 395 ? -19.212 11.947 19.808 1.00 65.81 395 ASP A N 1
ATOM 3013 C CA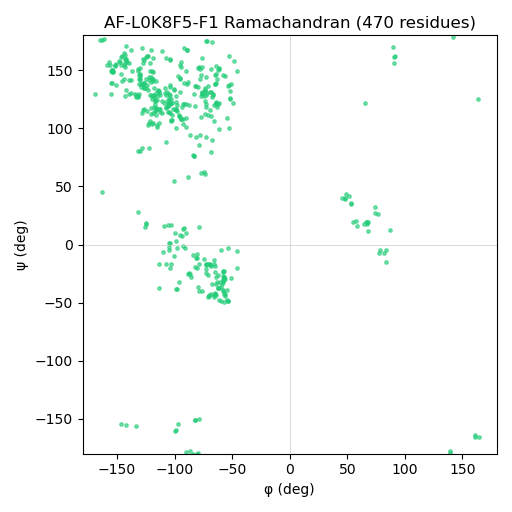 . ASP A 1 395 ? -18.099 12.520 20.576 1.00 65.81 395 ASP A CA 1
ATOM 3014 C C . ASP A 1 395 ? -18.502 13.008 21.984 1.00 65.81 395 ASP A C 1
ATOM 3016 O O . ASP A 1 395 ? -17.631 13.269 22.815 1.00 65.81 395 ASP A O 1
ATOM 3020 N N . SER A 1 396 ? -19.803 13.120 22.262 1.00 70.38 396 SER A N 1
ATOM 3021 C CA . SER A 1 396 ? -20.373 13.476 23.566 1.00 70.38 396 SER A CA 1
ATOM 3022 C C . SER A 1 396 ? -20.862 12.252 24.350 1.00 70.38 396 SER A C 1
ATOM 3024 O O . SER A 1 396 ? -21.480 12.414 25.398 1.00 70.38 396 SER A O 1
ATOM 3026 N N . TYR A 1 397 ? -20.537 11.036 23.889 1.00 74.81 397 TYR A N 1
ATOM 3027 C CA . TYR A 1 397 ? -20.957 9.757 24.475 1.00 74.81 397 TYR A CA 1
ATOM 3028 C C . TYR A 1 397 ? -22.467 9.499 24.420 1.00 74.81 397 TYR A C 1
ATOM 3030 O O . TYR A 1 397 ? -22.965 8.611 25.116 1.00 74.81 397 TYR A O 1
ATOM 3038 N N . ASN A 1 398 ? -23.202 10.216 23.571 1.00 78.81 398 ASN A N 1
ATOM 3039 C CA . ASN A 1 398 ? -24.595 9.882 23.320 1.00 78.81 398 ASN A CA 1
ATOM 3040 C C . ASN A 1 398 ? -24.642 8.660 22.413 1.00 78.81 398 ASN A C 1
ATOM 3042 O O . ASN A 1 398 ? -23.980 8.631 21.376 1.00 78.81 398 ASN A O 1
ATOM 3046 N N . VAL A 1 399 ? -25.436 7.657 22.787 1.00 83.44 399 VAL A N 1
ATOM 3047 C CA . VAL A 1 399 ? -25.667 6.483 21.941 1.00 83.44 399 VAL A CA 1
ATOM 3048 C C . VAL A 1 399 ? -26.333 6.933 20.640 1.00 83.44 399 VAL A C 1
ATOM 3050 O O . VAL A 1 399 ? -27.414 7.517 20.672 1.00 83.44 399 VAL A O 1
ATOM 3053 N N . THR A 1 400 ? -25.694 6.659 19.505 1.00 78.94 400 THR A N 1
ATOM 3054 C CA . THR A 1 400 ? -26.195 7.018 18.169 1.00 78.94 400 THR A CA 1
ATOM 3055 C C . THR A 1 400 ? -26.928 5.869 17.498 1.00 78.94 400 THR A C 1
ATOM 3057 O O . THR A 1 400 ? -27.868 6.100 16.746 1.00 78.94 400 THR A O 1
ATOM 3060 N N . GLU A 1 401 ? -26.516 4.633 17.773 1.00 80.81 401 GLU A N 1
ATOM 3061 C CA . GLU A 1 401 ? -27.058 3.440 17.126 1.00 80.81 401 GLU A CA 1
ATOM 3062 C C . GLU A 1 401 ? -26.856 2.225 18.029 1.00 80.81 401 GLU A C 1
ATOM 3064 O O . GLU A 1 401 ? -25.898 2.185 18.803 1.00 80.81 401 GLU A O 1
ATOM 3069 N N . ARG A 1 402 ? -27.757 1.242 17.956 1.00 92.56 402 ARG A N 1
ATOM 3070 C CA . ARG A 1 402 ? -27.743 0.024 18.781 1.00 92.56 402 ARG A CA 1
ATOM 3071 C C . ARG A 1 402 ? -27.900 -1.190 17.885 1.00 92.56 402 ARG A C 1
ATOM 3073 O O . ARG A 1 402 ? -28.690 -1.154 16.948 1.00 92.56 402 ARG A O 1
ATOM 3080 N N . TYR A 1 403 ? -27.206 -2.266 18.226 1.00 95.38 403 TYR A N 1
ATOM 3081 C CA . TYR A 1 403 ? -27.115 -3.462 17.399 1.00 95.38 403 TYR A CA 1
ATOM 3082 C C . TYR A 1 403 ? -27.549 -4.719 18.151 1.00 95.38 403 TYR A C 1
ATOM 3084 O O . TYR A 1 403 ? -27.595 -4.770 19.389 1.00 95.38 403 TYR A O 1
ATOM 3092 N N . THR A 1 404 ? -27.852 -5.753 17.379 1.00 97.81 404 THR A N 1
ATOM 3093 C CA . THR A 1 404 ? -28.216 -7.086 17.843 1.00 97.81 404 THR A CA 1
ATOM 3094 C C . THR A 1 404 ? -27.057 -8.053 17.638 1.00 97.81 404 THR A C 1
ATOM 3096 O O . THR A 1 404 ? -26.551 -8.223 16.533 1.00 97.81 404 THR A O 1
ATOM 3099 N N . ILE A 1 405 ? -26.662 -8.737 18.708 1.00 98.19 405 ILE A N 1
ATOM 3100 C CA . ILE A 1 405 ? -25.780 -9.901 18.647 1.00 98.19 405 ILE A CA 1
ATOM 3101 C C . ILE A 1 405 ? -26.649 -11.148 18.789 1.00 98.19 405 ILE A C 1
ATOM 3103 O O . ILE A 1 405 ? -27.263 -11.359 19.834 1.00 98.19 405 ILE A O 1
ATOM 3107 N N . THR A 1 406 ? -26.674 -11.985 17.760 1.00 98.25 406 THR A N 1
ATOM 3108 C CA . THR A 1 406 ? -27.427 -13.241 17.725 1.00 98.25 406 THR A CA 1
ATOM 3109 C C . THR A 1 406 ? -26.465 -14.413 17.845 1.00 98.25 406 THR A C 1
ATOM 3111 O O . THR A 1 406 ? -25.540 -14.536 17.049 1.00 98.25 406 THR A O 1
ATOM 3114 N N . ALA A 1 407 ? -26.665 -15.283 18.831 1.00 97.31 407 ALA A N 1
ATOM 3115 C CA . ALA A 1 407 ? -25.916 -16.534 18.958 1.00 97.31 407 ALA A CA 1
ATOM 3116 C C . ALA A 1 407 ? -26.754 -17.567 19.723 1.00 97.31 407 ALA A C 1
ATOM 3118 O O . ALA A 1 407 ? -27.490 -17.186 20.635 1.00 97.31 407 ALA A O 1
ATOM 3119 N N . PRO A 1 408 ? -26.613 -18.880 19.456 1.00 93.06 408 PRO A N 1
ATOM 3120 C CA . PRO A 1 408 ? -27.371 -19.903 20.178 1.00 93.06 408 PRO A CA 1
ATOM 3121 C C . PRO A 1 408 ? -27.087 -19.894 21.687 1.00 93.06 408 PRO A C 1
ATOM 3123 O O . PRO A 1 408 ? -27.968 -20.204 22.489 1.00 93.06 408 PRO A O 1
ATOM 3126 N N . LYS A 1 409 ? -25.856 -19.542 22.088 1.00 95.75 409 LYS A N 1
ATOM 3127 C CA . LYS A 1 409 ? -25.447 -19.409 23.492 1.00 95.75 409 LYS A CA 1
ATOM 3128 C C . LYS A 1 409 ? -24.433 -18.289 23.661 1.00 95.75 409 LYS A C 1
ATOM 3130 O O . LYS A 1 409 ? -23.491 -18.194 22.877 1.00 95.75 409 LYS A O 1
ATOM 3135 N N . PHE A 1 410 ? -24.554 -17.530 24.744 1.00 98.06 410 PHE A N 1
ATOM 3136 C CA . PHE A 1 410 ? -23.518 -16.612 25.210 1.00 98.06 410 PHE A CA 1
ATOM 3137 C C . PHE A 1 410 ? -22.995 -17.029 26.583 1.00 98.06 410 PHE A C 1
ATOM 3139 O O . PHE A 1 410 ? -23.707 -16.959 27.579 1.00 98.06 410 PHE A O 1
ATOM 3146 N N . ILE A 1 411 ? -21.746 -17.487 26.649 1.00 98.44 411 ILE A N 1
ATOM 3147 C CA . ILE A 1 411 ? -21.115 -17.978 27.876 1.00 98.44 411 ILE A CA 1
ATOM 3148 C C . ILE A 1 411 ? -20.255 -16.880 28.496 1.00 98.44 411 ILE A C 1
ATOM 3150 O O . ILE A 1 411 ? -19.262 -16.445 27.908 1.00 98.44 411 ILE A O 1
ATOM 3154 N N . VAL A 1 412 ? -20.585 -16.497 29.728 1.00 98.50 412 VAL A N 1
ATOM 3155 C CA . VAL A 1 412 ? -19.877 -15.466 30.492 1.00 98.50 412 VAL A CA 1
ATOM 3156 C C . VAL A 1 412 ? -18.906 -16.108 31.473 1.00 98.50 412 VAL A C 1
ATOM 3158 O O . VAL A 1 412 ? -19.306 -16.569 32.539 1.00 98.50 412 VAL A O 1
ATOM 3161 N N . LYS A 1 413 ? -17.619 -16.145 31.115 1.00 98.38 413 LYS A N 1
ATOM 3162 C CA . LYS A 1 413 ? -16.521 -16.602 31.987 1.00 98.38 413 LYS A CA 1
ATOM 3163 C C . LYS A 1 413 ? -15.696 -15.452 32.568 1.00 98.38 413 LYS A C 1
ATOM 3165 O O . LYS A 1 413 ? -14.951 -15.671 33.517 1.00 98.38 413 LYS A O 1
ATOM 3170 N N . SER A 1 414 ? -15.797 -14.251 32.003 1.00 97.94 414 SER A N 1
ATOM 3171 C CA . SER A 1 414 ? -15.093 -13.078 32.523 1.00 97.94 414 SER A CA 1
ATOM 3172 C C . SER A 1 414 ? -15.766 -12.530 33.788 1.00 97.94 414 SER A C 1
ATOM 3174 O O . SER A 1 414 ? -16.973 -12.281 33.755 1.00 97.94 414 SER A O 1
ATOM 3176 N N . PRO A 1 415 ? -15.016 -12.300 34.881 1.00 97.19 415 PRO A N 1
ATOM 3177 C CA . PRO A 1 415 ? -15.524 -11.574 36.044 1.00 97.19 415 PRO A CA 1
ATOM 3178 C C . PRO A 1 415 ? -15.861 -10.123 35.681 1.00 97.19 415 PRO A C 1
ATOM 3180 O O . PRO A 1 415 ? -15.182 -9.521 34.847 1.00 97.19 415 PRO A O 1
ATOM 3183 N N . ASN A 1 416 ? -16.892 -9.570 36.323 1.00 97.38 416 ASN A N 1
ATOM 3184 C CA . ASN A 1 416 ? -17.359 -8.191 36.132 1.00 97.38 416 ASN A CA 1
ATOM 3185 C C . ASN A 1 416 ? -17.630 -7.844 34.657 1.00 97.38 416 ASN A C 1
ATOM 3187 O O . ASN A 1 416 ? -17.321 -6.746 34.183 1.00 97.38 416 ASN A O 1
ATOM 3191 N N . ALA A 1 417 ? -18.138 -8.820 33.900 1.00 97.81 417 ALA A N 1
ATOM 3192 C CA . ALA A 1 417 ? -18.525 -8.617 32.517 1.00 97.81 417 ALA A CA 1
ATOM 3193 C C . ALA A 1 417 ? -19.828 -7.814 32.437 1.00 97.81 417 ALA A C 1
ATOM 3195 O O . ALA A 1 417 ? -20.817 -8.152 33.074 1.00 97.81 417 ALA A O 1
ATOM 3196 N N . LYS A 1 418 ? -19.851 -6.787 31.596 1.00 97.88 418 LYS A N 1
ATOM 3197 C CA . LYS A 1 418 ? -21.011 -5.940 31.335 1.00 97.88 418 LYS A CA 1
ATOM 3198 C C . LYS A 1 418 ? -21.446 -6.088 29.881 1.00 97.88 418 LYS A C 1
ATOM 3200 O O . LYS A 1 418 ? -20.622 -5.970 28.974 1.00 97.88 418 LYS A O 1
ATOM 3205 N N . PHE A 1 419 ? -22.730 -6.327 29.651 1.00 97.88 419 PHE A N 1
ATOM 3206 C CA . PHE A 1 419 ? -23.361 -6.233 28.338 1.00 97.88 419 PHE A CA 1
ATOM 3207 C C . PHE A 1 419 ? -24.175 -4.940 28.287 1.00 97.88 419 PHE A C 1
ATOM 3209 O O . PHE A 1 419 ? -25.135 -4.804 29.046 1.00 97.88 419 PHE A O 1
ATOM 3216 N N . GLN A 1 420 ? -23.761 -3.987 27.446 1.00 96.88 420 GLN A N 1
ATOM 3217 C CA . GLN A 1 420 ? -24.292 -2.625 27.461 1.00 96.88 420 GLN A CA 1
ATOM 3218 C C . GLN A 1 420 ? -24.864 -2.188 26.113 1.00 96.88 420 GLN A C 1
ATOM 3220 O O . GLN A 1 420 ? -24.228 -2.379 25.081 1.00 96.88 420 GLN A O 1
ATOM 3225 N N . GLY A 1 421 ? -26.013 -1.520 26.127 1.00 92.81 421 GLY A N 1
ATOM 3226 C CA . GLY A 1 421 ? -26.461 -0.662 25.037 1.00 92.81 421 GLY A CA 1
ATOM 3227 C C . GLY A 1 421 ? -27.178 -1.316 23.845 1.00 92.81 421 GLY A C 1
ATOM 3228 O O . GLY A 1 421 ? -27.660 -0.588 22.987 1.00 92.81 421 GLY A O 1
ATOM 3229 N N . GLY A 1 422 ? -27.312 -2.639 23.746 1.00 96.06 422 GLY A N 1
ATOM 3230 C CA . GLY A 1 422 ? -27.986 -3.266 22.593 1.00 96.06 422 GLY A CA 1
ATOM 3231 C C . GLY A 1 422 ? -28.742 -4.540 22.936 1.00 96.06 422 GLY A C 1
ATOM 3232 O O . GLY A 1 422 ? -29.195 -4.717 24.068 1.00 96.06 422 GLY A O 1
ATOM 3233 N N . ILE A 1 423 ? -28.919 -5.421 21.953 1.00 98.38 423 ILE A N 1
ATOM 3234 C CA . ILE A 1 423 ? -29.713 -6.645 22.107 1.00 98.38 423 ILE A CA 1
ATOM 3235 C C . ILE A 1 423 ? -28.803 -7.865 21.997 1.00 98.38 423 ILE A C 1
ATOM 3237 O O . ILE A 1 423 ? -28.024 -7.981 21.057 1.00 98.38 423 ILE A O 1
ATOM 3241 N N . PHE A 1 424 ? -28.924 -8.804 22.931 1.00 98.38 424 PHE A N 1
ATOM 3242 C CA . PHE A 1 424 ? -28.457 -10.171 22.720 1.00 98.38 424 PHE A CA 1
ATOM 3243 C C . PHE A 1 424 ? -29.660 -11.068 22.423 1.00 98.38 424 PHE A C 1
ATOM 3245 O O . PHE A 1 424 ? -30.584 -11.131 23.234 1.00 98.38 424 PHE A O 1
ATOM 3252 N N . ALA A 1 425 ? -29.672 -11.742 21.277 1.00 98.31 425 ALA A N 1
ATOM 3253 C CA . ALA A 1 425 ? -30.703 -12.700 20.892 1.00 98.31 425 ALA A CA 1
ATOM 3254 C C . ALA A 1 425 ? -30.176 -14.131 21.071 1.00 98.31 425 ALA A C 1
ATOM 3256 O O . ALA A 1 425 ? -29.340 -14.595 20.295 1.00 98.31 425 ALA A O 1
ATOM 3257 N N . GLY A 1 426 ? -30.662 -14.807 22.114 1.00 97.75 426 GLY A N 1
ATOM 3258 C CA . GLY A 1 426 ? -30.195 -16.125 22.541 1.00 97.75 426 GLY A CA 1
ATOM 3259 C C . GLY A 1 426 ? -30.155 -16.274 24.062 1.00 97.75 426 GLY A C 1
ATOM 3260 O O . GLY A 1 426 ? -30.428 -15.331 24.808 1.00 97.75 426 GLY A O 1
ATOM 3261 N N . ASP A 1 427 ? -29.774 -17.463 24.530 1.00 98.44 427 ASP A N 1
ATOM 3262 C CA . ASP A 1 427 ? -29.633 -17.749 25.960 1.00 98.44 427 ASP A CA 1
ATOM 3263 C C . ASP A 1 427 ? -28.227 -17.405 26.481 1.00 98.44 427 ASP A C 1
ATOM 3265 O O . ASP A 1 427 ? -27.207 -17.709 25.853 1.00 98.44 427 ASP A O 1
ATOM 3269 N N . VAL A 1 428 ? -28.163 -16.827 27.679 1.00 98.62 428 VAL A N 1
ATOM 3270 C CA . VAL A 1 428 ? -26.921 -16.453 28.367 1.00 98.62 428 VAL A CA 1
ATOM 3271 C C . VAL A 1 428 ? -26.617 -17.451 29.482 1.00 98.62 428 VAL A C 1
ATOM 3273 O O . VAL A 1 428 ? -27.491 -17.811 30.264 1.00 98.62 428 VAL A O 1
ATOM 3276 N N . TYR A 1 429 ? -25.362 -17.882 29.588 1.00 98.56 429 TYR A N 1
ATOM 3277 C CA . TYR A 1 429 ? -24.870 -18.846 30.571 1.00 98.56 429 TYR A CA 1
ATOM 3278 C C . TYR A 1 429 ? -23.730 -18.229 31.382 1.00 98.56 429 TYR A C 1
ATOM 3280 O O . TYR A 1 429 ? -22.587 -18.140 30.927 1.00 98.56 429 TYR A O 1
ATOM 3288 N N . VAL A 1 430 ? -24.031 -17.816 32.606 1.00 98.62 430 VAL A N 1
ATOM 3289 C CA . VAL A 1 430 ? -23.129 -17.087 33.493 1.00 98.62 430 VAL A CA 1
ATOM 3290 C C . VAL A 1 430 ? -22.323 -18.050 34.364 1.00 98.62 430 VAL A C 1
ATOM 3292 O O . VAL A 1 430 ? -22.870 -18.844 35.133 1.00 98.62 430 VAL A O 1
ATOM 3295 N N . LYS A 1 431 ? -20.996 -17.967 34.238 1.00 98.44 431 LYS A N 1
ATOM 3296 C CA . LYS A 1 431 ? -19.992 -18.790 34.934 1.00 98.44 431 LYS A CA 1
ATOM 3297 C C . LYS A 1 431 ? -18.960 -17.946 35.698 1.00 98.44 431 LYS A C 1
ATOM 3299 O O . LYS A 1 431 ? -17.885 -18.444 36.022 1.00 98.44 431 LYS A O 1
ATOM 3304 N N . ALA A 1 432 ? -19.266 -16.678 35.965 1.00 97.94 432 ALA A N 1
ATOM 3305 C CA . ALA A 1 432 ? -18.408 -15.750 36.694 1.00 97.94 432 ALA A CA 1
ATOM 3306 C C . ALA A 1 432 ? -19.242 -14.759 37.520 1.00 97.94 432 ALA A C 1
ATOM 3308 O O . ALA A 1 432 ? -20.435 -14.586 37.273 1.00 97.94 432 ALA A O 1
ATOM 3309 N N . LYS A 1 433 ? -18.608 -14.123 38.512 1.00 98.12 433 LYS A N 1
ATOM 3310 C CA . LYS A 1 433 ? -19.244 -13.113 39.371 1.00 98.12 433 LYS A CA 1
ATOM 3311 C C . LYS A 1 433 ? -19.358 -11.760 38.669 1.00 98.12 433 LYS A C 1
ATOM 3313 O O . LYS A 1 433 ? -18.506 -11.424 37.846 1.00 98.12 433 LYS A O 1
ATOM 3318 N N . GLY A 1 434 ? -20.373 -10.989 39.050 1.00 97.25 434 GLY A N 1
ATOM 3319 C CA . GLY A 1 434 ? -20.531 -9.587 38.658 1.00 97.25 434 GLY A CA 1
ATOM 3320 C C . GLY A 1 434 ? -20.974 -9.384 37.211 1.00 97.25 434 GLY A C 1
ATOM 3321 O O . GLY A 1 434 ? -20.612 -8.382 36.608 1.00 97.25 434 GLY A O 1
ATOM 3322 N N . PHE A 1 435 ? -21.688 -10.342 36.610 1.00 98.31 435 PHE A N 1
ATOM 3323 C CA . PHE A 1 435 ? -22.250 -10.113 35.279 1.00 98.31 435 PHE A CA 1
ATOM 3324 C C . PHE A 1 435 ? -23.361 -9.056 35.352 1.00 98.31 435 PHE A C 1
ATOM 3326 O O . PHE A 1 435 ? -24.265 -9.174 36.179 1.00 98.31 435 PHE A O 1
ATOM 3333 N N . THR A 1 436 ? -23.312 -8.060 34.471 1.00 98.31 436 THR A N 1
ATOM 3334 C CA . THR A 1 436 ? -24.258 -6.939 34.454 1.00 98.31 436 THR A CA 1
ATOM 3335 C C . THR A 1 436 ? -24.877 -6.752 33.074 1.00 98.31 436 THR A C 1
ATOM 3337 O O . THR A 1 436 ? -24.174 -6.777 32.062 1.00 98.31 436 THR A O 1
ATOM 3340 N N . ILE A 1 437 ? -26.187 -6.508 33.031 1.00 98.25 437 ILE A N 1
ATOM 3341 C CA . ILE A 1 437 ? -26.900 -6.031 31.837 1.00 98.25 437 ILE A CA 1
ATOM 3342 C C . ILE A 1 437 ? -27.270 -4.567 32.072 1.00 98.25 437 ILE A C 1
ATOM 3344 O O . ILE A 1 437 ? -28.007 -4.268 33.006 1.00 98.25 437 ILE A O 1
ATOM 3348 N N . ASP A 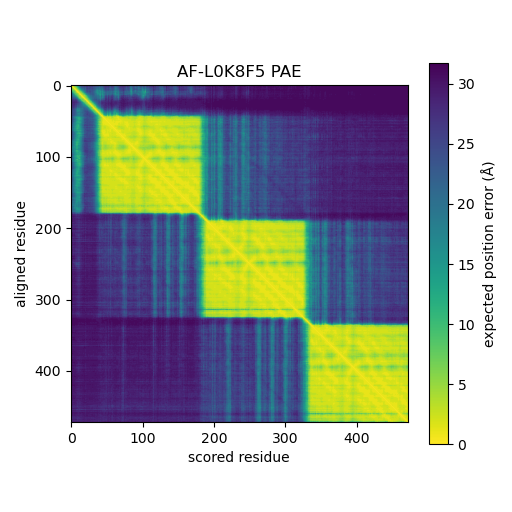1 438 ? -26.762 -3.668 31.239 1.00 97.19 438 ASP A N 1
ATOM 3349 C CA . ASP A 1 438 ? -26.861 -2.215 31.421 1.00 97.19 438 ASP A CA 1
ATOM 3350 C C . ASP A 1 438 ? -27.435 -1.574 30.155 1.00 97.19 438 ASP A C 1
ATOM 3352 O O . ASP A 1 438 ? -26.843 -1.691 29.084 1.00 97.19 438 ASP A O 1
ATOM 3356 N N . ASP A 1 439 ? -28.613 -0.958 30.238 1.00 96.56 439 ASP A N 1
ATOM 3357 C CA . ASP A 1 439 ? -29.283 -0.343 29.084 1.00 96.56 439 ASP A CA 1
ATOM 3358 C C . ASP A 1 439 ? -29.324 -1.258 27.837 1.00 96.56 439 ASP A C 1
ATOM 3360 O O . ASP A 1 439 ? -29.057 -0.867 26.699 1.00 96.56 439 ASP A O 1
ATOM 3364 N N . ALA A 1 440 ? -29.563 -2.547 28.080 1.00 97.69 440 ALA A N 1
ATOM 3365 C CA . ALA A 1 440 ? -29.475 -3.612 27.092 1.00 97.69 440 ALA A CA 1
ATOM 3366 C C . ALA A 1 440 ? -30.570 -4.654 27.311 1.00 97.69 440 ALA A C 1
ATOM 3368 O O . ALA A 1 440 ? -31.070 -4.833 28.420 1.00 97.69 440 ALA A O 1
ATOM 3369 N N . THR A 1 441 ? -30.923 -5.393 26.262 1.00 98.25 441 THR A N 1
ATOM 3370 C CA . THR A 1 441 ? -31.937 -6.452 26.338 1.00 98.25 441 THR A CA 1
ATOM 3371 C C . THR A 1 441 ? -31.354 -7.809 25.972 1.00 98.25 441 THR A C 1
ATOM 3373 O O . THR A 1 441 ? -30.855 -8.000 24.868 1.00 98.25 441 THR A O 1
ATOM 3376 N N . VAL A 1 442 ? -31.502 -8.793 26.854 1.00 98.38 442 VAL A N 1
ATOM 3377 C CA . VAL A 1 442 ? -31.349 -10.212 26.517 1.00 98.38 442 VAL A CA 1
ATOM 3378 C C . VAL A 1 442 ? -32.712 -10.757 26.094 1.00 98.38 442 VAL A C 1
ATOM 3380 O O . VAL A 1 442 ? -33.615 -10.921 26.919 1.00 98.38 442 VAL A O 1
ATOM 3383 N N . LYS A 1 443 ? -32.864 -11.033 24.796 1.00 98.06 443 LYS A N 1
ATOM 3384 C CA . LYS A 1 443 ? -33.992 -11.763 24.209 1.00 98.06 443 LYS A CA 1
ATOM 3385 C C . LYS A 1 443 ? -33.751 -13.270 24.344 1.00 98.06 443 LYS A C 1
ATOM 3387 O O . LYS A 1 443 ? -33.368 -13.936 23.385 1.00 98.06 443 LYS A O 1
ATOM 3392 N N . GLY A 1 444 ? -33.945 -13.780 25.554 1.00 97.50 444 GLY A N 1
ATOM 3393 C CA . GLY A 1 444 ? -33.707 -15.174 25.922 1.00 97.50 444 GLY A CA 1
ATOM 3394 C C . GLY A 1 444 ? -33.650 -15.355 27.435 1.00 97.50 444 GLY A C 1
ATOM 3395 O O . GLY A 1 444 ? -34.072 -14.474 28.190 1.00 97.50 444 GLY A O 1
ATOM 3396 N N . ASN A 1 445 ? -33.146 -16.500 27.881 1.00 98.38 445 ASN A N 1
ATOM 3397 C CA . ASN A 1 445 ? -32.983 -16.826 29.296 1.00 98.38 445 ASN A CA 1
ATOM 3398 C C . ASN A 1 445 ? -31.575 -16.482 29.792 1.00 98.38 445 ASN A C 1
ATOM 3400 O O . ASN A 1 445 ? -30.616 -16.471 29.022 1.00 98.38 445 ASN A O 1
ATOM 3404 N N . VAL A 1 446 ? -31.437 -16.273 31.100 1.00 98.44 446 VAL A N 1
ATOM 3405 C CA . VAL A 1 446 ? -30.141 -16.163 31.778 1.00 98.44 446 VAL A CA 1
ATOM 3406 C C . VAL A 1 446 ? -30.009 -17.304 32.785 1.00 98.44 446 VAL A C 1
ATOM 3408 O O . VAL A 1 446 ? -30.741 -17.398 33.772 1.00 98.44 446 VAL A O 1
ATOM 3411 N N . TYR A 1 447 ? -29.057 -18.190 32.530 1.00 98.62 447 TYR A N 1
ATOM 3412 C CA . TYR A 1 447 ? -28.733 -19.323 33.382 1.00 98.62 447 TYR A CA 1
ATOM 3413 C C . TYR A 1 447 ? -27.454 -19.061 34.162 1.00 98.62 447 TYR A C 1
ATOM 3415 O O . TYR A 1 447 ? -26.465 -18.597 33.602 1.00 98.62 447 TYR A O 1
ATOM 3423 N N . PHE A 1 448 ? -27.446 -19.412 35.442 1.00 98.69 448 PHE A N 1
ATOM 3424 C CA . PHE A 1 448 ? -26.278 -19.270 36.308 1.00 98.69 448 PHE A CA 1
ATOM 3425 C C . PHE A 1 448 ? -25.763 -20.646 36.705 1.00 98.69 448 PHE A C 1
ATOM 3427 O O . PHE A 1 448 ? -26.526 -21.453 37.223 1.00 98.69 448 PHE A O 1
ATOM 3434 N N . ALA A 1 449 ? -24.467 -20.897 36.524 1.00 98.06 449 ALA A N 1
ATOM 3435 C CA . ALA A 1 449 ? -23.873 -22.184 36.897 1.00 98.06 449 ALA A CA 1
ATOM 3436 C C . ALA A 1 449 ? -23.809 -22.412 38.421 1.00 98.06 449 ALA A C 1
ATOM 3438 O O . ALA A 1 449 ? -23.578 -23.531 38.868 1.00 98.06 449 ALA A O 1
ATOM 3439 N N . LYS A 1 450 ? -23.953 -21.349 39.225 1.00 98.00 450 LYS A N 1
ATOM 3440 C CA . LYS A 1 450 ? -23.950 -21.384 40.693 1.00 98.00 450 LYS A CA 1
ATOM 3441 C C . LYS A 1 450 ? -24.795 -20.245 41.258 1.00 98.00 450 LYS A C 1
ATOM 3443 O O . LYS A 1 450 ? -24.867 -19.178 40.642 1.00 98.00 450 LYS A O 1
ATOM 3448 N N . GLU A 1 451 ? -25.333 -20.428 42.466 1.00 97.88 451 GLU A N 1
ATOM 3449 C CA . GLU A 1 451 ? -26.077 -19.370 43.170 1.00 97.88 451 GLU A CA 1
ATOM 3450 C C . GLU A 1 451 ? -25.200 -18.131 43.404 1.00 97.88 451 GLU A C 1
ATOM 3452 O O . GLU A 1 451 ? -25.661 -17.020 43.189 1.00 97.88 451 GLU A O 1
ATOM 3457 N N . GLU A 1 452 ? -23.902 -18.302 43.696 1.00 97.31 452 GLU A N 1
ATOM 3458 C CA . GLU A 1 452 ? -22.979 -17.169 43.883 1.00 97.31 452 GLU A CA 1
ATOM 3459 C C . GLU A 1 452 ? -22.887 -16.236 42.660 1.00 97.31 452 GLU A C 1
ATOM 3461 O O . GLU A 1 452 ? -22.690 -15.033 42.819 1.00 97.31 452 GLU A O 1
ATOM 3466 N N . TYR A 1 453 ? -23.041 -16.765 41.439 1.00 98.25 453 TYR A N 1
ATOM 3467 C CA . TYR A 1 453 ? -23.031 -15.952 40.220 1.00 98.25 453 TYR A CA 1
ATOM 3468 C C . TYR A 1 453 ? -24.351 -15.203 40.063 1.00 98.25 453 TYR A C 1
ATOM 3470 O O . TYR A 1 453 ? -24.337 -14.020 39.728 1.00 98.25 453 TYR A O 1
ATOM 3478 N N . LYS A 1 454 ? -25.470 -15.864 40.383 1.00 97.94 454 LYS A N 1
ATOM 3479 C CA . LYS A 1 454 ? -26.808 -15.267 40.379 1.00 97.94 454 LYS A CA 1
ATOM 3480 C C . LYS A 1 454 ? -26.947 -14.160 41.422 1.00 97.94 454 LYS A C 1
ATOM 3482 O O . LYS A 1 454 ? -27.476 -13.106 41.102 1.00 97.94 454 LYS A O 1
ATOM 3487 N N . SER A 1 455 ? -26.440 -14.355 42.639 1.00 97.75 455 SER A N 1
ATOM 3488 C CA . SER A 1 455 ? -26.485 -13.331 43.692 1.00 97.75 455 SER A CA 1
ATOM 3489 C C . SER A 1 455 ? -25.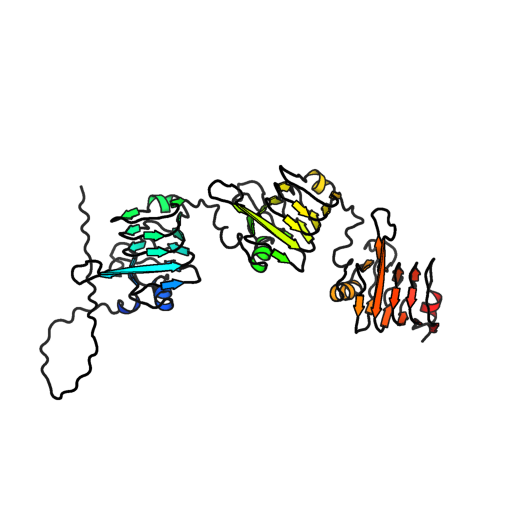676 -12.081 43.337 1.00 97.75 455 SER A C 1
ATOM 3491 O O . SER A 1 455 ? -25.994 -10.998 43.807 1.00 97.75 455 SER A O 1
ATOM 3493 N N . SER A 1 456 ? -24.633 -12.227 42.513 1.00 97.62 456 SER A N 1
ATOM 3494 C CA . SER A 1 456 ? -23.806 -11.110 42.037 1.00 97.62 456 SER A CA 1
ATOM 3495 C C . SER A 1 456 ? -24.276 -10.490 40.717 1.00 97.62 456 SER A C 1
ATOM 3497 O O . SER A 1 456 ? -23.641 -9.560 40.228 1.00 97.62 456 SER A O 1
ATOM 3499 N N . PHE A 1 457 ? -25.318 -11.043 40.097 1.00 97.75 457 PHE A N 1
ATOM 3500 C CA . PHE A 1 457 ? -25.825 -10.575 38.814 1.00 97.75 457 PHE A CA 1
ATOM 3501 C C . PHE A 1 457 ? -26.702 -9.344 38.994 1.00 97.75 457 PHE A C 1
ATOM 3503 O O . PHE A 1 457 ? -27.574 -9.319 39.863 1.00 97.75 457 PHE A O 1
ATOM 3510 N N . THR A 1 458 ? -26.504 -8.344 38.139 1.00 96.75 458 THR A N 1
ATOM 3511 C CA . THR A 1 458 ? -27.254 -7.089 38.201 1.00 96.75 458 THR A CA 1
ATOM 3512 C C . THR A 1 458 ? -27.839 -6.705 36.846 1.00 96.75 458 THR A C 1
ATOM 3514 O O . THR A 1 458 ? -27.263 -6.947 35.785 1.00 96.75 458 THR A O 1
ATOM 3517 N N . THR A 1 459 ? -29.007 -6.072 36.886 1.00 95.94 459 THR A N 1
ATOM 3518 C CA . THR A 1 459 ? -29.576 -5.335 35.756 1.00 95.94 459 THR A CA 1
ATOM 3519 C C . THR A 1 459 ? -29.593 -3.859 36.134 1.00 95.94 459 THR A C 1
ATOM 3521 O O . THR A 1 459 ? -30.272 -3.483 37.089 1.00 95.94 459 THR A O 1
ATOM 3524 N N . GLU A 1 460 ? -28.812 -3.044 35.432 1.00 93.38 460 GLU A N 1
ATOM 3525 C CA . GLU A 1 460 ? -28.753 -1.590 35.619 1.00 93.38 460 GLU A CA 1
ATOM 3526 C C . GLU A 1 460 ? -29.843 -0.891 34.785 1.00 93.38 460 GLU A C 1
ATOM 3528 O O . GLU A 1 460 ? -30.683 -1.553 34.170 1.00 93.38 460 GLU A O 1
ATOM 3533 N N . ALA A 1 461 ? -29.894 0.445 34.810 1.00 90.00 461 ALA A N 1
ATOM 3534 C CA . ALA A 1 461 ? -30.960 1.224 34.175 1.00 90.00 461 ALA A CA 1
ATOM 3535 C C . ALA A 1 461 ? -31.165 0.820 32.702 1.00 90.00 461 ALA A C 1
ATOM 3537 O O . ALA A 1 461 ? -30.218 0.772 31.927 1.00 90.00 461 ALA A O 1
ATOM 3538 N N . GLY A 1 462 ? -32.402 0.480 32.324 1.00 91.19 462 GLY A N 1
ATOM 3539 C CA . GLY A 1 462 ? -32.744 0.003 30.973 1.00 91.19 462 GLY A CA 1
ATOM 3540 C C . GLY A 1 462 ? -32.375 -1.461 30.676 1.00 91.19 462 GLY A C 1
ATOM 3541 O O . GLY A 1 462 ? -32.781 -1.994 29.644 1.00 91.19 462 GLY A O 1
ATOM 3542 N N . GLY A 1 463 ? -31.659 -2.140 31.577 1.00 96.62 463 GLY A N 1
ATOM 3543 C CA . GLY A 1 463 ? -31.324 -3.557 31.476 1.00 96.62 463 GLY A CA 1
ATOM 3544 C C . GLY A 1 463 ? -32.559 -4.457 31.579 1.00 96.62 463 GLY A C 1
ATOM 3545 O O . GLY A 1 463 ? -33.342 -4.353 32.523 1.00 96.62 463 GLY A O 1
ATOM 3546 N N . LYS A 1 464 ? -32.737 -5.375 30.623 1.00 96.62 464 LYS A N 1
ATOM 3547 C CA . LYS A 1 464 ? -33.900 -6.271 30.550 1.00 96.62 464 LYS A CA 1
ATOM 3548 C C . LYS A 1 464 ? -33.518 -7.692 30.139 1.00 96.62 464 LYS A C 1
ATOM 3550 O O . LYS A 1 464 ? -32.712 -7.898 29.238 1.00 96.62 464 LYS A O 1
ATOM 3555 N N . VAL A 1 465 ? -34.176 -8.678 30.745 1.00 97.81 465 VAL A N 1
ATOM 3556 C CA . VAL A 1 465 ? -34.184 -10.084 30.310 1.00 97.81 465 VAL A CA 1
ATOM 3557 C C . VAL A 1 465 ? -35.626 -10.449 29.966 1.00 97.81 465 VAL A C 1
ATOM 3559 O O . VAL A 1 465 ? -36.526 -10.168 30.754 1.00 97.81 465 VAL A O 1
ATOM 3562 N N . THR A 1 466 ? -35.878 -11.016 28.785 1.00 97.75 466 THR A N 1
ATOM 3563 C CA . THR A 1 466 ? -37.249 -11.383 28.373 1.00 97.75 466 THR A CA 1
ATOM 3564 C C . THR A 1 466 ? -37.670 -12.775 28.834 1.00 97.75 466 THR A C 1
ATOM 3566 O O . THR A 1 466 ? -38.864 -13.044 28.910 1.00 97.75 466 THR A O 1
ATOM 3569 N N . GLY A 1 467 ? -36.711 -13.671 29.077 1.00 96.69 467 GLY A N 1
ATOM 3570 C CA . GLY A 1 467 ? -36.938 -15.022 29.585 1.00 96.69 467 GLY A CA 1
ATOM 3571 C C . GLY A 1 467 ? -36.739 -15.129 31.095 1.00 96.69 467 GLY A C 1
ATOM 3572 O O . GLY A 1 467 ? -36.882 -14.157 31.836 1.00 96.69 467 GLY A O 1
ATOM 3573 N N . VAL A 1 468 ? -36.399 -16.332 31.563 1.00 96.81 468 VAL A N 1
ATOM 3574 C CA . VAL A 1 468 ? -36.173 -16.592 32.993 1.00 96.81 468 VAL A CA 1
ATOM 3575 C C . VAL A 1 468 ? -34.720 -16.372 33.399 1.00 96.81 468 VAL A C 1
ATOM 3577 O O . VAL A 1 468 ? -33.801 -16.663 32.636 1.00 96.81 468 VAL A O 1
ATOM 3580 N N . SER A 1 469 ? -34.525 -15.959 34.652 1.00 96.31 469 SER A N 1
ATOM 3581 C CA . SER A 1 469 ? -33.216 -15.860 35.304 1.00 96.31 469 SER A CA 1
ATOM 3582 C C . SER A 1 469 ? -33.125 -16.885 36.439 1.00 96.31 469 SER A C 1
ATOM 3584 O O . SER A 1 469 ? -33.738 -16.697 37.491 1.00 96.31 469 SER A O 1
ATOM 3586 N N . LYS A 1 470 ? -32.398 -17.995 36.249 1.00 96.69 470 LYS A N 1
ATOM 3587 C CA . LYS A 1 470 ? -32.320 -19.081 37.251 1.00 96.69 470 LYS A CA 1
ATOM 3588 C C . LYS A 1 470 ? -30.983 -19.815 37.270 1.00 96.69 470 LYS A C 1
ATOM 3590 O O . LYS A 1 470 ? -30.255 -19.822 36.283 1.00 96.69 470 LYS A O 1
ATOM 3595 N N . VAL A 1 471 ? -30.679 -20.466 38.389 1.00 95.25 471 VAL A N 1
ATOM 3596 C CA . VAL A 1 471 ? -29.549 -21.402 38.462 1.00 95.25 471 VAL A CA 1
ATOM 3597 C C . VAL A 1 471 ? -29.888 -22.662 37.663 1.00 95.25 471 VAL A C 1
ATOM 3599 O O . VAL A 1 471 ? -31.030 -23.130 37.719 1.00 95.25 471 VAL A O 1
ATOM 3602 N N . LYS A 1 472 ? -28.933 -23.162 36.875 1.00 90.88 472 LYS A N 1
ATOM 3603 C CA . LYS A 1 472 ? -29.073 -24.368 36.051 1.00 90.88 472 LYS A CA 1
ATOM 3604 C C . LYS A 1 472 ? -27.755 -25.118 35.938 1.00 90.88 472 LYS A C 1
ATOM 3606 O O . LYS A 1 472 ? -26.718 -24.448 35.724 1.00 90.88 472 LYS A O 1
#

Mean predicted aligned error: 19.6 Å

Secondary structure (DSSP, 8-state):
--------------------------------------TTHHHHEES-HHHHHHHHSTTS-SEEEESS-EE-SS-EEE-S--BGGG-TTSPB-EEEE-EEE-TT--EEEE-EEEEEEEEE-STTEEEESSEEEEEEEE-SS--EEES-EEES-EEESSHHHHHT-EEETT-EESS-EEE--SS-S-TTTSEES-HHHHHHHHSTTS-SEEEESS-EE-SS-EEE-S--BGGG-TTSPB-EEEE-EEE-TT--EEEE-EEEEEEEEE-STTEEEESSEEEEEEEE-SS--EEES-EEES-EEESSHHHHHT-EE-TT-EESS-EEE--TT----TTSEES-HHHHHHHHSTTS-SEEEESS-EE-SS-EEE-S--BGGG-TTSPB-EEEE-EEE-TT--EEEE-EEEEEEEEE-STTEEEESSEEEEEEEE-SS--EEES-EEES-EEESSHHHHHT-EE-TT-EESS-EEE-

Solvent-accessible surface area (backbone atoms only — not comparable to full-atom values): 24174 Å² total; per-residue (Å²): 139,83,85,84,82,84,83,86,84,90,82,86,81,80,81,79,75,86,73,86,78,89,85,88,88,85,90,84,92,78,91,71,88,76,73,83,73,67,87,68,53,72,68,24,45,38,76,44,61,73,50,47,55,49,24,38,22,61,87,38,52,37,54,31,30,32,75,44,65,40,74,40,98,50,67,44,55,34,33,44,85,36,16,47,93,72,34,85,93,42,61,69,23,29,41,40,28,28,34,46,58,51,99,83,68,47,76,72,47,63,20,43,42,34,23,70,27,40,36,35,50,21,46,31,26,31,41,31,46,21,35,37,41,32,34,35,40,36,67,26,45,38,36,32,32,32,39,19,37,33,54,29,34,41,34,13,57,39,63,71,25,50,77,38,44,48,65,38,81,79,28,43,65,76,44,58,78,45,64,41,49,89,59,60,91,50,72,67,67,22,41,37,74,44,61,74,46,47,56,49,22,39,23,63,86,38,52,32,52,31,28,31,72,43,67,41,74,41,100,50,68,44,58,34,33,43,86,36,14,44,67,68,33,87,91,40,62,71,23,29,40,41,28,27,34,44,58,51,98,84,68,47,77,72,47,64,20,41,42,35,25,68,27,41,35,33,52,22,46,31,29,34,40,31,44,22,34,36,41,33,32,35,40,34,65,27,44,37,37,30,30,33,41,13,36,34,53,27,33,40,34,14,64,39,62,72,26,51,77,41,46,46,68,43,74,72,31,44,66,74,45,58,78,47,62,40,52,96,87,59,77,74,47,77,61,28,50,38,73,46,59,73,49,45,56,49,18,37,24,66,85,37,50,38,51,28,30,30,75,44,67,40,72,39,96,50,72,44,54,37,33,46,88,36,16,48,96,71,35,86,90,42,60,68,25,29,37,41,28,28,34,43,59,49,100,83,68,47,78,72,46,65,21,42,42,36,24,72,29,38,37,35,52,21,49,33,27,32,42,32,46,22,34,37,42,34,34,35,40,34,65,26,43,36,37,31,29,33,39,14,36,35,54,28,35,40,33,13,67,40,65,72,26,51,76,42,45,46,66,43,76,72,30,43,65,74,48,58,79,46,73,97

Organism: Halobacteroides halobius (strain ATCC 35273 / DSM 5150 / MD-1) (NCBI:txid748449)